Protein AF-A0A522CEP6-F1 (afdb_monomer_lite)

Sequence (458 aa):
MNAVNGQTPKPRRGLKRLTAIFFSAAMVIGMGGCNPFAEEQKTPAPVTVAQTMPAPPPQPVAQAKPPAPVCEADTFTAQHTTRELTAGEAAIVKDLFGGMLKTDCVRMNFFNNKKNGTANVAAGEKYQAEFYGKDGASADFSQEKDARKFGLFIRHMTYLWQNQTEGKLTFGEVNEMLYPLEPQYVFASYSRLQQAAIMEDYALRFLHHTRKSRWLVQVSGGDKSNTDPRLQALVEGTFASAKTLRAAFANIESRDLTTGEEALLRAIFGTALNTTGLKQSFHPESYKDIVGSASSGAAAEYWGPSQKSADFSKERDADRFGTFIHENLHVWQFQTRWRYSPRFEEDEIEDPKDPEKAYRYPLDAKFKFTDYGVEQQAAIIEDYARYYLHPGKTLWYLPKVYGWGAPLQARLPLLQKVVENQFPSAKAARESFERTGTLPKAKVAAAPKAAKSPVAPG

pLDDT: mean 80.43, std 22.51, range [22.25, 98.69]

Secondary structure (DSSP, 8-state):
--PPPP-PPPPPP-----PPPP-------------------PPPPP-----PPPPPPPPPP-PPPPPPP--------TTEEEEEPPHHHHHHHHHHHGGGS--TT-EEEEESS-BSBSEE--TT-SSEEEEEHHHH--S-GGG---HHHHHHHHHHHHHHHHHHHT-PPPTTS---------TT--GGGS-HHHHHHHHHHHHHHHTSTT---SSHHHHHSS--GGGHHHHHHHHHTT-HHHHHHHHHHS--EEEEPPHHHHHHHHHHHTTSS--TT-EEEEES---SS-SEEEEETTEEEEESGGG--S-GGG---HHHHHHHHHHHHHHHHHHTTTTTS----GGGS-BTTBTTGGG-----TT--GGGS-HHHHHHHHHHHHHHHTSTT---SSHHHHH-SSHHHHTTHHHHHHHHHHH-HHHHHHHHHHHHHSSPPPP-----PPPP-PPPPP-

Foldseek 3Di:
DDDDDDDDDDDDDDDDDDDDDDDDDDDDDDDDDDDDDDDDDDDDDDDDDDDDDDDDDDDDDDDDDPDDPDQDDDDDDDAWDKDAADPLRLVVLCLQQPPLAPRVLAMETEGQADDVDQKDDPWLRQHYIYGYHPSQDDPHLLPDQPLVNVLSSQLVSLNNSCSRHVNTDDPPPDPDLADDLDPVDALVNDDSSVNSLLRSLLCCLQRHLVNARDRPCVVVVFPAPVSNVSSCCRSCVNGVSSVVVSVVRQPKDKDQADLLRVLQCCLQAPVLQDSVQAMEIEGQAAGPLDQWADPALRYIYGHHPVLDDPHLSPDQPLVSVLRSQLRSVVSSCRVVVVPLADPPDPQCPQDVVCNCSLQADDQDPPDALSNHHSNVNSLLRSLLCSQQVHLNNDHDRLCVHQNDDDSSVVCVVSSCVRRCVNRVSNVVQSVVCVVPVHGDRPPPPPPPPPDPDPDDDD

Structure (mmCIF, N/CA/C/O backbone):
data_AF-A0A522CEP6-F1
#
_entry.id   AF-A0A522CEP6-F1
#
loop_
_atom_site.group_PDB
_atom_site.id
_atom_site.type_symbol
_atom_site.label_atom_id
_atom_site.label_alt_id
_atom_site.label_comp_id
_atom_site.label_asym_id
_atom_site.label_entity_id
_atom_site.label_seq_id
_atom_site.pdbx_PDB_ins_code
_atom_site.Cartn_x
_atom_site.Cartn_y
_atom_site.Cartn_z
_atom_site.occupancy
_atom_site.B_iso_or_equiv
_atom_site.auth_seq_id
_atom_site.auth_comp_id
_atom_site.auth_asym_id
_atom_site.auth_atom_id
_atom_site.pdbx_PDB_model_num
ATOM 1 N N . MET A 1 1 ? -64.435 8.281 -7.204 1.00 46.81 1 MET A N 1
ATOM 2 C CA . MET A 1 1 ? -63.972 7.755 -8.504 1.00 46.81 1 MET A CA 1
ATOM 3 C C . MET A 1 1 ? -62.639 8.407 -8.822 1.00 46.81 1 MET A C 1
ATOM 5 O O . MET A 1 1 ? -62.636 9.604 -9.048 1.00 46.81 1 MET A O 1
ATOM 9 N N . ASN A 1 2 ? -61.538 7.661 -8.716 1.00 34.50 2 ASN A N 1
ATOM 10 C CA . ASN A 1 2 ? -60.270 7.881 -9.425 1.00 34.50 2 ASN A CA 1
ATOM 11 C C . ASN A 1 2 ? -59.365 6.680 -9.120 1.00 34.50 2 ASN A C 1
ATOM 13 O O . ASN A 1 2 ? -59.019 6.430 -7.968 1.00 34.50 2 ASN A O 1
ATOM 17 N N . ALA A 1 3 ? -59.095 5.889 -10.157 1.00 34.78 3 ALA A N 1
ATOM 18 C CA . ALA A 1 3 ? -58.332 4.653 -10.102 1.00 34.78 3 ALA A CA 1
ATOM 19 C C . ALA A 1 3 ? -56.831 4.949 -10.231 1.00 34.78 3 ALA A C 1
ATOM 21 O O . ALA A 1 3 ? -56.418 5.689 -11.122 1.00 34.78 3 ALA A O 1
ATOM 22 N N . VAL A 1 4 ? -56.024 4.348 -9.355 1.00 44.34 4 VAL A N 1
ATOM 23 C CA . VAL A 1 4 ? -54.558 4.358 -9.427 1.00 44.34 4 VAL A CA 1
ATOM 24 C C . VAL A 1 4 ? -54.106 3.006 -9.978 1.00 44.34 4 VAL A C 1
ATOM 26 O O . VAL A 1 4 ? -54.420 1.958 -9.416 1.00 44.34 4 VAL A O 1
ATOM 29 N N . ASN A 1 5 ? -53.400 3.049 -11.108 1.00 39.50 5 ASN A N 1
ATOM 30 C CA . ASN A 1 5 ? -52.837 1.898 -11.809 1.00 39.50 5 ASN A CA 1
ATOM 31 C C . ASN A 1 5 ? -51.724 1.232 -10.988 1.00 39.50 5 ASN A C 1
ATOM 33 O O . ASN A 1 5 ? -50.697 1.848 -10.709 1.00 39.50 5 ASN A O 1
ATOM 37 N N . GLY A 1 6 ? -51.908 -0.051 -10.674 1.00 36.81 6 GLY A N 1
ATOM 38 C CA . GLY A 1 6 ? -50.857 -0.941 -10.195 1.00 36.81 6 GLY A CA 1
ATOM 39 C C . GLY A 1 6 ? -50.205 -1.689 -11.357 1.00 36.81 6 GLY A C 1
ATOM 40 O O . GLY A 1 6 ? -50.884 -2.379 -12.116 1.00 36.81 6 GLY A O 1
ATOM 41 N N . GLN A 1 7 ? -48.881 -1.596 -11.477 1.00 36.78 7 GLN A N 1
ATOM 42 C CA . GLN A 1 7 ? -48.081 -2.524 -12.274 1.00 36.78 7 GLN A CA 1
ATOM 43 C C . GLN A 1 7 ? -46.951 -3.093 -11.416 1.00 36.78 7 GLN A C 1
ATOM 45 O O . GLN A 1 7 ? -46.002 -2.408 -11.048 1.00 36.78 7 GLN A O 1
ATOM 50 N N . THR A 1 8 ? -47.069 -4.381 -11.110 1.00 36.84 8 THR A N 1
ATOM 51 C CA . THR A 1 8 ? -46.011 -5.238 -10.566 1.00 36.84 8 THR A CA 1
ATOM 52 C C . THR A 1 8 ? -45.066 -5.700 -11.683 1.00 36.84 8 THR A C 1
ATOM 54 O O . THR A 1 8 ? -45.559 -6.139 -12.729 1.00 36.84 8 THR A O 1
ATOM 57 N N . PRO A 1 9 ? -43.736 -5.712 -11.489 1.00 38.44 9 PRO A N 1
ATOM 58 C CA . PRO A 1 9 ? -42.822 -6.283 -12.470 1.00 38.44 9 PRO A CA 1
ATOM 59 C C . PRO A 1 9 ? -42.723 -7.816 -12.350 1.00 38.44 9 PRO A C 1
ATOM 61 O O . PRO A 1 9 ? -42.589 -8.378 -11.264 1.00 38.44 9 PRO A O 1
ATOM 64 N N . LYS A 1 10 ? -42.779 -8.491 -13.507 1.00 37.62 10 LYS A N 1
ATOM 65 C CA . LYS A 1 10 ? -42.560 -9.939 -13.689 1.00 37.62 10 LYS A CA 1
ATOM 66 C C . LYS A 1 10 ? -41.084 -10.328 -13.475 1.00 37.62 10 LYS A C 1
ATOM 68 O O . LYS A 1 10 ? -40.203 -9.562 -13.866 1.00 37.62 10 LYS A O 1
ATOM 73 N N . PRO A 1 11 ? -40.788 -11.553 -12.995 1.00 35.19 11 PRO A N 1
ATOM 74 C CA . PRO A 1 11 ? -39.422 -12.052 -12.878 1.00 35.19 11 PRO A CA 1
ATOM 75 C C . PRO A 1 11 ? -38.897 -12.557 -14.231 1.00 35.19 11 PRO A C 1
ATOM 77 O O . PRO A 1 11 ? -39.571 -13.318 -14.931 1.00 35.19 11 PRO A O 1
ATOM 80 N N . ARG A 1 12 ? -37.666 -12.178 -14.597 1.00 36.19 12 ARG A N 1
ATOM 81 C CA . ARG A 1 12 ? -36.943 -12.795 -15.720 1.00 36.19 12 ARG A CA 1
ATOM 82 C C . ARG A 1 12 ? -36.191 -14.034 -15.236 1.00 36.19 12 ARG A C 1
ATOM 84 O O . ARG A 1 12 ? -35.298 -13.951 -14.400 1.00 36.19 12 ARG A O 1
ATOM 91 N N . ARG A 1 13 ? -36.570 -15.184 -15.795 1.00 33.03 13 ARG A N 1
ATOM 92 C CA . ARG A 1 13 ? -35.857 -16.461 -15.696 1.00 33.03 13 ARG A CA 1
ATOM 93 C C . ARG A 1 13 ? -34.602 -16.443 -16.573 1.00 33.03 13 ARG A C 1
ATOM 95 O O . ARG A 1 13 ? -34.704 -16.174 -17.762 1.00 33.03 13 ARG A O 1
ATOM 102 N N . GLY A 1 14 ? -33.488 -16.860 -15.973 1.00 28.38 14 GLY A N 1
ATOM 103 C CA . GLY A 1 14 ? -32.645 -17.954 -16.461 1.00 28.38 14 GLY A CA 1
ATOM 104 C C . GLY A 1 14 ? -31.716 -17.686 -17.645 1.00 28.38 14 GLY A C 1
ATOM 105 O O . GLY A 1 14 ? -32.154 -17.672 -18.789 1.00 28.38 14 GLY A O 1
ATOM 106 N N . LEU A 1 15 ? -30.409 -17.717 -17.375 1.00 28.66 15 LEU A N 1
ATOM 107 C CA . LEU A 1 15 ? -29.456 -18.313 -18.305 1.00 28.66 15 LEU A CA 1
ATOM 108 C C . LEU A 1 15 ? -28.484 -19.225 -17.547 1.00 28.66 15 LEU A C 1
ATOM 110 O O . LEU A 1 15 ? -28.004 -18.901 -16.464 1.00 28.66 15 LEU A O 1
ATOM 114 N N . LYS A 1 16 ? -28.307 -20.422 -18.105 1.00 30.61 16 LYS A N 1
ATOM 115 C CA . LYS A 1 16 ? -27.591 -21.570 -17.552 1.00 30.61 16 LYS A CA 1
ATOM 116 C C . LYS A 1 16 ? -26.097 -21.510 -17.891 1.00 30.61 16 LYS A C 1
ATOM 118 O O . LYS A 1 16 ? -25.752 -21.183 -19.015 1.00 30.61 16 LYS A O 1
ATOM 123 N N . ARG A 1 17 ? -25.308 -22.020 -16.935 1.00 31.64 17 ARG A N 1
ATOM 124 C CA . ARG A 1 17 ? -24.067 -22.813 -17.058 1.00 31.64 17 ARG A CA 1
ATOM 125 C C . ARG A 1 17 ? -22.898 -22.216 -17.854 1.00 31.64 17 ARG A C 1
ATOM 127 O O . ARG A 1 17 ? -22.907 -22.207 -19.077 1.00 31.64 17 ARG A O 1
ATOM 134 N N . LEU A 1 18 ? -21.809 -21.963 -17.129 1.00 26.91 18 LEU A N 1
ATOM 135 C CA . LEU A 1 18 ? -20.457 -22.205 -17.622 1.00 26.91 18 LEU A CA 1
ATOM 136 C C . LEU A 1 18 ? -19.684 -23.052 -16.605 1.00 26.91 18 LEU A C 1
ATOM 138 O O . LEU A 1 18 ? -19.815 -22.899 -15.393 1.00 26.91 18 LEU A O 1
ATOM 142 N N . THR A 1 19 ? -18.979 -24.017 -17.171 1.00 28.06 19 THR A N 1
ATOM 143 C CA . THR A 1 19 ? -18.244 -25.131 -16.584 1.00 28.06 19 THR A CA 1
ATOM 144 C C . THR A 1 19 ? -17.060 -24.631 -15.755 1.00 28.06 19 THR A C 1
ATOM 146 O O . THR A 1 19 ? -16.219 -23.906 -16.276 1.00 28.06 19 THR A O 1
ATOM 149 N N . ALA A 1 20 ? -16.977 -25.026 -14.482 1.00 24.83 20 ALA A N 1
ATOM 150 C CA . ALA A 1 20 ? -15.795 -24.803 -13.654 1.00 24.83 20 ALA A CA 1
ATOM 151 C C . ALA A 1 20 ? -14.851 -26.006 -13.786 1.00 24.83 20 ALA A C 1
ATOM 153 O O . ALA A 1 20 ? -15.239 -27.141 -13.505 1.00 24.83 20 ALA A O 1
ATOM 154 N N . ILE A 1 21 ? -13.628 -25.740 -14.239 1.00 25.16 21 ILE A N 1
ATOM 155 C CA . ILE A 1 21 ? -12.501 -26.671 -14.207 1.00 25.16 21 ILE A CA 1
ATOM 156 C C . ILE A 1 21 ? -11.906 -26.607 -12.795 1.00 25.16 21 ILE A C 1
ATOM 158 O O . ILE A 1 21 ? -11.630 -25.526 -12.280 1.00 25.16 21 ILE A O 1
ATOM 162 N N . PHE A 1 22 ? -11.771 -27.770 -12.160 1.00 23.94 22 PHE A N 1
ATOM 163 C CA . PHE A 1 22 ? -11.172 -27.946 -10.840 1.00 23.94 22 PHE A CA 1
ATOM 164 C C . PHE A 1 22 ? -9.652 -27.750 -10.899 1.00 23.94 22 PHE A C 1
ATOM 166 O O . PHE A 1 22 ? -8.996 -28.352 -11.745 1.00 23.94 22 PHE A O 1
ATOM 173 N N . PHE A 1 23 ? -9.092 -27.012 -9.940 1.00 24.39 23 PHE A N 1
ATOM 174 C CA . PHE A 1 23 ? -7.705 -27.187 -9.509 1.00 24.39 23 PHE A CA 1
ATOM 175 C C . PHE A 1 23 ? -7.686 -27.408 -7.997 1.00 24.39 23 PHE A C 1
ATOM 177 O O . PHE A 1 23 ? -8.085 -26.547 -7.216 1.00 24.39 23 PHE A O 1
ATOM 184 N N . SER A 1 24 ? -7.259 -28.608 -7.611 1.00 22.25 24 SER A N 1
ATOM 185 C CA . SER A 1 24 ? -6.913 -28.987 -6.246 1.00 22.25 24 SER A CA 1
ATOM 186 C C . SER A 1 24 ? -5.467 -28.577 -5.982 1.00 22.25 24 SER A C 1
ATOM 188 O O . SER A 1 24 ? -4.570 -29.035 -6.685 1.00 22.25 24 SER A O 1
ATOM 190 N N . ALA A 1 25 ? -5.228 -27.762 -4.957 1.00 24.83 25 ALA A N 1
ATOM 191 C CA . ALA A 1 25 ? -3.906 -27.612 -4.361 1.00 24.83 25 ALA A CA 1
ATOM 192 C C . ALA A 1 25 ? -3.893 -28.408 -3.052 1.00 24.83 25 ALA A C 1
ATOM 194 O O . ALA A 1 25 ? -4.493 -28.012 -2.056 1.00 24.83 25 ALA A O 1
ATOM 195 N N . ALA A 1 26 ? -3.257 -29.577 -3.093 1.00 24.30 26 ALA A N 1
ATOM 196 C CA . ALA A 1 26 ? -2.913 -30.353 -1.915 1.00 24.30 26 ALA A CA 1
ATOM 197 C C . ALA A 1 26 ? -1.666 -29.726 -1.278 1.00 24.30 26 ALA A C 1
ATOM 199 O O . ALA A 1 26 ? -0.604 -29.699 -1.898 1.00 24.30 26 ALA A O 1
ATOM 200 N N . MET A 1 27 ? -1.789 -29.223 -0.051 1.00 25.03 27 MET A N 1
ATOM 201 C CA . MET A 1 27 ? -0.643 -28.803 0.749 1.00 25.03 27 MET A CA 1
ATOM 202 C C . MET A 1 27 ? -0.220 -29.982 1.628 1.00 25.03 27 MET A C 1
ATOM 204 O O . MET A 1 27 ? -0.911 -30.366 2.568 1.00 25.03 27 MET A O 1
ATOM 208 N N . VAL A 1 28 ? 0.908 -30.594 1.272 1.00 26.06 28 VAL A N 1
ATOM 209 C CA . VAL A 1 28 ? 1.596 -31.604 2.080 1.00 26.06 28 VAL A CA 1
ATOM 210 C C . VAL A 1 28 ? 2.358 -30.866 3.179 1.00 26.06 28 VAL A C 1
ATOM 212 O O . VAL A 1 28 ? 3.382 -30.242 2.910 1.00 26.06 28 VAL A O 1
ATOM 215 N N . ILE A 1 29 ? 1.866 -30.926 4.417 1.00 28.42 29 ILE A N 1
ATOM 216 C CA . ILE A 1 29 ? 2.640 -30.526 5.597 1.00 28.42 29 ILE A CA 1
ATOM 217 C C . ILE A 1 29 ? 3.345 -31.775 6.123 1.00 28.42 29 ILE A C 1
ATOM 219 O O . ILE A 1 29 ? 2.723 -32.683 6.673 1.00 28.42 29 ILE A O 1
ATOM 223 N N . GLY A 1 30 ? 4.663 -31.816 5.926 1.00 26.55 30 GLY A N 1
ATOM 224 C CA . GLY A 1 30 ? 5.540 -32.783 6.566 1.00 26.55 30 GLY A CA 1
ATOM 225 C C . GLY A 1 30 ? 5.562 -32.551 8.073 1.00 26.55 30 GLY A C 1
ATOM 226 O O . GLY A 1 30 ? 6.065 -31.537 8.552 1.00 26.55 30 GLY A O 1
ATOM 227 N N . MET A 1 31 ? 5.016 -33.510 8.816 1.00 29.83 31 MET A N 1
ATOM 228 C CA . MET A 1 31 ? 5.249 -33.648 10.246 1.00 29.83 31 MET A CA 1
ATOM 229 C C . MET A 1 31 ? 6.695 -34.092 10.483 1.00 29.83 31 MET A C 1
ATOM 231 O O . MET A 1 31 ? 7.122 -35.132 9.988 1.00 29.83 31 MET A O 1
ATOM 235 N N . GLY A 1 32 ? 7.426 -33.324 11.283 1.00 27.55 32 GLY A N 1
ATOM 236 C CA . GLY A 1 32 ? 8.721 -33.705 11.835 1.00 27.55 32 GLY A CA 1
ATOM 237 C C . GLY A 1 32 ? 8.850 -33.132 13.239 1.00 27.55 32 GLY A C 1
ATOM 238 O O . GLY A 1 32 ? 9.240 -31.982 13.409 1.00 27.55 32 GLY A O 1
ATOM 239 N N . GLY A 1 33 ? 8.456 -33.918 14.240 1.00 28.14 33 GLY A N 1
ATOM 240 C CA . GLY A 1 33 ? 8.705 -33.613 15.644 1.00 28.14 33 GLY A CA 1
ATOM 241 C C . GLY A 1 33 ? 10.106 -34.052 16.070 1.00 28.14 33 GLY A C 1
ATOM 242 O O . GLY A 1 33 ? 10.580 -35.092 15.628 1.00 28.14 33 GLY A O 1
ATOM 243 N N . CYS A 1 34 ? 10.748 -33.264 16.933 1.00 28.20 34 CYS A N 1
ATOM 244 C CA . CYS A 1 34 ? 11.295 -33.695 18.226 1.00 28.20 34 CYS A CA 1
ATOM 245 C C . CYS A 1 34 ? 11.994 -32.524 18.940 1.00 28.20 34 CYS A C 1
ATOM 247 O O . CYS A 1 34 ? 12.555 -31.623 18.328 1.00 28.20 34 CYS A O 1
ATOM 249 N N . ASN A 1 35 ? 11.866 -32.558 20.261 1.00 33.66 35 ASN A N 1
ATOM 250 C CA . ASN A 1 35 ? 12.186 -31.553 21.278 1.00 33.66 35 ASN A CA 1
ATOM 251 C C . ASN A 1 35 ? 13.656 -31.742 21.783 1.00 33.66 35 ASN A C 1
ATOM 253 O O . ASN A 1 35 ? 14.376 -32.558 21.213 1.00 33.66 35 ASN A O 1
ATOM 257 N N . PRO A 1 36 ? 14.078 -31.184 22.934 1.00 51.81 36 PRO A N 1
ATOM 258 C CA . PRO A 1 36 ? 14.674 -29.866 23.180 1.00 51.81 36 PRO A CA 1
ATOM 259 C C . PRO A 1 36 ? 16.175 -29.928 23.566 1.00 51.81 36 PRO A C 1
ATOM 261 O O . PRO A 1 36 ? 16.647 -30.936 24.079 1.00 51.81 36 PRO A O 1
ATOM 264 N N . PHE A 1 37 ? 16.903 -28.811 23.468 1.00 32.41 37 PHE A N 1
ATOM 265 C CA . PHE A 1 37 ? 18.083 -28.569 24.313 1.00 32.41 37 PHE A CA 1
ATOM 266 C C . PHE A 1 37 ? 18.077 -27.123 24.808 1.00 32.41 37 PHE A C 1
ATOM 268 O O . PHE A 1 37 ? 18.114 -26.173 24.029 1.00 32.41 37 PHE A O 1
ATOM 275 N N . ALA A 1 38 ? 17.975 -26.988 26.129 1.00 39.91 38 ALA A N 1
ATOM 276 C CA . ALA A 1 38 ? 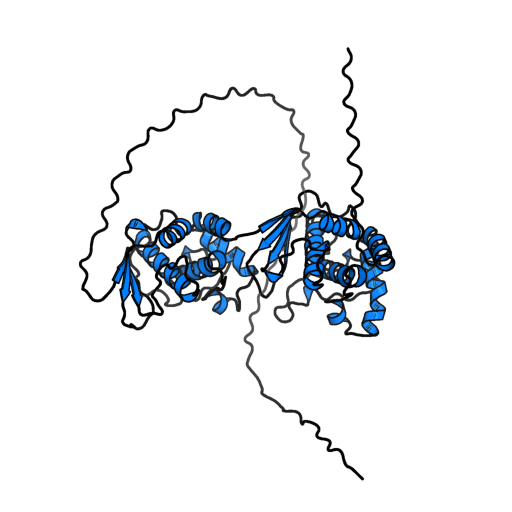18.303 -25.782 26.861 1.00 39.91 38 ALA A CA 1
ATOM 277 C C . ALA A 1 38 ? 19.822 -25.765 27.050 1.00 39.91 38 ALA A C 1
ATOM 279 O O . ALA A 1 38 ? 20.371 -26.710 27.615 1.00 39.91 38 ALA A O 1
ATOM 280 N N . GLU A 1 39 ? 20.485 -24.706 26.594 1.00 38.12 39 GLU A N 1
ATOM 281 C CA . GLU A 1 39 ? 21.873 -24.445 26.955 1.00 38.12 39 GLU A CA 1
ATOM 282 C C . GLU A 1 39 ? 22.017 -22.999 27.434 1.00 38.12 39 GLU A C 1
ATOM 284 O O . GLU A 1 39 ? 21.525 -22.037 26.841 1.00 38.12 39 GLU A O 1
ATOM 289 N N . GLU A 1 40 ? 22.624 -22.907 28.606 1.00 40.50 40 GLU A N 1
ATOM 290 C CA . GLU A 1 40 ? 22.772 -21.764 29.486 1.00 40.50 40 GLU A CA 1
ATOM 291 C C . GLU A 1 40 ? 23.876 -20.838 28.943 1.00 40.50 40 GLU A C 1
ATOM 293 O O . GLU A 1 40 ? 25.063 -21.157 29.006 1.00 40.50 40 GLU A O 1
ATOM 298 N N . GLN A 1 41 ? 23.512 -19.681 28.379 1.00 36.50 41 GLN A N 1
ATOM 299 C CA . GLN A 1 41 ? 24.501 -18.699 27.921 1.00 36.50 41 GLN A CA 1
ATOM 300 C C . GLN A 1 41 ? 25.035 -17.870 29.097 1.00 36.50 41 GLN A C 1
ATOM 302 O O . GLN A 1 41 ? 24.373 -16.963 29.601 1.00 36.50 41 GLN A O 1
ATOM 307 N N . LYS A 1 42 ? 26.279 -18.158 29.497 1.00 38.72 42 LYS A N 1
ATOM 308 C CA . LYS A 1 42 ? 27.107 -17.274 30.328 1.00 38.72 42 LYS A CA 1
ATOM 309 C C . LYS A 1 42 ? 27.520 -16.032 29.535 1.00 38.72 42 LYS A C 1
ATOM 311 O O . LYS A 1 42 ? 28.122 -16.135 28.469 1.00 38.72 42 LYS A O 1
ATOM 316 N N . THR A 1 43 ? 27.251 -14.859 30.094 1.00 38.62 43 THR A N 1
ATOM 317 C CA . THR A 1 43 ? 27.752 -13.561 29.628 1.00 38.62 43 THR A CA 1
ATOM 318 C C . THR A 1 43 ? 29.261 -13.426 29.881 1.00 38.62 43 THR A C 1
ATOM 320 O O . THR A 1 43 ? 29.699 -13.627 31.017 1.00 38.62 43 THR A O 1
ATOM 323 N N . PRO A 1 44 ? 30.080 -13.051 28.879 1.00 41.41 44 PRO A N 1
ATOM 324 C CA . PRO A 1 44 ? 31.469 -12.679 29.115 1.00 41.41 44 PRO A CA 1
ATOM 325 C C . PRO A 1 44 ? 31.597 -11.210 29.554 1.00 41.41 44 PRO A C 1
ATOM 327 O O . PRO A 1 44 ? 30.809 -10.345 29.170 1.00 41.41 44 PRO A O 1
ATOM 330 N N . ALA A 1 45 ? 32.611 -10.954 30.384 1.00 41.38 45 ALA A N 1
ATOM 331 C CA . ALA A 1 45 ? 32.975 -9.649 30.933 1.00 41.38 45 ALA A CA 1
ATOM 332 C C . ALA A 1 45 ? 33.476 -8.660 29.853 1.00 41.38 45 ALA A C 1
ATOM 334 O O . ALA A 1 45 ? 33.995 -9.092 28.820 1.00 41.38 45 ALA A O 1
ATOM 335 N N . PRO A 1 46 ? 33.364 -7.336 30.083 1.00 36.06 46 PRO A N 1
ATOM 336 C CA . PRO A 1 46 ? 33.753 -6.331 29.102 1.00 36.06 46 PRO A CA 1
ATOM 337 C C . PRO A 1 46 ? 35.278 -6.221 28.997 1.00 36.06 46 PRO A C 1
ATOM 339 O O . PRO A 1 46 ? 35.970 -5.980 29.985 1.00 36.06 46 PRO A O 1
ATOM 342 N N . VAL A 1 47 ? 35.795 -6.364 27.776 1.00 37.81 47 VAL A N 1
ATOM 343 C CA . VAL A 1 47 ? 37.191 -6.074 27.433 1.00 37.81 47 VAL A CA 1
ATOM 344 C C . VAL A 1 47 ? 37.262 -4.649 26.890 1.00 37.81 47 VAL A C 1
ATOM 346 O O . VAL A 1 47 ? 36.711 -4.348 25.832 1.00 37.81 47 VAL A O 1
ATOM 349 N N . THR A 1 48 ? 37.947 -3.766 27.611 1.00 37.69 48 THR A N 1
ATOM 350 C CA . THR A 1 48 ? 38.225 -2.394 27.173 1.00 37.69 48 THR A CA 1
ATOM 351 C C . THR A 1 48 ? 39.461 -2.401 26.272 1.00 37.69 48 THR A C 1
ATOM 353 O O . THR A 1 48 ? 40.585 -2.488 26.762 1.00 37.69 48 THR A O 1
ATOM 356 N N . VAL A 1 49 ? 39.270 -2.319 24.952 1.00 35.84 49 VAL A N 1
ATOM 357 C CA . VAL A 1 49 ? 40.362 -2.098 23.988 1.00 35.84 49 VAL A CA 1
ATOM 358 C C . VAL A 1 49 ? 40.336 -0.634 23.560 1.00 35.84 49 VAL A C 1
ATOM 360 O O . VAL A 1 49 ? 39.405 -0.193 22.889 1.00 35.84 49 VAL A O 1
ATOM 363 N N . ALA A 1 50 ? 41.360 0.126 23.946 1.00 35.50 50 ALA A N 1
ATOM 364 C CA . ALA A 1 50 ? 41.599 1.459 23.410 1.00 35.50 50 ALA A CA 1
ATOM 365 C C . ALA A 1 50 ? 42.054 1.334 21.945 1.00 35.50 50 ALA A C 1
ATOM 367 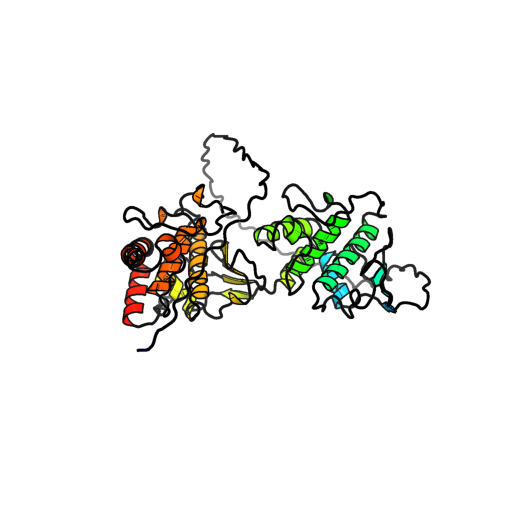O O . ALA A 1 50 ? 43.158 0.869 21.671 1.00 35.50 50 ALA A O 1
ATOM 368 N N . GLN A 1 51 ? 41.188 1.719 21.005 1.00 34.25 51 GLN A N 1
ATOM 369 C CA . GLN A 1 51 ? 41.523 1.830 19.585 1.00 34.25 51 GLN A CA 1
ATOM 370 C C . GLN A 1 51 ? 42.049 3.238 19.290 1.00 34.25 51 GLN A C 1
ATOM 372 O O . GLN A 1 51 ? 41.322 4.224 19.392 1.00 34.25 51 GLN A O 1
ATOM 377 N N . THR A 1 52 ? 43.316 3.335 18.898 1.00 37.62 52 THR A N 1
ATOM 378 C CA . THR A 1 52 ? 43.865 4.508 18.216 1.00 37.62 52 THR A CA 1
ATOM 379 C C . THR A 1 52 ? 43.419 4.485 16.754 1.00 37.62 52 THR A C 1
ATOM 381 O O . THR A 1 52 ? 43.674 3.527 16.027 1.00 37.62 52 THR A O 1
ATOM 384 N N . MET A 1 53 ? 42.720 5.536 16.320 1.00 32.56 53 MET A N 1
ATOM 385 C CA . MET A 1 53 ? 42.285 5.692 14.930 1.00 32.56 53 MET A CA 1
ATOM 386 C C . MET A 1 53 ? 43.489 6.021 14.029 1.00 32.56 53 MET A C 1
ATOM 388 O O . MET A 1 53 ? 44.225 6.962 14.340 1.00 32.56 53 MET A O 1
ATOM 392 N N . PRO A 1 54 ? 43.704 5.297 12.915 1.00 38.28 54 PRO A N 1
ATOM 393 C CA . PRO A 1 54 ? 44.694 5.681 11.918 1.00 38.28 54 PRO A CA 1
ATOM 394 C C . PRO A 1 54 ? 44.251 6.943 11.164 1.00 38.28 54 PRO A C 1
ATOM 396 O O . PRO A 1 54 ? 43.059 7.197 10.981 1.00 38.28 54 PRO A O 1
ATOM 399 N N . ALA A 1 55 ? 45.232 7.736 10.728 1.00 41.50 55 ALA A N 1
ATOM 400 C CA . ALA A 1 55 ? 45.008 8.944 9.943 1.00 41.50 55 ALA A CA 1
ATOM 401 C C . ALA A 1 55 ? 44.219 8.640 8.649 1.00 41.50 55 ALA A C 1
ATOM 403 O O . ALA A 1 55 ? 44.420 7.580 8.047 1.00 41.50 55 ALA A O 1
ATOM 404 N N . PRO A 1 56 ? 43.339 9.558 8.205 1.00 38.44 56 PRO A N 1
ATOM 405 C CA . PRO A 1 56 ? 42.556 9.362 6.996 1.00 38.44 56 PRO A CA 1
ATOM 406 C C . PRO A 1 56 ? 43.472 9.257 5.765 1.00 38.44 56 PRO A C 1
ATOM 408 O O . PRO A 1 56 ? 44.458 9.995 5.667 1.00 38.44 56 PRO A O 1
ATOM 411 N N . PRO A 1 57 ? 43.159 8.357 4.818 1.00 40.22 57 PRO A N 1
ATOM 412 C CA . PRO A 1 57 ? 43.939 8.207 3.600 1.00 40.22 57 PRO A CA 1
ATOM 413 C C . PRO A 1 57 ? 43.885 9.489 2.751 1.00 40.22 57 PRO A C 1
ATOM 415 O O . PRO A 1 57 ? 42.881 10.210 2.780 1.00 40.22 57 PRO A O 1
ATOM 418 N N . PRO A 1 58 ? 44.949 9.783 1.982 1.00 43.22 58 PRO A N 1
ATOM 419 C CA . PRO A 1 58 ? 44.985 10.941 1.099 1.00 43.22 58 PRO A CA 1
ATOM 420 C C . PRO A 1 58 ? 43.835 10.884 0.088 1.00 43.22 58 PRO A C 1
ATOM 422 O O . PRO A 1 58 ? 43.537 9.828 -0.475 1.00 43.22 58 PRO A O 1
ATOM 425 N N . GLN A 1 59 ? 43.186 12.030 -0.135 1.00 36.56 59 GLN A N 1
ATOM 426 C CA . GLN A 1 59 ? 42.102 12.129 -1.106 1.00 36.56 59 GLN A CA 1
ATOM 427 C C . GLN A 1 59 ? 42.613 11.809 -2.521 1.00 36.56 59 GLN A C 1
ATOM 429 O O . GLN A 1 59 ? 43.690 12.281 -2.901 1.00 36.56 59 GLN A O 1
ATOM 434 N N . PRO A 1 60 ? 41.861 11.023 -3.312 1.00 38.28 60 PRO A N 1
ATOM 435 C CA . PRO A 1 60 ? 42.270 10.664 -4.659 1.00 38.28 60 PRO A CA 1
ATOM 436 C C . PRO A 1 60 ? 42.297 11.906 -5.552 1.00 38.28 60 PRO A C 1
ATOM 438 O O . PRO A 1 60 ? 41.323 12.653 -5.652 1.00 38.28 60 PRO A O 1
ATOM 441 N N . VAL A 1 61 ? 43.432 12.105 -6.220 1.00 45.09 61 VAL A N 1
ATOM 442 C CA . VAL A 1 61 ? 43.607 13.115 -7.266 1.00 45.09 61 VAL A CA 1
ATOM 443 C C . VAL A 1 61 ? 42.598 12.823 -8.378 1.00 45.09 61 VAL A C 1
ATOM 445 O O . VAL A 1 61 ? 42.538 11.697 -8.872 1.00 45.09 61 VAL A O 1
ATOM 448 N N . ALA A 1 62 ? 41.795 13.822 -8.753 1.00 39.69 62 ALA A N 1
ATOM 449 C CA . ALA A 1 62 ? 40.782 13.701 -9.795 1.00 39.69 62 ALA A CA 1
ATOM 450 C C . ALA A 1 62 ? 41.424 13.252 -11.119 1.00 39.69 62 ALA A C 1
ATOM 452 O O . ALA A 1 62 ? 42.079 14.034 -11.807 1.00 39.69 62 ALA A O 1
ATOM 453 N N . GLN A 1 63 ? 41.253 11.975 -11.465 1.00 42.03 63 GLN A N 1
ATOM 454 C CA . GLN A 1 63 ? 41.637 11.456 -12.771 1.00 42.03 63 GLN A CA 1
ATOM 455 C C . GLN A 1 63 ? 40.676 12.014 -13.823 1.00 42.03 63 GLN A C 1
ATOM 457 O O . GLN A 1 63 ? 39.458 12.016 -13.633 1.00 42.03 63 GLN A O 1
ATOM 462 N N . ALA A 1 64 ? 41.231 12.506 -14.933 1.00 49.69 64 ALA A N 1
ATOM 463 C CA . ALA A 1 64 ? 40.442 12.970 -16.064 1.00 49.69 64 ALA A CA 1
ATOM 464 C C . ALA A 1 64 ? 39.534 11.833 -16.559 1.00 49.69 64 ALA A C 1
ATOM 466 O O . ALA A 1 64 ? 39.986 10.699 -16.733 1.00 49.69 64 ALA A O 1
ATOM 467 N N . LYS A 1 65 ? 38.247 12.139 -16.758 1.00 45.47 65 LYS A N 1
ATOM 468 C CA . LYS A 1 65 ? 37.248 11.178 -17.234 1.00 45.47 65 LYS A CA 1
ATOM 469 C C . LYS A 1 65 ? 37.740 10.579 -18.565 1.00 45.47 65 LYS A C 1
ATOM 471 O O . LYS A 1 65 ? 38.024 11.359 -19.476 1.00 45.47 65 LYS A O 1
ATOM 476 N N . PRO A 1 66 ? 37.8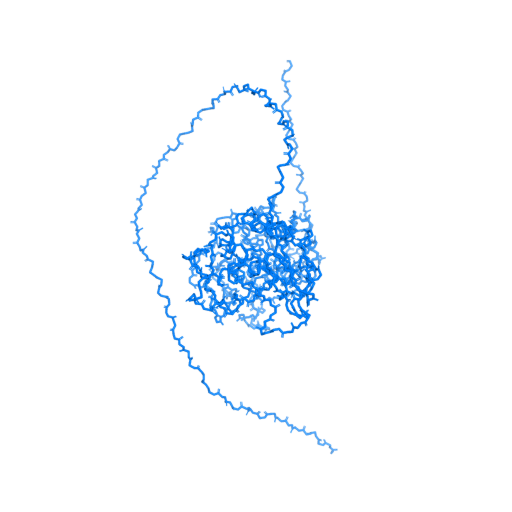68 9.246 -18.695 1.00 44.44 66 PRO A N 1
ATOM 477 C CA . PRO A 1 66 ? 38.281 8.631 -19.951 1.00 44.44 66 PRO A CA 1
ATOM 478 C C . PRO A 1 66 ? 37.328 9.036 -21.090 1.00 44.44 66 PRO A C 1
ATOM 480 O O . PRO A 1 66 ? 36.149 9.308 -20.825 1.00 44.44 66 PRO A O 1
ATOM 483 N N . PRO A 1 67 ? 37.822 9.107 -22.342 1.00 50.69 67 PRO A N 1
ATOM 484 C CA . PRO A 1 67 ? 36.996 9.455 -23.493 1.00 50.69 67 PRO A CA 1
ATOM 485 C C . PRO A 1 67 ? 35.800 8.505 -23.584 1.00 50.69 67 PRO A C 1
ATOM 487 O O . PRO A 1 67 ? 35.922 7.308 -23.315 1.00 50.69 67 PRO A O 1
ATOM 490 N N . ALA A 1 68 ? 34.635 9.062 -23.921 1.00 49.41 68 ALA A N 1
ATOM 491 C CA . ALA A 1 68 ? 33.414 8.283 -24.062 1.00 49.41 68 ALA A CA 1
ATOM 492 C C . ALA A 1 68 ? 33.629 7.153 -25.089 1.00 49.41 68 ALA A C 1
ATOM 494 O O . ALA A 1 68 ? 34.314 7.374 -26.094 1.00 49.41 68 ALA A O 1
ATOM 495 N N . PRO A 1 69 ? 33.084 5.947 -24.847 1.00 56.00 69 PRO A N 1
ATOM 496 C CA . PRO A 1 69 ? 33.149 4.866 -25.819 1.00 56.00 69 PRO A CA 1
ATOM 497 C C . PRO A 1 69 ? 32.570 5.342 -27.155 1.00 56.00 69 PRO A C 1
ATOM 499 O O . PRO A 1 69 ? 31.528 5.992 -27.197 1.00 56.00 69 PRO A O 1
ATOM 502 N N . VAL A 1 70 ? 33.268 5.037 -28.249 1.00 67.50 70 VAL A N 1
ATOM 503 C CA . VAL A 1 70 ? 32.827 5.403 -29.597 1.00 67.50 70 VAL A CA 1
ATOM 504 C C . VAL A 1 70 ? 31.582 4.578 -29.924 1.00 67.50 70 VAL A C 1
ATOM 506 O O . VAL A 1 70 ? 31.674 3.365 -30.098 1.00 67.50 70 VAL A O 1
ATOM 509 N N . CYS A 1 71 ? 30.413 5.218 -29.958 1.00 69.50 71 CYS A N 1
ATOM 510 C CA . CYS A 1 71 ? 29.193 4.598 -30.466 1.00 69.50 71 CYS A CA 1
ATOM 511 C C . CYS A 1 71 ? 29.298 4.556 -32.003 1.00 69.50 71 CYS A C 1
ATOM 513 O O . CYS A 1 71 ? 29.493 5.601 -32.627 1.00 69.50 71 CYS A O 1
ATOM 515 N N . GLU A 1 72 ? 29.220 3.372 -32.616 1.00 64.94 72 GLU A N 1
ATOM 516 C CA . GLU A 1 72 ? 29.218 3.243 -34.080 1.00 64.94 72 GLU A CA 1
ATOM 517 C C . GLU A 1 72 ? 27.994 3.972 -34.655 1.00 64.94 72 GLU A C 1
ATOM 519 O O . GLU A 1 72 ? 26.860 3.745 -34.231 1.00 64.94 72 GLU A O 1
ATOM 524 N N . ALA A 1 73 ? 28.235 4.914 -35.570 1.00 53.22 73 ALA A N 1
ATOM 525 C CA . ALA A 1 73 ? 27.186 5.709 -36.193 1.00 53.22 73 ALA A CA 1
ATOM 526 C C . ALA A 1 73 ? 26.678 5.003 -37.456 1.00 53.22 73 ALA A C 1
ATOM 528 O O . ALA A 1 73 ? 27.394 4.933 -38.454 1.00 53.22 73 ALA A O 1
ATOM 529 N N . ASP A 1 74 ? 25.436 4.525 -37.425 1.00 56.41 74 ASP A N 1
ATOM 530 C CA . ASP A 1 74 ? 24.741 4.058 -38.624 1.00 56.41 74 ASP A CA 1
ATOM 531 C C . ASP A 1 74 ? 24.239 5.241 -39.471 1.00 56.41 74 ASP A C 1
ATOM 533 O O . ASP A 1 74 ? 23.867 6.302 -38.963 1.00 56.41 74 ASP A O 1
ATOM 537 N N . THR A 1 75 ? 24.223 5.064 -40.793 1.00 48.31 75 THR A N 1
ATOM 538 C CA . THR A 1 75 ? 23.739 6.060 -41.763 1.00 48.31 75 THR A CA 1
ATOM 539 C C . THR A 1 75 ? 22.216 5.983 -41.931 1.00 48.31 75 THR A C 1
ATOM 541 O O . THR A 1 75 ? 21.705 4.937 -42.332 1.00 48.31 75 THR A O 1
ATOM 544 N N . PHE A 1 76 ? 21.487 7.086 -41.702 1.00 52.62 76 PHE A N 1
ATOM 545 C CA . PHE A 1 76 ? 20.011 7.124 -41.724 1.00 52.62 76 PHE A CA 1
ATOM 546 C C . PHE A 1 76 ? 19.394 7.943 -42.868 1.00 52.62 76 PHE A C 1
ATOM 548 O O . PHE A 1 76 ? 19.947 8.937 -43.333 1.00 52.62 76 PHE A O 1
ATOM 555 N N . THR A 1 77 ? 18.185 7.538 -43.279 1.00 53.97 77 THR A N 1
ATOM 556 C CA . THR A 1 77 ? 17.340 8.196 -44.295 1.00 53.97 77 THR A CA 1
ATOM 557 C C . THR A 1 77 ? 16.336 9.191 -43.684 1.00 53.97 77 THR A C 1
ATOM 559 O O . THR A 1 77 ? 15.784 8.923 -42.621 1.00 53.97 77 THR A O 1
ATOM 562 N N . ALA A 1 78 ? 15.994 10.264 -44.408 1.00 59.91 78 ALA A N 1
ATOM 563 C CA . ALA A 1 78 ? 15.225 11.449 -43.975 1.00 59.91 78 ALA A CA 1
ATOM 564 C C . ALA A 1 78 ? 13.740 11.275 -43.520 1.00 59.91 78 ALA A C 1
ATOM 566 O O . ALA A 1 78 ? 12.991 12.249 -43.525 1.00 59.91 78 ALA A O 1
ATOM 567 N N . GLN A 1 79 ? 13.265 10.077 -43.154 1.00 79.69 79 GLN A N 1
ATOM 568 C CA . GLN A 1 79 ? 11.831 9.802 -42.889 1.00 79.69 79 GLN A CA 1
ATOM 569 C C . GLN A 1 79 ? 11.418 9.715 -41.403 1.00 79.69 79 GLN A C 1
ATOM 571 O O . GLN A 1 79 ? 10.252 9.442 -41.110 1.00 79.69 79 GLN A O 1
ATOM 576 N N . HIS A 1 80 ? 12.335 9.934 -40.463 1.00 82.50 80 HIS A N 1
ATOM 577 C CA . HIS A 1 80 ? 12.073 9.869 -39.021 1.00 82.50 80 HIS A CA 1
ATOM 578 C C . HIS A 1 80 ? 12.826 10.970 -38.277 1.00 82.50 80 HIS A C 1
ATOM 580 O O . HIS A 1 80 ? 13.790 11.532 -38.798 1.00 82.50 80 HIS A O 1
ATOM 586 N N . THR A 1 81 ? 12.385 11.281 -37.059 1.00 88.69 81 THR A N 1
ATOM 587 C CA . THR A 1 81 ? 13.168 12.105 -36.135 1.00 88.69 81 THR A CA 1
ATOM 588 C C . THR A 1 81 ? 13.950 11.200 -35.196 1.00 88.69 81 THR A C 1
ATOM 590 O O . THR A 1 81 ? 13.392 10.285 -34.593 1.00 88.69 81 THR A O 1
ATOM 593 N N . THR A 1 82 ? 15.247 11.456 -35.071 1.00 93.00 82 THR A N 1
ATOM 594 C CA . THR A 1 82 ? 16.118 10.762 -34.122 1.00 93.00 82 THR A CA 1
ATOM 595 C C . THR A 1 82 ? 16.468 11.705 -32.989 1.00 93.00 82 THR A C 1
ATOM 597 O O . THR A 1 82 ? 16.789 12.872 -33.224 1.00 93.00 82 THR A O 1
ATOM 600 N N . ARG A 1 83 ? 16.438 11.204 -31.756 1.00 94.94 83 ARG A N 1
ATOM 601 C CA . ARG A 1 83 ? 17.000 11.912 -30.603 1.00 94.94 83 ARG A CA 1
ATOM 602 C C . ARG A 1 83 ? 17.676 10.960 -29.632 1.00 94.94 83 ARG A C 1
ATOM 604 O O . ARG A 1 83 ? 17.406 9.760 -29.619 1.00 94.94 83 ARG A O 1
ATOM 611 N N . GLU A 1 84 ? 18.546 11.524 -28.812 1.00 96.31 84 GLU A N 1
ATOM 612 C CA . GLU A 1 84 ? 19.049 10.863 -27.613 1.00 96.31 84 GLU A CA 1
ATOM 613 C C . GLU A 1 84 ? 17.937 10.762 -26.553 1.00 96.31 84 GLU A C 1
ATOM 615 O O . GLU A 1 84 ? 16.861 11.370 -26.678 1.00 96.31 84 GLU A O 1
ATOM 620 N N . LEU A 1 85 ? 18.204 9.987 -25.501 1.00 97.44 85 LEU A N 1
ATOM 621 C CA . LEU A 1 85 ? 17.383 10.014 -24.295 1.00 97.44 85 LEU A CA 1
ATOM 622 C C . LEU A 1 85 ? 17.388 11.431 -23.700 1.00 97.44 85 LEU A C 1
ATOM 624 O O . LEU A 1 85 ? 18.427 12.091 -23.660 1.00 97.44 85 LEU A O 1
ATOM 628 N N . THR A 1 86 ? 16.242 11.900 -23.208 1.00 97.62 86 THR A N 1
ATOM 629 C CA . THR A 1 86 ? 16.215 13.101 -22.366 1.00 97.62 86 THR A CA 1
ATOM 630 C C . THR A 1 86 ? 16.968 12.837 -21.060 1.00 97.62 86 THR A C 1
ATOM 632 O O . THR A 1 86 ? 17.228 11.691 -20.686 1.00 97.62 86 THR A O 1
ATOM 635 N N . ALA A 1 87 ? 17.293 13.896 -20.314 1.00 97.25 87 ALA A N 1
ATOM 636 C CA . ALA A 1 87 ? 17.940 13.747 -19.011 1.00 97.25 87 ALA A CA 1
ATOM 637 C C . ALA A 1 87 ? 17.112 12.881 -18.038 1.00 97.25 87 ALA A C 1
ATOM 639 O O . ALA A 1 87 ? 17.679 12.058 -17.322 1.00 97.25 87 ALA A O 1
ATOM 640 N N . GLY A 1 88 ? 15.782 13.034 -18.038 1.00 96.88 88 GLY A N 1
ATOM 641 C CA . GLY A 1 88 ? 14.884 12.244 -17.195 1.00 96.88 88 GLY A CA 1
ATOM 642 C C . GLY A 1 88 ? 14.783 10.781 -17.636 1.00 96.88 88 GLY A C 1
ATOM 643 O O . GLY A 1 88 ? 14.852 9.880 -16.800 1.00 96.88 88 GLY A O 1
ATOM 644 N N . GLU A 1 89 ? 14.695 10.524 -18.944 1.00 98.00 89 GLU A N 1
ATOM 645 C CA . GLU A 1 89 ? 14.712 9.165 -19.503 1.00 98.00 89 GLU A CA 1
ATOM 646 C C . GLU A 1 89 ? 16.024 8.444 -19.179 1.00 98.00 89 GLU A C 1
ATOM 648 O O . GLU A 1 89 ? 16.007 7.316 -18.688 1.00 98.00 89 GLU A O 1
ATOM 653 N N . ALA A 1 90 ? 17.161 9.109 -19.399 1.00 97.31 90 ALA A N 1
ATOM 654 C CA . ALA A 1 90 ? 18.477 8.561 -19.094 1.00 97.31 90 ALA A CA 1
ATOM 655 C C . ALA A 1 90 ? 18.634 8.255 -17.598 1.00 97.31 90 ALA A C 1
ATOM 657 O O . ALA A 1 90 ? 19.185 7.212 -17.256 1.00 97.31 90 ALA A O 1
ATOM 658 N N . ALA A 1 91 ? 18.128 9.123 -16.714 1.00 96.31 91 ALA A N 1
ATOM 659 C CA . ALA A 1 91 ? 18.157 8.902 -15.271 1.00 96.31 91 ALA A CA 1
ATOM 660 C C . ALA A 1 91 ? 17.354 7.657 -14.866 1.00 96.31 91 ALA A C 1
ATOM 662 O O . ALA A 1 91 ? 17.916 6.762 -14.242 1.00 96.31 91 ALA A O 1
ATOM 663 N N . ILE A 1 92 ? 16.087 7.542 -15.291 1.00 96.94 92 ILE A N 1
ATOM 664 C CA . ILE A 1 92 ? 15.252 6.370 -14.968 1.00 96.94 92 ILE A CA 1
ATOM 665 C C . ILE A 1 92 ? 15.893 5.084 -15.488 1.00 96.94 92 ILE A C 1
ATOM 667 O O . ILE A 1 92 ? 15.967 4.100 -14.759 1.00 96.94 92 ILE A O 1
ATOM 671 N N . VAL A 1 93 ? 16.377 5.073 -16.733 1.00 97.38 93 VAL A N 1
ATOM 672 C CA . VAL A 1 93 ? 16.986 3.874 -17.326 1.00 97.38 93 VAL A CA 1
ATOM 673 C C . VAL A 1 93 ? 18.278 3.501 -16.601 1.00 97.38 93 VAL A C 1
ATOM 675 O O . VAL A 1 93 ? 18.476 2.336 -16.262 1.00 97.38 93 VAL A O 1
ATOM 678 N N . LYS A 1 94 ? 19.138 4.476 -16.306 1.00 96.19 94 LYS A N 1
ATOM 679 C CA . LYS A 1 94 ? 20.376 4.242 -15.560 1.00 96.19 94 LYS A CA 1
ATOM 680 C C . LYS A 1 94 ? 20.103 3.732 -14.148 1.00 96.19 94 LYS A C 1
ATOM 682 O O . LYS A 1 94 ? 20.791 2.829 -13.691 1.00 96.19 94 LYS A O 1
ATOM 687 N N . ASP A 1 95 ? 19.106 4.269 -13.459 1.00 95.94 95 ASP A N 1
ATOM 688 C CA . ASP A 1 95 ? 18.791 3.841 -12.098 1.00 95.94 95 ASP A CA 1
ATOM 689 C C . ASP A 1 95 ? 18.051 2.495 -12.083 1.00 95.94 95 ASP A C 1
ATOM 691 O O . ASP A 1 95 ? 18.191 1.720 -11.137 1.00 95.94 95 ASP A O 1
ATOM 695 N N . LEU A 1 96 ? 17.320 2.152 -13.148 1.00 96.69 96 LEU A N 1
ATOM 696 C CA . LEU A 1 96 ? 16.626 0.871 -13.265 1.00 96.69 96 LEU A CA 1
ATOM 697 C C . LEU A 1 96 ? 17.581 -0.267 -13.646 1.00 96.69 96 LEU A C 1
ATOM 699 O O . LEU A 1 96 ? 17.551 -1.318 -13.016 1.00 96.69 96 LEU A O 1
ATOM 703 N N . PHE A 1 97 ? 18.445 -0.058 -14.642 1.00 96.56 97 PHE A N 1
ATOM 704 C CA . PHE A 1 97 ? 19.359 -1.083 -15.169 1.00 96.56 97 PHE A CA 1
ATOM 705 C C . PHE A 1 97 ? 20.788 -0.979 -14.606 1.00 96.56 97 PHE A C 1
ATOM 707 O O . PHE A 1 97 ? 21.643 -1.818 -14.899 1.00 96.56 97 PHE A O 1
ATOM 714 N N . GLY A 1 98 ? 21.083 0.045 -13.807 1.00 92.44 98 GLY A N 1
ATOM 715 C CA . GLY A 1 98 ? 22.425 0.320 -13.304 1.00 92.44 98 GLY A CA 1
ATOM 716 C C . GLY A 1 98 ? 23.418 0.570 -14.442 1.00 92.44 98 GLY A C 1
ATOM 717 O O . GLY A 1 98 ? 23.111 1.188 -15.458 1.00 92.44 98 GLY A O 1
ATOM 718 N N . GLY A 1 99 ? 24.635 0.045 -14.287 1.00 92.62 99 GLY A N 1
ATOM 719 C CA . GLY A 1 99 ? 25.659 0.070 -15.337 1.00 92.62 99 GLY A CA 1
ATOM 720 C C . GLY A 1 99 ? 25.485 -0.994 -16.429 1.00 92.62 99 GLY A C 1
ATOM 721 O O . GLY A 1 99 ? 26.362 -1.115 -17.279 1.00 92.62 99 GLY A O 1
ATOM 722 N N . MET A 1 100 ? 24.410 -1.794 -16.397 1.00 93.19 100 MET A N 1
ATOM 723 C CA . MET A 1 100 ? 24.233 -2.923 -17.323 1.00 93.19 100 MET A CA 1
ATOM 724 C C . MET A 1 100 ? 23.710 -2.502 -18.699 1.00 93.19 100 MET A C 1
ATOM 726 O O . MET A 1 100 ? 23.859 -3.254 -19.657 1.00 93.19 100 MET A O 1
ATOM 730 N N . LEU A 1 101 ? 23.112 -1.315 -18.809 1.00 94.75 101 LEU A N 1
ATOM 731 C CA . LEU A 1 101 ? 22.657 -0.735 -20.069 1.00 94.75 101 LEU A CA 1
ATOM 732 C C . LEU A 1 101 ? 23.458 0.539 -20.360 1.00 94.75 101 LEU A C 1
ATOM 734 O O . LEU A 1 101 ? 23.435 1.489 -19.580 1.00 94.75 101 LEU A O 1
ATOM 738 N N . LYS A 1 102 ? 24.160 0.574 -21.497 1.00 94.88 102 LYS A N 1
ATOM 739 C CA . LYS A 1 102 ? 24.897 1.759 -21.962 1.00 94.88 102 LYS A CA 1
ATOM 740 C C . LYS A 1 102 ? 23.928 2.775 -22.557 1.00 94.88 102 LYS A C 1
ATOM 742 O O . LYS A 1 102 ? 23.585 2.695 -23.736 1.00 94.88 102 LYS A O 1
ATOM 747 N N . THR A 1 103 ? 23.445 3.693 -21.725 1.00 94.38 103 THR A N 1
ATOM 748 C CA . THR A 1 103 ? 22.407 4.676 -22.082 1.00 94.38 103 THR A CA 1
ATOM 749 C C . THR A 1 103 ? 22.904 5.801 -22.987 1.00 94.38 103 THR A C 1
ATOM 751 O O . THR A 1 103 ? 22.125 6.375 -23.737 1.00 94.38 103 THR A O 1
ATOM 754 N N . ASP A 1 104 ? 24.192 6.122 -22.927 1.00 94.00 104 ASP A N 1
ATOM 755 C CA . ASP A 1 104 ? 24.865 7.169 -23.704 1.00 94.00 104 ASP A CA 1
ATOM 756 C C . ASP A 1 104 ? 24.857 6.901 -25.217 1.00 94.00 104 ASP A C 1
ATOM 758 O O . ASP A 1 104 ? 24.754 7.835 -26.017 1.00 94.00 104 ASP A O 1
ATOM 762 N N . CYS A 1 105 ? 24.860 5.630 -25.618 1.00 90.69 105 CYS A N 1
ATOM 763 C CA . CYS A 1 105 ? 24.717 5.252 -27.023 1.00 90.69 105 CYS A CA 1
ATOM 764 C C . CYS A 1 105 ? 23.259 5.105 -27.478 1.00 90.69 105 CYS A C 1
ATOM 766 O O . CYS A 1 105 ? 23.024 4.963 -28.675 1.00 90.69 105 CYS A O 1
ATOM 768 N N . VAL A 1 106 ? 22.269 5.146 -26.576 1.00 95.06 106 VAL A N 1
ATOM 769 C CA . VAL A 1 106 ? 20.873 4.897 -26.962 1.00 95.06 106 VAL A CA 1
ATOM 770 C C . VAL A 1 106 ? 20.338 6.028 -27.844 1.00 95.06 106 VAL A C 1
ATOM 772 O O . VAL A 1 106 ? 20.519 7.216 -27.557 1.00 95.06 106 VAL A O 1
ATOM 775 N N . ARG A 1 107 ? 19.667 5.656 -28.935 1.00 95.25 107 ARG A N 1
ATOM 776 C CA . ARG A 1 107 ? 18.984 6.546 -29.876 1.00 95.25 107 ARG A CA 1
ATOM 777 C C . ARG A 1 107 ? 17.539 6.103 -30.049 1.00 95.25 107 ARG A C 1
ATOM 779 O O . ARG A 1 107 ? 17.241 4.915 -30.157 1.00 95.25 107 ARG A O 1
ATOM 786 N N . MET A 1 108 ? 16.637 7.073 -30.083 1.00 95.69 108 MET A N 1
ATOM 787 C CA . MET A 1 108 ? 15.215 6.844 -30.304 1.00 95.69 108 MET A CA 1
ATOM 788 C C . MET A 1 108 ? 14.797 7.422 -31.645 1.00 95.69 108 MET A C 1
ATOM 790 O O . MET A 1 108 ? 14.951 8.621 -31.881 1.00 95.69 108 MET A O 1
ATOM 794 N N . ASN A 1 109 ? 14.257 6.557 -32.497 1.00 94.06 109 ASN A N 1
ATOM 795 C CA . ASN A 1 109 ? 13.814 6.871 -33.847 1.00 94.06 109 ASN A CA 1
ATOM 796 C C . ASN A 1 109 ? 12.286 6.922 -33.877 1.00 94.06 109 ASN A C 1
ATOM 798 O O . ASN A 1 109 ? 11.625 5.917 -33.627 1.00 94.06 109 ASN A O 1
ATOM 802 N N . PHE A 1 110 ? 11.710 8.076 -34.197 1.00 91.56 110 PHE A N 1
ATOM 803 C CA . PHE A 1 110 ? 10.265 8.283 -34.237 1.00 91.56 110 PHE A CA 1
ATOM 804 C C . PHE A 1 110 ? 9.779 8.406 -35.678 1.00 91.56 110 PHE A C 1
ATOM 806 O O . PHE A 1 110 ? 10.137 9.332 -36.408 1.00 91.56 110 PHE A O 1
ATOM 813 N N . PHE A 1 111 ? 8.922 7.475 -36.077 1.00 91.44 111 PHE A N 1
ATOM 814 C CA . PHE A 1 111 ? 8.351 7.401 -37.412 1.00 91.44 111 PHE A CA 1
ATOM 815 C C . PHE A 1 111 ? 6.901 7.885 -37.404 1.00 91.44 111 PHE A C 1
ATOM 817 O O . PHE A 1 111 ? 6.093 7.487 -36.563 1.00 91.44 111 PHE A O 1
ATOM 824 N N . ASN A 1 112 ? 6.538 8.704 -38.392 1.00 86.06 112 ASN A N 1
ATOM 825 C CA . ASN A 1 112 ? 5.172 9.222 -38.518 1.00 86.06 112 ASN A CA 1
ATOM 826 C C . ASN A 1 112 ? 4.171 8.166 -39.013 1.00 86.06 112 ASN A C 1
ATOM 828 O O . ASN A 1 112 ? 2.971 8.279 -38.752 1.00 86.06 112 ASN A O 1
ATOM 832 N N . ASN A 1 113 ? 4.639 7.141 -39.728 1.00 85.31 113 ASN A N 1
ATOM 833 C CA . ASN A 1 113 ? 3.777 6.080 -40.231 1.00 85.31 113 ASN A CA 1
ATOM 834 C C . ASN A 1 113 ? 3.415 5.081 -39.122 1.00 85.31 113 ASN A C 1
ATOM 836 O O . ASN A 1 113 ? 4.213 4.740 -38.251 1.00 85.31 113 ASN A O 1
ATOM 840 N N . LYS A 1 114 ? 2.181 4.575 -39.171 1.00 74.31 114 LYS A N 1
ATOM 841 C CA . LYS A 1 114 ? 1.808 3.400 -38.386 1.00 74.31 114 LYS A CA 1
ATOM 842 C C . LYS A 1 114 ? 2.319 2.164 -39.128 1.00 74.31 114 LYS A C 1
ATOM 844 O O . LYS A 1 114 ? 1.810 1.850 -40.200 1.00 74.31 114 LYS A O 1
ATOM 849 N N . LYS A 1 115 ? 3.318 1.474 -38.574 1.00 74.44 115 LYS A N 1
ATOM 850 C CA . LYS A 1 115 ? 3.562 0.054 -38.884 1.00 74.44 115 LYS A CA 1
ATOM 851 C C . LYS A 1 115 ? 2.614 -0.814 -38.037 1.00 74.44 115 LYS A C 1
ATOM 853 O O . LYS A 1 115 ? 1.874 -0.286 -37.208 1.00 74.44 115 LYS A O 1
ATOM 858 N N . ASN A 1 116 ? 2.631 -2.135 -38.225 1.00 71.19 116 ASN A N 1
ATOM 859 C CA . ASN A 1 116 ? 1.899 -3.104 -37.393 1.00 71.19 116 ASN A CA 1
ATOM 860 C C . ASN A 1 116 ? 2.479 -3.173 -35.957 1.00 71.19 116 ASN A C 1
ATOM 862 O O . ASN A 1 116 ? 3.001 -4.199 -35.539 1.00 71.19 116 ASN A O 1
ATOM 866 N N . GLY A 1 117 ? 2.450 -2.065 -35.214 1.00 78.12 117 GLY A N 1
ATOM 867 C CA . GLY A 1 117 ? 3.047 -1.923 -33.887 1.00 78.12 117 GLY A CA 1
ATOM 868 C C . GLY A 1 117 ? 3.230 -0.457 -33.487 1.00 78.12 117 GLY A C 1
ATOM 869 O O . GLY A 1 117 ? 3.180 0.438 -34.326 1.00 78.12 117 GLY A O 1
ATOM 870 N N . THR A 1 118 ? 3.420 -0.203 -32.189 1.00 81.19 118 THR A N 1
ATOM 871 C CA . THR A 1 118 ? 3.685 1.148 -31.653 1.00 81.19 118 THR A CA 1
ATOM 872 C C . THR A 1 118 ? 5.166 1.419 -31.407 1.00 81.19 118 THR A C 1
ATOM 874 O O . THR A 1 118 ? 5.546 2.578 -31.292 1.00 81.19 118 THR A O 1
ATOM 877 N N . ALA A 1 119 ? 5.993 0.378 -31.317 1.00 83.06 119 ALA A N 1
ATOM 878 C CA . ALA A 1 119 ? 7.445 0.474 -31.225 1.00 83.06 119 ALA A CA 1
ATOM 879 C C . ALA A 1 119 ? 8.093 -0.877 -31.583 1.00 83.06 119 ALA A C 1
ATOM 881 O O . ALA A 1 119 ? 7.393 -1.897 -31.609 1.00 83.06 119 ALA A O 1
ATOM 882 N N . ASN A 1 120 ? 9.388 -0.861 -31.896 1.00 86.00 120 ASN A N 1
ATOM 883 C CA . ASN A 1 120 ? 10.194 -2.026 -32.249 1.00 86.00 120 ASN A CA 1
ATOM 884 C C . ASN A 1 120 ? 11.662 -1.844 -31.809 1.00 86.00 120 ASN A C 1
ATOM 886 O O . ASN A 1 120 ? 12.192 -0.737 -31.847 1.00 86.00 120 ASN A O 1
ATOM 890 N N . VAL A 1 121 ? 12.331 -2.939 -31.445 1.00 79.44 121 VAL A N 1
ATOM 891 C CA . VAL A 1 121 ? 13.800 -3.041 -31.395 1.00 79.44 121 VAL A CA 1
ATOM 892 C C . VAL A 1 121 ? 14.168 -4.205 -32.303 1.00 79.44 121 VAL A C 1
ATOM 894 O O . VAL A 1 121 ? 13.705 -5.324 -32.078 1.00 79.44 121 VAL A O 1
ATOM 897 N N . ALA A 1 122 ? 14.959 -3.958 -33.348 1.00 81.25 122 ALA A N 1
ATOM 898 C CA . ALA A 1 122 ? 15.355 -5.027 -34.258 1.00 81.25 122 ALA A CA 1
ATOM 899 C C . ALA A 1 122 ? 16.189 -6.097 -33.526 1.00 81.25 122 ALA A C 1
ATOM 901 O O . ALA A 1 122 ? 16.886 -5.822 -32.547 1.00 81.25 122 ALA A O 1
ATOM 902 N N . ALA A 1 123 ? 16.121 -7.348 -33.982 1.00 77.56 123 ALA A N 1
ATOM 903 C CA . ALA A 1 123 ? 16.866 -8.426 -33.341 1.00 77.56 123 ALA A CA 1
ATOM 904 C C . ALA A 1 123 ? 18.379 -8.164 -33.412 1.00 77.56 123 ALA A C 1
ATOM 906 O O . ALA A 1 123 ? 18.953 -8.045 -34.494 1.00 77.56 123 ALA A O 1
ATOM 907 N N . GLY A 1 124 ? 19.025 -8.097 -32.246 1.00 80.81 124 GLY A N 1
ATOM 908 C CA . GLY A 1 124 ? 20.445 -7.773 -32.134 1.00 80.81 124 GLY A CA 1
ATOM 909 C C . GLY A 1 124 ? 20.779 -6.282 -32.187 1.00 80.81 124 GLY A C 1
ATOM 910 O O . GLY A 1 124 ? 21.958 -5.955 -32.074 1.00 80.81 124 GLY A O 1
ATOM 911 N N . GLU A 1 125 ? 19.787 -5.399 -32.315 1.00 89.38 125 GLU A N 1
ATOM 912 C CA . GLU A 1 125 ? 19.978 -3.952 -32.221 1.00 89.38 125 GLU A CA 1
ATOM 913 C C . GLU A 1 125 ? 20.307 -3.553 -30.781 1.00 89.38 125 GLU A C 1
ATOM 915 O O . GLU A 1 125 ? 19.534 -3.805 -29.856 1.00 89.38 125 GLU A O 1
ATOM 920 N N . LYS A 1 126 ? 21.475 -2.954 -30.570 1.00 92.12 126 LYS A N 1
ATOM 921 C CA . LYS A 1 126 ? 22.005 -2.701 -29.225 1.00 92.12 126 LYS A CA 1
ATOM 922 C C . LYS A 1 126 ? 21.687 -1.312 -28.707 1.00 92.12 126 LYS A C 1
ATOM 924 O O . LYS A 1 126 ? 21.702 -1.110 -27.495 1.00 92.12 126 LYS A O 1
ATOM 929 N N . TYR A 1 127 ? 21.424 -0.361 -29.591 1.00 94.75 127 TYR A N 1
ATOM 930 C CA . TYR A 1 127 ? 21.416 1.054 -29.248 1.00 94.75 127 TYR A CA 1
ATOM 931 C C . TYR A 1 127 ? 20.183 1.789 -29.756 1.00 94.75 127 TYR A C 1
ATOM 933 O O . TYR A 1 127 ? 19.936 2.906 -29.317 1.00 94.75 127 TYR A O 1
ATOM 941 N N . GLN A 1 128 ? 19.377 1.193 -30.629 1.00 93.12 128 GLN A N 1
ATOM 942 C CA . GLN A 1 128 ? 18.281 1.907 -31.276 1.00 93.12 128 GLN A CA 1
ATOM 943 C C . GLN A 1 128 ? 16.910 1.331 -30.934 1.00 93.12 128 GLN A C 1
ATOM 945 O O . GLN A 1 128 ? 16.644 0.140 -31.093 1.00 93.12 128 GLN A O 1
ATOM 950 N N . ALA A 1 129 ? 16.005 2.211 -30.517 1.00 94.25 129 ALA A N 1
ATOM 951 C CA . ALA A 1 129 ? 14.593 1.893 -30.353 1.00 94.25 129 ALA A CA 1
ATOM 952 C C . ALA A 1 129 ? 13.755 2.703 -31.346 1.00 94.25 129 ALA A C 1
ATOM 954 O O . ALA A 1 129 ? 13.896 3.921 -31.458 1.00 94.25 129 ALA A O 1
ATOM 955 N N . GLU A 1 130 ? 12.870 2.025 -32.066 1.00 94.38 130 GLU A N 1
ATOM 956 C CA . GLU A 1 130 ? 11.962 2.630 -33.034 1.00 94.38 130 GLU A CA 1
ATOM 957 C C . GLU A 1 130 ? 10.578 2.800 -32.413 1.00 94.38 130 GLU A C 1
ATOM 959 O O . GLU A 1 130 ? 10.043 1.866 -31.823 1.00 94.38 130 GLU A O 1
ATOM 964 N N . PHE A 1 131 ? 9.952 3.954 -32.602 1.00 93.06 131 PHE A N 1
ATOM 965 C CA . PHE A 1 131 ? 8.608 4.270 -32.127 1.00 93.06 131 PHE A CA 1
ATOM 966 C C . PHE A 1 131 ? 7.755 4.751 -33.299 1.00 93.06 131 PHE A C 1
ATOM 968 O O . PHE A 1 131 ? 8.201 5.546 -34.124 1.00 93.06 131 PHE A O 1
ATOM 975 N N . TYR A 1 132 ? 6.516 4.270 -33.381 1.00 92.25 132 TYR A N 1
ATOM 976 C CA . TYR A 1 132 ? 5.665 4.430 -34.559 1.00 92.25 132 TYR A CA 1
ATOM 977 C C . TYR A 1 132 ? 4.364 5.158 -34.236 1.00 92.25 132 TYR A C 1
ATOM 979 O O . TYR A 1 132 ? 3.588 4.759 -33.360 1.00 92.25 132 TYR A O 1
ATOM 987 N N . GLY A 1 133 ? 4.093 6.203 -35.015 1.00 89.38 133 GLY A N 1
ATOM 988 C CA . GLY A 1 133 ? 2.901 7.030 -34.921 1.00 89.38 133 GLY A CA 1
ATOM 989 C C . GLY A 1 133 ? 2.782 7.813 -33.609 1.00 89.38 133 GLY A C 1
ATOM 990 O O . GLY A 1 133 ? 3.570 7.687 -32.672 1.00 89.38 133 GLY A O 1
ATOM 991 N N . LYS A 1 134 ? 1.715 8.612 -33.516 1.00 87.75 134 LYS A N 1
ATOM 992 C CA . LYS A 1 134 ? 1.417 9.447 -32.336 1.00 87.75 134 LYS A CA 1
ATOM 993 C C . LYS A 1 134 ? 1.247 8.656 -31.029 1.00 87.75 134 LYS A C 1
ATOM 995 O O . LYS A 1 134 ? 1.425 9.202 -29.942 1.00 87.75 134 LYS A O 1
ATOM 1000 N N . ASP A 1 135 ? 0.874 7.382 -31.146 1.00 87.81 135 ASP A N 1
ATOM 1001 C CA . ASP A 1 135 ? 0.591 6.500 -30.014 1.00 87.81 135 ASP A CA 1
ATOM 1002 C C . ASP A 1 135 ? 1.884 5.882 -29.442 1.00 87.81 135 ASP A C 1
ATOM 1004 O O . ASP A 1 135 ? 1.885 5.441 -28.297 1.00 87.81 135 ASP A O 1
ATOM 1008 N N . GLY A 1 136 ? 2.977 5.861 -30.216 1.00 88.75 136 GLY A N 1
ATOM 1009 C CA . GLY A 1 136 ? 4.300 5.411 -29.777 1.00 88.75 136 GLY A CA 1
ATOM 1010 C C . GLY A 1 136 ? 5.244 6.545 -29.375 1.00 88.75 136 GLY A C 1
ATOM 1011 O O . GLY A 1 136 ? 6.204 6.296 -28.663 1.00 88.75 136 GLY A O 1
ATOM 1012 N N . ALA A 1 137 ? 4.985 7.782 -29.808 1.00 91.88 137 ALA A N 1
ATOM 1013 C CA . ALA A 1 137 ? 5.878 8.913 -29.562 1.00 91.88 137 ALA A CA 1
ATOM 1014 C C . ALA A 1 137 ? 5.603 9.631 -28.227 1.00 91.88 137 ALA A C 1
ATOM 1016 O O . ALA A 1 137 ? 4.444 9.881 -27.875 1.00 91.88 137 ALA A O 1
ATOM 1017 N N . SER A 1 138 ? 6.675 10.031 -27.539 1.00 95.50 138 SER A N 1
ATOM 1018 C CA . SER A 1 138 ? 6.652 10.958 -26.404 1.00 95.50 138 SER A CA 1
ATOM 1019 C C . SER A 1 138 ? 7.834 11.927 -26.485 1.00 95.50 138 SER A C 1
ATOM 1021 O O . SER A 1 138 ? 8.925 11.565 -26.939 1.00 95.50 138 SER A O 1
ATOM 1023 N N . ALA A 1 139 ? 7.607 13.174 -26.066 1.00 95.88 139 ALA A N 1
ATOM 1024 C CA . ALA A 1 139 ? 8.666 14.179 -25.981 1.00 95.88 139 ALA A CA 1
ATOM 1025 C C . ALA A 1 139 ? 9.659 13.848 -24.856 1.00 95.88 139 ALA A C 1
ATOM 1027 O O . ALA A 1 139 ? 10.855 14.063 -25.025 1.00 95.88 139 ALA A O 1
ATOM 1028 N N . ASP A 1 140 ? 9.152 13.289 -23.755 1.00 97.25 140 ASP A N 1
ATOM 1029 C CA . ASP A 1 140 ? 9.929 12.783 -22.629 1.00 97.25 140 ASP A CA 1
ATOM 1030 C C . ASP A 1 140 ? 9.127 11.672 -21.934 1.00 97.25 140 ASP A C 1
ATOM 1032 O O . ASP A 1 140 ? 8.140 11.942 -21.244 1.00 97.25 140 ASP A O 1
ATOM 1036 N N . PHE A 1 141 ? 9.543 10.418 -22.112 1.00 97.31 141 PHE A N 1
ATOM 1037 C CA . PHE A 1 141 ? 8.873 9.273 -21.505 1.00 97.31 141 PHE A CA 1
ATOM 1038 C C . PHE A 1 141 ? 8.939 9.295 -19.975 1.00 97.31 141 PHE A C 1
ATOM 1040 O O . PHE A 1 141 ? 8.025 8.779 -19.342 1.00 97.31 141 PHE A O 1
ATOM 1047 N N . SER A 1 142 ? 9.942 9.924 -19.354 1.00 96.31 142 SER A N 1
ATOM 1048 C CA . SER A 1 142 ? 10.021 10.029 -17.886 1.00 96.31 142 SER A CA 1
ATOM 1049 C C . SER A 1 142 ? 8.940 10.928 -17.278 1.00 96.31 142 SER A C 1
ATOM 1051 O O . SER A 1 142 ? 8.641 10.814 -16.093 1.00 96.31 142 SER A O 1
ATOM 1053 N N . GLN A 1 143 ? 8.349 11.809 -18.090 1.00 95.88 143 GLN A N 1
ATOM 1054 C CA . GLN A 1 143 ? 7.258 12.714 -17.713 1.00 95.88 143 GLN A CA 1
ATOM 1055 C C . GLN A 1 143 ? 5.919 12.299 -18.338 1.00 95.88 143 GLN A C 1
ATOM 1057 O O . GLN A 1 143 ? 4.942 13.054 -18.303 1.00 95.88 143 GLN A O 1
ATOM 1062 N N . GLU A 1 144 ? 5.871 11.119 -18.954 1.00 96.69 144 GLU A N 1
ATOM 1063 C CA . GLU A 1 144 ? 4.700 10.653 -19.674 1.00 96.69 144 GLU A CA 1
ATOM 1064 C C . GLU A 1 144 ? 3.544 10.375 -18.710 1.00 96.69 144 GLU A C 1
ATOM 1066 O O . GLU A 1 144 ? 3.719 9.782 -17.646 1.00 96.69 144 GLU A O 1
ATOM 1071 N N . LYS A 1 145 ? 2.344 10.823 -19.091 1.00 95.19 145 LYS A N 1
ATOM 1072 C CA . LYS A 1 145 ? 1.124 10.585 -18.314 1.00 95.19 145 LYS A CA 1
ATOM 1073 C C . LYS A 1 145 ? 0.400 9.322 -18.772 1.00 95.19 145 LYS A C 1
ATOM 1075 O O . LYS A 1 145 ? -0.342 8.710 -18.002 1.00 95.19 145 LYS A O 1
ATOM 1080 N N . ASP A 1 146 ? 0.575 8.947 -20.037 1.00 95.12 146 ASP A N 1
ATOM 1081 C CA . ASP A 1 146 ? 0.044 7.705 -20.579 1.00 95.12 146 ASP A CA 1
ATOM 1082 C C . ASP A 1 146 ? 0.918 6.516 -20.158 1.00 95.12 146 ASP A C 1
ATOM 1084 O O . ASP A 1 146 ? 1.980 6.247 -20.725 1.00 95.12 146 ASP A O 1
ATOM 1088 N N . ALA A 1 147 ? 0.403 5.744 -19.202 1.00 94.62 147 ALA A N 1
ATOM 1089 C CA . ALA A 1 147 ? 1.021 4.518 -18.714 1.00 94.62 147 ALA A CA 1
ATOM 1090 C C . ALA A 1 147 ? 1.440 3.577 -19.854 1.00 94.62 147 ALA A C 1
ATOM 1092 O O . ALA A 1 147 ? 2.513 2.985 -19.814 1.00 94.62 147 ALA A O 1
ATOM 1093 N N . ARG A 1 148 ? 0.648 3.468 -20.928 1.00 95.19 148 ARG A N 1
ATOM 1094 C CA . ARG A 1 148 ? 0.989 2.591 -22.053 1.00 95.19 148 ARG A CA 1
ATOM 1095 C C . ARG A 1 148 ? 2.276 3.035 -22.741 1.00 95.19 148 ARG A C 1
ATOM 1097 O O . ARG A 1 148 ? 3.044 2.176 -23.165 1.00 95.19 148 ARG A O 1
ATOM 1104 N N . LYS A 1 149 ? 2.496 4.341 -22.889 1.00 95.88 149 LYS A N 1
ATOM 1105 C CA . LYS A 1 149 ? 3.692 4.901 -23.530 1.00 95.88 149 LYS A CA 1
ATOM 1106 C C . LYS A 1 149 ? 4.917 4.769 -22.633 1.00 95.88 149 LYS A C 1
ATOM 1108 O O . LYS A 1 149 ? 5.954 4.322 -23.114 1.00 95.88 149 LYS A O 1
ATOM 1113 N N . PHE A 1 150 ? 4.780 5.069 -21.342 1.00 97.56 150 PHE A N 1
ATOM 1114 C CA . PHE A 1 150 ? 5.851 4.849 -20.366 1.00 97.56 150 PHE A CA 1
ATOM 1115 C C . PHE A 1 150 ? 6.266 3.372 -20.302 1.00 97.56 150 PHE A C 1
ATOM 1117 O O . PHE A 1 150 ? 7.441 3.044 -20.455 1.00 97.56 150 PHE A O 1
ATOM 1124 N N . GLY A 1 151 ? 5.295 2.465 -20.175 1.00 96.94 151 GLY A N 1
ATOM 1125 C CA . GLY A 1 151 ? 5.547 1.025 -20.171 1.00 96.94 151 GLY A CA 1
ATOM 1126 C C . GLY A 1 151 ? 6.184 0.529 -21.473 1.00 96.94 151 GLY A C 1
ATOM 1127 O O . GLY A 1 151 ? 7.133 -0.254 -21.446 1.00 96.94 151 GLY A O 1
ATOM 1128 N N . LEU A 1 152 ? 5.730 1.050 -22.621 1.00 95.94 152 LEU A N 1
ATOM 1129 C CA . LEU A 1 152 ? 6.327 0.762 -23.927 1.00 95.94 152 LEU A CA 1
ATOM 1130 C C . LEU A 1 152 ? 7.805 1.162 -23.980 1.00 95.94 152 LEU A C 1
ATOM 1132 O O . LEU A 1 152 ? 8.611 0.380 -24.482 1.00 95.94 152 LEU A O 1
ATOM 1136 N N . PHE A 1 153 ? 8.150 2.345 -23.469 1.00 97.62 153 PHE A N 1
ATOM 1137 C CA . PHE A 1 153 ? 9.529 2.819 -23.383 1.00 97.62 153 PHE A CA 1
ATOM 1138 C C . PHE A 1 153 ? 10.396 1.876 -22.544 1.00 97.62 153 PHE A C 1
ATOM 1140 O O . PHE A 1 153 ? 11.396 1.371 -23.053 1.00 97.62 153 PHE A O 1
ATOM 1147 N N . ILE A 1 154 ? 9.973 1.551 -21.317 1.00 98.12 154 ILE A N 1
ATOM 1148 C CA . ILE A 1 154 ? 10.718 0.643 -20.429 1.00 98.12 154 ILE A CA 1
ATOM 1149 C C . ILE A 1 154 ? 10.929 -0.721 -21.082 1.00 98.12 154 ILE A C 1
ATOM 1151 O O . ILE A 1 154 ? 12.053 -1.219 -21.100 1.00 98.12 154 ILE A O 1
ATOM 1155 N N . ARG A 1 155 ? 9.889 -1.280 -21.711 1.00 96.88 155 ARG A N 1
ATOM 1156 C CA . ARG A 1 155 ? 9.991 -2.553 -22.434 1.00 96.88 155 ARG A CA 1
ATOM 1157 C C . ARG A 1 155 ? 11.082 -2.531 -23.508 1.00 96.88 155 ARG A C 1
ATOM 1159 O O . ARG A 1 155 ? 11.829 -3.494 -23.650 1.00 96.88 155 ARG A O 1
ATOM 1166 N N . HIS A 1 156 ? 11.182 -1.443 -24.271 1.00 95.94 156 HIS A N 1
ATOM 1167 C CA . HIS A 1 156 ? 12.187 -1.328 -25.333 1.00 95.94 156 HIS A CA 1
ATOM 1168 C C . HIS A 1 156 ? 13.590 -1.138 -24.761 1.00 95.94 156 HIS A C 1
ATOM 1170 O O . HIS A 1 156 ? 14.541 -1.696 -25.302 1.00 95.94 156 HIS A O 1
ATOM 1176 N N . MET A 1 157 ? 13.726 -0.439 -23.632 1.00 97.81 157 MET A N 1
ATOM 1177 C CA . MET A 1 157 ? 15.001 -0.365 -22.916 1.00 97.81 157 MET A CA 1
ATOM 1178 C C . MET A 1 157 ? 15.438 -1.743 -22.405 1.00 97.81 157 MET A C 1
ATOM 1180 O O . MET A 1 157 ? 16.619 -2.069 -22.501 1.00 97.81 157 MET A O 1
ATOM 1184 N N . THR A 1 158 ? 14.505 -2.599 -21.972 1.00 96.94 158 THR A N 1
ATOM 1185 C CA . THR A 1 158 ? 14.816 -3.998 -21.636 1.00 96.94 158 THR A CA 1
ATOM 1186 C C . THR A 1 158 ? 15.327 -4.776 -22.848 1.00 96.94 158 THR A C 1
ATOM 1188 O O . THR A 1 158 ? 16.307 -5.503 -22.719 1.00 96.94 158 THR A O 1
ATOM 1191 N N . TYR A 1 159 ? 14.743 -4.597 -24.038 1.00 95.12 159 TYR A N 1
ATOM 1192 C CA . TYR A 1 159 ? 15.255 -5.248 -25.253 1.00 95.12 159 TYR A CA 1
ATOM 1193 C C . TYR A 1 159 ? 16.671 -4.795 -25.618 1.00 95.12 159 TYR A C 1
ATOM 1195 O O . TYR A 1 159 ? 17.499 -5.631 -25.984 1.00 95.12 159 TYR A O 1
ATOM 1203 N N . LEU A 1 160 ? 16.971 -3.498 -25.485 1.00 95.12 160 LEU A N 1
ATOM 1204 C CA . LEU A 1 160 ? 18.327 -2.981 -25.691 1.00 95.12 160 LEU A CA 1
ATOM 1205 C C . LEU A 1 160 ? 19.303 -3.554 -24.664 1.00 95.12 160 LEU A C 1
ATOM 1207 O O . LEU A 1 160 ? 20.383 -3.998 -25.048 1.00 95.12 160 LEU A O 1
ATOM 1211 N N . TRP A 1 161 ? 18.913 -3.608 -23.386 1.00 95.75 161 TRP A N 1
ATOM 1212 C CA . TRP A 1 161 ? 19.706 -4.246 -22.333 1.00 95.75 161 TRP A CA 1
ATOM 1213 C C . TRP A 1 161 ? 20.029 -5.696 -22.698 1.00 95.75 161 TRP A C 1
ATOM 1215 O O . TRP A 1 161 ? 21.204 -6.028 -22.816 1.00 95.75 161 TRP A O 1
ATOM 1225 N N . GLN A 1 162 ? 19.024 -6.514 -23.017 1.00 94.06 162 GLN A N 1
ATOM 1226 C CA . GLN A 1 162 ? 19.240 -7.908 -23.416 1.00 94.06 162 GLN A CA 1
ATOM 1227 C C . GLN A 1 162 ? 20.141 -8.028 -24.660 1.00 94.06 162 GLN A C 1
ATOM 1229 O O . GLN A 1 162 ? 21.023 -8.879 -24.710 1.00 94.06 162 GLN A O 1
ATOM 1234 N N . ASN A 1 163 ? 19.979 -7.170 -25.675 1.00 92.69 163 ASN A N 1
ATOM 1235 C CA . ASN A 1 163 ? 20.851 -7.194 -26.859 1.00 92.69 163 ASN A CA 1
ATOM 1236 C C . ASN A 1 163 ? 22.303 -6.783 -26.536 1.00 92.69 163 ASN A C 1
ATOM 1238 O O . ASN A 1 163 ? 23.233 -7.231 -27.216 1.00 92.69 163 ASN A O 1
ATOM 1242 N N . GLN A 1 164 ? 22.516 -5.951 -25.511 1.00 92.56 164 GLN A N 1
ATOM 1243 C CA . GLN A 1 164 ? 23.845 -5.559 -25.036 1.00 92.56 164 GLN A CA 1
ATOM 1244 C C . GLN A 1 164 ? 24.507 -6.619 -24.144 1.00 92.56 164 GLN A C 1
ATOM 1246 O O . GLN A 1 164 ? 25.729 -6.756 -24.214 1.00 92.56 164 GLN A O 1
ATOM 1251 N N . THR A 1 165 ? 23.741 -7.358 -23.335 1.00 90.69 165 THR A N 1
ATOM 1252 C CA . THR A 1 165 ? 24.272 -8.266 -22.299 1.00 90.69 165 THR A CA 1
ATOM 1253 C C . THR A 1 165 ? 24.137 -9.752 -22.631 1.00 90.69 165 THR A C 1
ATOM 1255 O O . THR A 1 165 ? 25.043 -10.521 -22.323 1.00 90.69 165 THR A O 1
ATOM 1258 N N . GLU A 1 166 ? 23.048 -10.164 -23.277 1.00 83.50 166 GLU A N 1
ATOM 1259 C CA . GLU A 1 166 ? 22.695 -11.573 -23.521 1.00 83.50 166 GLU A CA 1
ATOM 1260 C C . GLU A 1 166 ? 22.912 -12.000 -24.983 1.00 83.50 166 GLU A C 1
ATOM 1262 O O . GLU A 1 166 ? 22.897 -13.186 -25.306 1.00 83.50 166 GLU A O 1
ATOM 1267 N N . GLY A 1 167 ? 23.148 -11.044 -25.886 1.00 77.94 167 GLY A N 1
ATOM 1268 C CA . GLY A 1 167 ? 23.350 -11.299 -27.312 1.00 77.94 167 GLY A CA 1
ATOM 1269 C C . GLY A 1 167 ? 22.057 -11.261 -28.137 1.00 77.94 167 GLY A C 1
ATOM 1270 O O . GLY A 1 167 ? 21.032 -10.713 -27.725 1.00 77.94 167 GLY A O 1
ATOM 1271 N N . LYS A 1 168 ? 22.111 -11.774 -29.375 1.00 71.44 168 LYS A N 1
ATOM 1272 C CA . LYS A 1 168 ? 21.008 -11.635 -30.344 1.00 71.44 168 LYS A CA 1
ATOM 1273 C C . LYS A 1 168 ? 19.779 -12.446 -29.926 1.00 71.44 168 LYS A C 1
ATOM 1275 O O . LYS A 1 168 ? 19.899 -13.613 -29.571 1.00 71.44 168 LYS A O 1
ATOM 1280 N N . LEU A 1 169 ? 18.598 -11.840 -30.071 1.00 63.75 169 LEU A N 1
ATOM 1281 C CA . LEU A 1 169 ? 17.315 -12.548 -30.033 1.00 63.75 169 LEU A CA 1
ATOM 1282 C C . LEU A 1 169 ? 17.323 -13.647 -31.099 1.00 63.75 169 LEU A C 1
ATOM 1284 O O . LEU A 1 169 ? 17.490 -13.354 -32.286 1.00 63.75 169 LEU A O 1
ATOM 1288 N N . THR A 1 170 ? 17.132 -14.898 -30.685 1.00 59.78 170 THR A N 1
ATOM 1289 C CA . THR A 1 170 ? 16.840 -15.980 -31.625 1.00 59.78 170 THR A CA 1
ATOM 1290 C C . THR A 1 170 ? 15.323 -16.102 -31.737 1.00 59.78 170 THR A C 1
ATOM 1292 O O . THR A 1 170 ? 14.624 -16.325 -30.752 1.00 59.78 170 THR A O 1
ATOM 1295 N N . PHE A 1 171 ? 14.785 -15.866 -32.936 1.00 47.72 171 PHE A N 1
ATOM 1296 C CA . PHE A 1 171 ? 13.359 -16.049 -33.198 1.00 47.72 171 PHE A CA 1
ATOM 1297 C C . PHE A 1 171 ? 13.031 -17.545 -33.071 1.00 47.72 171 PHE A C 1
ATOM 1299 O O . PHE A 1 171 ? 13.468 -18.350 -33.889 1.00 47.72 171 PHE A O 1
ATOM 1306 N N . GLY A 1 172 ? 12.309 -17.905 -32.010 1.00 54.12 172 GLY A N 1
ATOM 1307 C CA . GLY A 1 172 ? 12.018 -19.285 -31.604 1.00 54.12 172 GLY A CA 1
ATOM 1308 C C . GLY A 1 172 ? 11.550 -19.391 -30.148 1.00 54.12 172 GLY A C 1
ATOM 1309 O O . GLY A 1 172 ? 10.912 -20.372 -29.776 1.00 54.12 172 GLY A O 1
ATOM 1310 N N . GLU A 1 173 ? 11.819 -18.364 -29.338 1.00 58.50 173 GLU A N 1
ATOM 1311 C CA . GLU A 1 173 ? 11.277 -18.233 -27.985 1.00 58.50 173 GLU A CA 1
ATOM 1312 C C . GLU A 1 173 ? 9.751 -18.046 -28.005 1.00 58.50 173 GLU A C 1
ATOM 1314 O O . GLU A 1 173 ? 9.181 -17.478 -28.940 1.00 58.50 173 GLU A O 1
ATOM 1319 N N . VAL A 1 174 ? 9.083 -18.558 -26.970 1.00 61.41 174 VAL A N 1
ATOM 1320 C CA . VAL A 1 174 ? 7.631 -18.460 -26.792 1.00 61.41 174 VAL A CA 1
ATOM 1321 C C . VAL A 1 174 ? 7.213 -16.990 -26.918 1.00 61.41 174 VAL A C 1
ATOM 1323 O O . VAL A 1 174 ? 7.656 -16.150 -26.140 1.00 61.41 174 VAL A O 1
ATOM 1326 N N . ASN A 1 175 ? 6.365 -16.674 -27.904 1.00 70.56 175 ASN A N 1
ATOM 1327 C CA . ASN A 1 175 ? 5.889 -15.314 -28.205 1.00 70.56 175 ASN A CA 1
ATOM 1328 C C . ASN A 1 175 ? 4.858 -14.793 -27.181 1.00 70.56 175 ASN A C 1
ATOM 1330 O O . ASN A 1 175 ? 3.883 -14.130 -27.538 1.00 70.56 175 ASN A O 1
ATOM 1334 N N . GLU A 1 176 ? 5.030 -15.125 -25.906 1.00 86.31 176 GLU A N 1
ATOM 1335 C CA . GLU A 1 176 ? 4.074 -14.818 -24.855 1.00 86.31 176 GLU A CA 1
ATOM 1336 C C . GLU A 1 176 ? 4.651 -13.772 -23.902 1.00 86.31 176 GLU A C 1
ATOM 1338 O O . GLU A 1 176 ? 5.712 -13.948 -23.319 1.00 86.31 176 GLU A O 1
ATOM 1343 N N . MET A 1 177 ? 3.939 -12.653 -23.758 1.00 91.38 177 MET A N 1
ATOM 1344 C CA . MET A 1 177 ? 4.251 -11.603 -22.777 1.00 91.38 177 MET A CA 1
ATOM 1345 C C . MET A 1 177 ? 3.647 -11.909 -21.401 1.00 91.38 177 MET A C 1
ATOM 1347 O O . MET A 1 177 ? 3.975 -11.245 -20.424 1.00 91.38 177 MET A O 1
ATOM 1351 N N . LEU A 1 178 ? 2.725 -12.872 -21.326 1.00 92.62 178 LEU A N 1
ATOM 1352 C CA . LEU A 1 178 ? 2.119 -13.302 -20.073 1.00 92.62 178 LEU A CA 1
ATOM 1353 C C . LEU A 1 178 ? 3.124 -14.144 -19.291 1.00 92.62 178 LEU A C 1
ATOM 1355 O O . LEU A 1 178 ? 3.799 -15.008 -19.851 1.00 92.62 178 LEU A O 1
ATOM 1359 N N . TYR A 1 179 ? 3.222 -13.886 -17.993 1.00 92.81 179 TYR A N 1
ATOM 1360 C CA . TYR A 1 179 ? 4.149 -14.581 -17.114 1.00 92.81 179 TYR A CA 1
ATOM 1361 C C . TYR A 1 179 ? 3.471 -14.912 -15.777 1.00 92.81 179 TYR A C 1
ATOM 1363 O O . TYR A 1 179 ? 2.792 -14.053 -15.205 1.00 92.81 179 TYR A O 1
ATOM 1371 N N . PRO A 1 180 ? 3.621 -16.145 -15.262 1.00 91.81 180 PRO A N 1
ATOM 1372 C CA . PRO A 1 180 ? 3.198 -16.469 -13.907 1.00 91.81 180 PRO A CA 1
ATOM 1373 C C . PRO A 1 180 ? 4.173 -15.838 -12.909 1.00 91.81 180 PRO A C 1
ATOM 1375 O O . PRO A 1 180 ? 5.367 -15.798 -13.166 1.00 91.81 180 PRO A O 1
ATOM 1378 N N . LEU A 1 181 ? 3.691 -15.347 -11.767 1.00 89.06 181 LEU A N 1
ATOM 1379 C CA . LEU A 1 181 ? 4.547 -14.772 -10.721 1.00 89.06 181 LEU A CA 1
ATOM 1380 C C . LEU A 1 181 ? 4.685 -15.757 -9.551 1.00 89.06 181 LEU A C 1
ATOM 1382 O O . LEU A 1 181 ? 4.100 -15.572 -8.475 1.00 89.06 181 LEU A O 1
ATOM 1386 N N . GLU A 1 182 ? 5.421 -16.844 -9.787 1.00 86.44 182 GLU A N 1
ATOM 1387 C CA . GLU A 1 182 ? 5.580 -17.940 -8.822 1.00 86.44 182 GLU A CA 1
ATOM 1388 C C . GLU A 1 182 ? 6.939 -17.899 -8.100 1.00 86.44 182 GLU A C 1
ATOM 1390 O O . GLU A 1 182 ? 7.939 -17.512 -8.709 1.00 86.44 182 GLU A O 1
ATOM 1395 N N . PRO A 1 183 ? 7.006 -18.286 -6.809 1.00 83.69 183 PRO A N 1
ATOM 1396 C CA . PRO A 1 183 ? 8.207 -18.099 -5.987 1.00 83.69 183 PRO A CA 1
ATOM 1397 C C . PRO A 1 183 ? 9.455 -18.849 -6.466 1.00 83.69 183 PRO A C 1
ATOM 1399 O O . PRO A 1 183 ? 10.564 -18.455 -6.120 1.00 83.69 183 PRO A O 1
ATOM 1402 N N . GLN A 1 184 ? 9.295 -19.939 -7.220 1.00 87.94 184 GLN A N 1
ATOM 1403 C CA . GLN A 1 184 ? 10.414 -20.743 -7.714 1.00 87.94 184 GLN A CA 1
ATOM 1404 C C . GLN A 1 184 ? 11.110 -20.146 -8.942 1.00 87.94 184 GLN A C 1
ATOM 1406 O O . GLN A 1 184 ? 12.197 -20.600 -9.297 1.00 87.94 184 GLN A O 1
ATOM 1411 N N . TYR A 1 185 ? 10.496 -19.170 -9.614 1.00 91.62 185 TYR A N 1
ATOM 1412 C CA . TYR A 1 185 ? 11.070 -18.557 -10.805 1.00 91.62 185 TYR A CA 1
ATOM 1413 C C . TYR A 1 185 ? 11.906 -17.332 -10.438 1.00 91.62 185 TYR A C 1
ATOM 1415 O O . TYR A 1 185 ? 11.456 -16.438 -9.722 1.00 91.62 185 TYR A O 1
ATOM 1423 N N . VAL A 1 186 ? 13.115 -17.264 -10.991 1.00 92.38 186 VAL A N 1
ATOM 1424 C CA . VAL A 1 186 ? 13.968 -16.067 -10.959 1.00 92.38 186 VAL A CA 1
ATOM 1425 C C . VAL A 1 186 ? 13.865 -15.330 -12.292 1.00 92.38 186 VAL A C 1
ATOM 1427 O O . VAL A 1 186 ? 13.334 -15.873 -13.255 1.00 92.38 186 VAL A O 1
ATOM 1430 N N . PHE A 1 187 ? 14.378 -14.101 -12.393 1.00 94.81 187 PHE A N 1
ATOM 1431 C CA . PHE A 1 187 ? 14.222 -13.279 -13.603 1.00 94.81 187 PHE A CA 1
ATOM 1432 C C . PHE A 1 187 ? 14.733 -13.987 -14.870 1.00 94.81 187 PHE A C 1
ATOM 1434 O O . PHE A 1 187 ? 14.057 -14.003 -15.895 1.00 94.81 187 PHE A O 1
ATOM 1441 N N . ALA A 1 188 ? 15.873 -14.675 -14.762 1.00 93.94 188 ALA A N 1
ATOM 1442 C CA . ALA A 1 188 ? 16.460 -15.463 -15.845 1.00 93.94 188 ALA A CA 1
ATOM 1443 C C . ALA A 1 188 ? 15.665 -16.736 -16.216 1.00 93.94 188 ALA A C 1
ATOM 1445 O O . ALA A 1 188 ? 15.951 -17.349 -17.239 1.00 93.94 188 ALA A O 1
ATOM 1446 N N . SER A 1 189 ? 14.680 -17.156 -15.411 1.00 93.62 189 SER A N 1
ATOM 1447 C CA . SER A 1 189 ? 13.792 -18.283 -15.740 1.00 93.62 189 SER A CA 1
ATOM 1448 C C . SER A 1 189 ? 12.754 -17.933 -16.810 1.00 93.62 189 SER A C 1
ATOM 1450 O O . SER A 1 189 ? 12.145 -18.836 -17.379 1.00 93.62 189 SER A O 1
ATOM 1452 N N . TYR A 1 190 ? 12.526 -16.643 -17.058 1.00 92.62 190 TYR A N 1
ATOM 1453 C CA . TYR A 1 190 ? 11.526 -16.153 -18.000 1.00 92.62 190 TYR A CA 1
ATOM 1454 C C . TYR A 1 190 ? 12.133 -15.927 -19.386 1.00 92.62 190 TYR A C 1
ATOM 1456 O O . TYR A 1 190 ? 13.300 -15.547 -19.506 1.00 92.62 190 TYR A O 1
ATOM 1464 N N . SER A 1 191 ? 11.322 -16.108 -20.433 1.00 92.06 191 SER A N 1
ATOM 1465 C CA . SER A 1 191 ? 11.713 -15.754 -21.806 1.00 92.06 191 SER A CA 1
ATOM 1466 C C . SER A 1 191 ? 12.020 -14.261 -21.930 1.00 92.06 191 SER A C 1
ATOM 1468 O O . SER A 1 191 ? 11.560 -13.451 -21.121 1.00 92.06 191 SER A O 1
ATOM 1470 N N . ARG A 1 192 ? 12.741 -13.852 -22.978 1.00 91.00 192 ARG A N 1
ATOM 1471 C CA . ARG A 1 192 ? 13.117 -12.442 -23.152 1.00 91.00 192 ARG A CA 1
ATOM 1472 C C . ARG A 1 192 ? 11.913 -11.504 -23.243 1.00 91.00 192 ARG A C 1
ATOM 1474 O O . ARG A 1 192 ? 11.968 -10.385 -22.732 1.00 91.00 192 ARG A O 1
ATOM 1481 N N . LEU A 1 193 ? 10.816 -11.962 -23.847 1.00 91.38 193 LEU A N 1
ATOM 1482 C CA . LEU A 1 193 ? 9.562 -11.208 -23.918 1.00 91.38 193 LEU A CA 1
ATOM 1483 C C . LEU A 1 193 ? 8.903 -11.073 -22.542 1.00 91.38 193 LEU A C 1
ATOM 1485 O O . LEU A 1 193 ? 8.507 -9.973 -22.160 1.00 91.38 193 LEU A O 1
ATOM 1489 N N . GLN A 1 194 ? 8.854 -12.156 -21.766 1.00 94.19 194 GLN A N 1
ATOM 1490 C CA . GLN A 1 194 ? 8.342 -12.129 -20.395 1.00 94.19 194 GLN A CA 1
ATOM 1491 C C . GLN A 1 194 ? 9.197 -11.246 -19.485 1.00 94.19 194 GLN A C 1
ATOM 1493 O O . GLN A 1 194 ? 8.647 -10.459 -18.730 1.00 94.19 194 GLN A O 1
ATOM 1498 N N . GLN A 1 195 ? 10.526 -11.295 -19.586 1.00 95.62 195 GLN A N 1
ATOM 1499 C CA . GLN A 1 195 ? 11.417 -10.389 -18.853 1.00 95.62 195 GLN A CA 1
ATOM 1500 C C . GLN A 1 195 ? 11.114 -8.917 -19.164 1.00 95.62 195 GLN A C 1
ATOM 1502 O O . GLN A 1 195 ? 11.039 -8.087 -18.259 1.00 95.62 195 GLN A O 1
ATOM 1507 N N . ALA A 1 196 ? 10.890 -8.584 -20.438 1.00 95.88 196 ALA A N 1
ATOM 1508 C CA . ALA A 1 196 ? 10.521 -7.231 -20.842 1.00 95.88 196 ALA A CA 1
ATOM 1509 C C . ALA A 1 196 ? 9.117 -6.837 -20.346 1.00 95.88 196 ALA A C 1
ATOM 1511 O O . ALA A 1 196 ? 8.910 -5.688 -19.956 1.00 95.88 196 ALA A O 1
ATOM 1512 N N . ALA A 1 197 ? 8.175 -7.785 -20.293 1.00 95.94 197 ALA A N 1
ATOM 1513 C CA . ALA A 1 197 ? 6.863 -7.607 -19.670 1.00 95.94 197 ALA A CA 1
ATOM 1514 C C . ALA A 1 197 ? 6.965 -7.366 -18.151 1.00 95.94 197 ALA A C 1
ATOM 1516 O O . ALA A 1 197 ? 6.325 -6.452 -17.637 1.00 95.94 197 ALA A O 1
ATOM 1517 N N . ILE A 1 198 ? 7.808 -8.136 -17.453 1.00 96.62 198 ILE A N 1
ATOM 1518 C CA . ILE A 1 198 ? 8.090 -8.013 -16.016 1.00 96.62 198 ILE A CA 1
ATOM 1519 C C . ILE A 1 198 ? 8.672 -6.632 -15.706 1.00 96.62 198 ILE A C 1
ATOM 1521 O O . ILE A 1 198 ? 8.227 -5.974 -14.768 1.00 96.62 198 ILE A O 1
ATOM 1525 N N . MET A 1 199 ? 9.640 -6.167 -16.502 1.00 98.06 199 MET A N 1
ATOM 1526 C CA . MET A 1 199 ? 10.239 -4.839 -16.331 1.00 98.06 199 MET A CA 1
ATOM 1527 C C . MET A 1 199 ? 9.250 -3.709 -16.645 1.00 98.06 199 MET A C 1
ATOM 1529 O O . MET A 1 199 ? 9.213 -2.724 -15.906 1.00 98.06 199 MET A O 1
ATOM 1533 N N . GLU A 1 200 ? 8.430 -3.853 -17.698 1.00 97.44 200 GLU A N 1
ATOM 1534 C CA . GLU A 1 200 ? 7.320 -2.932 -18.005 1.00 97.44 200 GLU A CA 1
ATOM 1535 C C . GLU A 1 200 ? 6.382 -2.818 -16.797 1.00 97.44 200 GLU A C 1
ATOM 1537 O O . GLU A 1 200 ? 6.119 -1.711 -16.329 1.00 97.44 200 GLU A O 1
ATOM 1542 N N . ASP A 1 201 ? 5.945 -3.943 -16.234 1.00 96.25 201 ASP A N 1
ATOM 1543 C CA . ASP A 1 201 ? 5.026 -3.955 -15.099 1.00 96.25 201 ASP A CA 1
ATOM 1544 C C . ASP A 1 201 ? 5.656 -3.454 -13.802 1.00 96.25 201 ASP A C 1
ATOM 1546 O O . ASP A 1 201 ? 4.993 -2.711 -13.084 1.00 96.25 201 ASP A O 1
ATOM 1550 N N . TYR A 1 202 ? 6.919 -3.776 -13.512 1.00 96.25 202 TYR A N 1
ATOM 1551 C CA . TYR A 1 202 ? 7.641 -3.230 -12.357 1.00 96.25 202 TYR A CA 1
ATOM 1552 C C . TYR A 1 202 ? 7.721 -1.705 -12.431 1.00 96.25 202 TYR A C 1
ATOM 1554 O O . TYR A 1 202 ? 7.359 -1.007 -11.481 1.00 96.25 202 TYR A O 1
ATOM 1562 N N . ALA A 1 203 ? 8.142 -1.162 -13.574 1.00 96.50 203 ALA A N 1
ATOM 1563 C CA . ALA A 1 203 ? 8.235 0.281 -13.737 1.00 96.50 203 ALA A CA 1
ATOM 1564 C C . ALA A 1 203 ? 6.853 0.940 -13.676 1.00 96.50 203 ALA A C 1
ATOM 1566 O O . ALA A 1 203 ? 6.685 1.960 -13.009 1.00 96.50 203 ALA A O 1
ATOM 1567 N N . LEU A 1 204 ? 5.839 0.350 -14.314 1.00 94.00 204 LEU A N 1
ATOM 1568 C CA . LEU A 1 204 ? 4.469 0.846 -14.224 1.00 94.00 204 LEU A CA 1
ATOM 1569 C C . LEU A 1 204 ? 3.951 0.852 -12.792 1.00 94.00 204 LEU A C 1
ATOM 1571 O O . LEU A 1 204 ? 3.282 1.807 -12.407 1.00 94.00 204 LEU A O 1
ATOM 1575 N N . ARG A 1 205 ? 4.264 -0.186 -12.015 1.00 89.88 205 ARG A N 1
ATOM 1576 C CA . ARG A 1 205 ? 3.799 -0.368 -10.640 1.00 89.88 205 ARG A CA 1
ATOM 1577 C C . ARG A 1 205 ? 4.431 0.618 -9.669 1.00 89.88 205 ARG A C 1
ATOM 1579 O O . ARG A 1 205 ? 3.740 1.167 -8.808 1.00 89.88 205 ARG A O 1
ATOM 1586 N N . PHE A 1 206 ? 5.730 0.852 -9.821 1.00 91.12 206 PHE A N 1
ATOM 1587 C CA . PHE A 1 206 ? 6.533 1.530 -8.807 1.00 91.12 206 PHE A CA 1
ATOM 1588 C C . PHE A 1 206 ? 7.038 2.912 -9.212 1.00 91.12 206 PHE A C 1
ATOM 1590 O O . PHE A 1 206 ? 7.366 3.703 -8.334 1.00 91.12 206 PHE A O 1
ATOM 1597 N N . LEU A 1 207 ? 7.102 3.216 -10.510 1.00 93.12 207 LEU A N 1
ATOM 1598 C CA . LEU A 1 207 ? 7.708 4.449 -11.027 1.00 93.12 207 LEU A CA 1
ATOM 1599 C C . LEU A 1 207 ? 6.701 5.349 -11.756 1.00 93.12 207 LEU A C 1
ATOM 1601 O O . LEU A 1 207 ? 6.929 6.550 -11.879 1.00 93.12 207 LEU A O 1
ATOM 1605 N N . HIS A 1 208 ? 5.574 4.801 -12.219 1.00 92.88 208 HIS A N 1
ATOM 1606 C CA . HIS A 1 208 ? 4.525 5.570 -12.886 1.00 92.88 208 HIS A CA 1
ATOM 1607 C C . HIS A 1 208 ? 3.375 5.909 -11.932 1.00 92.88 208 HIS A C 1
ATOM 1609 O O . HIS A 1 208 ? 2.902 5.062 -11.180 1.00 92.88 208 HIS A O 1
ATOM 1615 N N . HIS A 1 209 ? 2.840 7.130 -12.015 1.00 86.38 209 HIS A N 1
ATOM 1616 C CA . HIS A 1 209 ? 1.784 7.606 -11.111 1.00 86.38 209 HIS A CA 1
ATOM 1617 C C . HIS A 1 209 ? 0.469 6.803 -11.192 1.00 86.38 209 HIS A C 1
ATOM 1619 O O . HIS A 1 209 ? -0.307 6.812 -10.240 1.00 86.38 209 HIS A O 1
ATOM 1625 N N . THR A 1 210 ? 0.195 6.106 -12.305 1.00 87.19 210 THR A N 1
ATOM 1626 C CA . THR A 1 210 ? -1.004 5.252 -12.414 1.00 87.19 210 THR A CA 1
ATOM 1627 C C . THR A 1 210 ? -0.875 3.933 -11.667 1.00 87.19 210 THR A C 1
ATOM 1629 O O . THR A 1 210 ? -1.913 3.372 -11.328 1.00 87.19 210 THR A O 1
ATOM 1632 N N . ARG A 1 211 ? 0.350 3.426 -11.451 1.00 86.69 211 ARG A N 1
ATOM 1633 C CA . ARG A 1 211 ? 0.641 2.198 -10.688 1.00 86.69 211 ARG A CA 1
ATOM 1634 C C . ARG A 1 211 ? -0.097 0.941 -11.169 1.00 86.69 211 ARG A C 1
ATOM 1636 O O . ARG A 1 211 ? -0.389 0.044 -10.379 1.00 86.69 211 ARG A O 1
ATOM 1643 N N . LYS A 1 212 ? -0.411 0.896 -12.468 1.00 87.69 212 LYS A N 1
ATOM 1644 C CA . LYS A 1 212 ? -1.212 -0.159 -13.107 1.00 87.69 212 LYS A CA 1
ATOM 1645 C C . LYS A 1 212 ? -0.352 -1.033 -13.995 1.00 87.69 212 LYS A C 1
ATOM 1647 O O . LYS A 1 212 ? 0.129 -0.543 -15.020 1.00 87.69 212 LYS A O 1
ATOM 1652 N N . SER A 1 213 ? -0.209 -2.302 -13.635 1.00 91.56 213 SER A N 1
ATOM 1653 C CA . SER A 1 213 ? 0.458 -3.277 -14.487 1.00 91.56 213 SER A CA 1
ATOM 1654 C C . SER A 1 213 ? -0.396 -3.578 -15.717 1.00 91.56 213 SER A C 1
ATOM 1656 O O . SER A 1 213 ? -1.628 -3.498 -15.712 1.00 91.56 213 SER A O 1
ATOM 1658 N N . ARG A 1 214 ? 0.271 -3.917 -16.812 1.00 92.62 214 ARG A N 1
ATOM 1659 C CA . ARG A 1 214 ? -0.348 -4.250 -18.089 1.00 92.62 214 ARG A CA 1
ATOM 1660 C C . ARG A 1 214 ? -0.484 -5.751 -18.281 1.00 92.62 214 ARG A C 1
ATOM 1662 O O . ARG A 1 214 ? -1.497 -6.193 -18.829 1.00 92.62 214 ARG A O 1
ATOM 1669 N N . TRP A 1 215 ? 0.527 -6.520 -17.896 1.00 93.50 215 TRP A N 1
ATOM 1670 C CA . TRP A 1 215 ? 0.611 -7.948 -18.210 1.00 93.50 215 TRP A CA 1
ATOM 1671 C C . TRP A 1 215 ? 0.209 -8.804 -17.016 1.00 93.50 215 TRP A C 1
ATOM 1673 O O . TRP A 1 215 ? -0.622 -9.698 -17.154 1.00 93.50 215 TRP A O 1
ATOM 1683 N N . LEU A 1 216 ? 0.685 -8.450 -15.828 1.00 89.56 216 LEU A N 1
ATOM 1684 C CA . LEU A 1 216 ? 0.436 -9.133 -14.570 1.00 89.56 216 LEU A CA 1
ATOM 1685 C C . LEU A 1 216 ? -1.059 -9.239 -14.275 1.00 89.56 216 LEU A C 1
ATOM 1687 O O . LEU A 1 216 ? -1.537 -10.326 -13.970 1.00 89.56 216 LEU A O 1
ATOM 1691 N N . VAL A 1 217 ? -1.822 -8.159 -14.488 1.00 85.81 217 VAL A N 1
ATOM 1692 C CA . VAL A 1 217 ? -3.286 -8.132 -14.305 1.00 85.81 217 VAL A CA 1
ATOM 1693 C C . VAL A 1 217 ? -4.020 -9.213 -15.109 1.00 85.81 217 VAL A C 1
ATOM 1695 O O . VAL A 1 217 ? -5.067 -9.692 -14.672 1.00 85.81 217 VAL A O 1
ATOM 1698 N N . GLN A 1 218 ? -3.475 -9.624 -16.258 1.00 87.06 218 GLN A N 1
ATOM 1699 C CA . GLN A 1 218 ? -4.072 -10.651 -17.118 1.00 87.06 218 GLN A CA 1
ATOM 1700 C C . GLN A 1 218 ? -3.855 -12.066 -16.564 1.00 87.06 218 GLN A C 1
ATOM 1702 O O . GLN A 1 218 ? -4.623 -12.964 -16.894 1.00 87.06 218 GLN A O 1
ATOM 1707 N N . VAL A 1 219 ? -2.850 -12.255 -15.703 1.00 85.62 219 VAL A N 1
ATOM 1708 C CA . VAL A 1 219 ? -2.487 -13.551 -15.112 1.00 85.62 219 VAL A CA 1
ATOM 1709 C C . VAL A 1 219 ? -2.984 -13.669 -13.668 1.00 85.62 219 VAL A C 1
ATOM 1711 O O . VAL A 1 219 ? -3.542 -14.692 -13.284 1.00 85.62 219 VAL A O 1
ATOM 1714 N N . SER A 1 220 ? -2.838 -12.617 -12.860 1.00 79.50 220 SER A N 1
ATOM 1715 C CA . SER A 1 220 ? -3.202 -12.604 -11.434 1.00 79.50 220 SER A CA 1
ATOM 1716 C C . SER A 1 220 ? -4.653 -12.180 -11.160 1.00 79.50 220 SER A C 1
ATOM 1718 O O . SER A 1 220 ? -5.113 -12.244 -10.012 1.00 79.50 220 SER A O 1
ATOM 1720 N N . GLY A 1 221 ? -5.378 -11.724 -12.190 1.00 74.00 221 GLY A N 1
ATOM 1721 C CA . GLY A 1 221 ? -6.739 -11.193 -12.080 1.00 74.00 221 GLY A CA 1
ATOM 1722 C C . GLY A 1 221 ? -6.816 -9.803 -11.439 1.00 74.00 221 GLY A C 1
ATOM 1723 O O . GLY A 1 221 ? -7.884 -9.396 -10.981 1.00 74.00 221 GLY A O 1
ATOM 1724 N N . GLY A 1 222 ? -5.698 -9.079 -11.354 1.00 71.12 222 GLY A N 1
ATOM 1725 C CA . GLY A 1 222 ? -5.657 -7.780 -10.694 1.00 71.12 222 GLY A CA 1
ATOM 1726 C C . GLY A 1 222 ? -4.263 -7.327 -10.286 1.00 71.12 222 GLY A C 1
ATOM 1727 O O . GLY A 1 222 ? -3.376 -8.128 -10.005 1.00 71.12 222 GLY A O 1
ATOM 1728 N N . ASP A 1 223 ? -4.132 -6.015 -10.171 1.00 72.25 223 ASP A N 1
ATOM 1729 C CA . ASP A 1 223 ? -3.071 -5.320 -9.451 1.00 72.25 223 ASP A CA 1
ATOM 1730 C C . ASP A 1 223 ? -3.207 -5.561 -7.930 1.00 72.25 223 ASP A C 1
ATOM 1732 O O . ASP A 1 223 ? -3.679 -4.690 -7.197 1.00 72.25 223 ASP A O 1
ATOM 1736 N N . LYS A 1 224 ? -2.844 -6.757 -7.455 1.00 75.25 224 LYS A N 1
ATOM 1737 C CA . LYS A 1 224 ? -3.007 -7.179 -6.050 1.00 75.25 224 LYS A CA 1
ATOM 1738 C C . LYS A 1 224 ? -1.788 -6.828 -5.206 1.00 75.25 224 LYS A C 1
ATOM 1740 O O . LYS A 1 224 ? -0.659 -6.989 -5.675 1.00 75.25 224 LYS A O 1
ATOM 1745 N N . SER A 1 225 ? -1.993 -6.424 -3.957 1.00 71.69 225 SER A N 1
ATOM 1746 C CA . SER A 1 225 ? -0.893 -6.091 -3.033 1.00 71.69 225 SER A CA 1
ATOM 1747 C C . SER A 1 225 ? 0.066 -7.262 -2.792 1.00 71.69 225 SER A C 1
ATOM 1749 O O . SER A 1 225 ? 1.274 -7.071 -2.678 1.00 71.69 225 SER A O 1
ATOM 1751 N N . ASN A 1 226 ? -0.440 -8.497 -2.815 1.00 76.50 226 ASN A N 1
ATOM 1752 C CA . ASN A 1 226 ? 0.372 -9.703 -2.641 1.00 76.50 226 ASN A CA 1
ATOM 1753 C C . ASN A 1 226 ? 1.313 -10.015 -3.824 1.00 76.50 226 ASN A C 1
ATOM 1755 O O . ASN A 1 226 ? 2.202 -10.862 -3.694 1.00 76.50 226 ASN A O 1
ATOM 1759 N N . THR A 1 227 ? 1.150 -9.342 -4.969 1.00 86.00 227 THR A N 1
ATOM 1760 C CA . THR A 1 227 ? 2.051 -9.499 -6.120 1.00 86.00 227 THR A CA 1
ATOM 1761 C C . THR A 1 227 ? 3.266 -8.581 -6.045 1.00 86.00 227 THR A C 1
ATOM 1763 O O . THR A 1 227 ? 4.324 -8.933 -6.568 1.00 86.00 227 THR A O 1
ATOM 1766 N N . ASP A 1 228 ? 3.169 -7.461 -5.328 1.00 87.94 228 ASP A N 1
ATOM 1767 C CA . ASP A 1 228 ? 4.222 -6.451 -5.250 1.00 87.94 228 ASP A CA 1
ATOM 1768 C C . ASP A 1 228 ? 5.517 -6.980 -4.612 1.00 87.94 228 ASP A C 1
ATOM 1770 O O . ASP A 1 228 ? 6.560 -6.837 -5.252 1.00 87.94 228 ASP A O 1
ATOM 1774 N N . PRO A 1 229 ? 5.513 -7.662 -3.443 1.00 85.69 229 PRO A N 1
ATOM 1775 C CA . PRO A 1 229 ? 6.739 -8.224 -2.873 1.00 85.69 229 PRO A CA 1
ATOM 1776 C C . PRO A 1 229 ? 7.428 -9.225 -3.803 1.00 85.69 229 PRO A C 1
ATOM 1778 O O . PRO A 1 229 ? 8.655 -9.281 -3.858 1.00 85.69 229 PRO A O 1
ATOM 1781 N N . ARG A 1 230 ? 6.648 -10.002 -4.566 1.00 89.88 230 ARG A N 1
ATOM 1782 C CA . ARG A 1 230 ? 7.192 -10.972 -5.524 1.00 89.88 230 ARG A CA 1
ATOM 1783 C C . ARG A 1 230 ? 7.789 -10.280 -6.740 1.00 89.88 230 ARG A C 1
ATOM 1785 O O . ARG A 1 230 ? 8.887 -10.635 -7.148 1.00 89.88 230 ARG A O 1
ATOM 1792 N N . LEU A 1 231 ? 7.100 -9.282 -7.292 1.00 93.94 231 LEU A N 1
ATOM 1793 C CA . LEU A 1 231 ? 7.596 -8.498 -8.421 1.00 93.94 231 LEU A CA 1
ATOM 1794 C C . LEU A 1 231 ? 8.860 -7.715 -8.036 1.00 93.94 231 LEU A C 1
ATOM 1796 O O . LEU A 1 231 ? 9.818 -7.685 -8.806 1.00 93.94 231 LEU A O 1
ATOM 1800 N N . GLN A 1 232 ? 8.891 -7.152 -6.823 1.00 93.62 232 GLN A N 1
ATOM 1801 C CA . GLN A 1 232 ? 10.076 -6.524 -6.239 1.00 93.62 232 GLN A CA 1
ATOM 1802 C C . GLN A 1 232 ? 11.219 -7.524 -6.105 1.00 93.62 232 GLN A C 1
ATOM 1804 O O . GLN A 1 232 ? 12.280 -7.283 -6.661 1.00 93.62 232 GLN A O 1
ATOM 1809 N N . ALA A 1 233 ? 11.013 -8.664 -5.439 1.00 90.94 233 ALA A N 1
ATOM 1810 C CA . ALA A 1 233 ? 12.061 -9.672 -5.275 1.00 90.94 233 ALA A CA 1
ATOM 1811 C C . ALA A 1 233 ? 12.607 -10.170 -6.623 1.00 90.94 233 ALA A C 1
ATOM 1813 O O . ALA A 1 233 ? 13.818 -10.322 -6.784 1.00 90.94 233 ALA A O 1
ATOM 1814 N N . LEU A 1 234 ? 11.719 -10.373 -7.600 1.00 94.50 234 LEU A N 1
ATOM 1815 C CA . LEU A 1 234 ? 12.065 -10.844 -8.934 1.00 94.50 234 LEU A CA 1
ATOM 1816 C C . LEU A 1 234 ? 12.969 -9.855 -9.685 1.00 94.50 234 LEU A C 1
ATOM 1818 O O . LEU A 1 234 ? 14.004 -10.253 -10.222 1.00 94.50 234 LEU A O 1
ATOM 1822 N N . VAL A 1 235 ? 12.594 -8.573 -9.713 1.00 97.12 235 VAL A N 1
ATOM 1823 C CA . VAL A 1 235 ? 13.353 -7.529 -10.418 1.00 97.12 235 VAL A CA 1
ATOM 1824 C C . VAL A 1 235 ? 14.568 -7.088 -9.612 1.00 97.12 235 VAL A C 1
ATOM 1826 O O . VAL A 1 235 ? 15.679 -7.108 -10.129 1.00 97.12 235 VAL A O 1
ATOM 1829 N N . GLU A 1 236 ? 14.404 -6.739 -8.340 1.00 96.00 236 GLU A N 1
ATOM 1830 C CA . GLU A 1 236 ? 15.480 -6.207 -7.492 1.00 96.00 236 GLU A CA 1
ATOM 1831 C C . GLU A 1 236 ? 16.570 -7.242 -7.192 1.00 96.00 236 GLU A C 1
ATOM 1833 O O . GLU A 1 236 ? 17.715 -6.863 -6.949 1.00 96.00 236 GLU A O 1
ATOM 1838 N N . GLY A 1 237 ? 16.247 -8.540 -7.255 1.00 93.62 237 GLY A N 1
ATOM 1839 C CA . GLY A 1 237 ? 17.239 -9.613 -7.164 1.00 93.62 237 GLY A CA 1
ATOM 1840 C C . GLY A 1 237 ? 18.224 -9.633 -8.339 1.00 93.62 237 GLY A C 1
ATOM 1841 O O . GLY A 1 237 ? 19.354 -10.085 -8.178 1.00 93.62 237 GLY A O 1
ATOM 1842 N N . THR A 1 238 ? 17.820 -9.106 -9.499 1.00 95.44 238 THR A N 1
ATOM 1843 C CA . THR A 1 238 ? 18.660 -9.005 -10.709 1.00 95.44 238 THR A CA 1
ATOM 1844 C C . THR A 1 238 ? 19.206 -7.589 -10.898 1.00 95.44 238 THR A C 1
ATOM 1846 O O . THR A 1 238 ? 20.370 -7.392 -11.241 1.00 95.44 238 THR A O 1
ATOM 1849 N N . PHE A 1 239 ? 18.374 -6.587 -10.624 1.00 96.44 239 PHE A N 1
ATOM 1850 C CA . PHE A 1 239 ?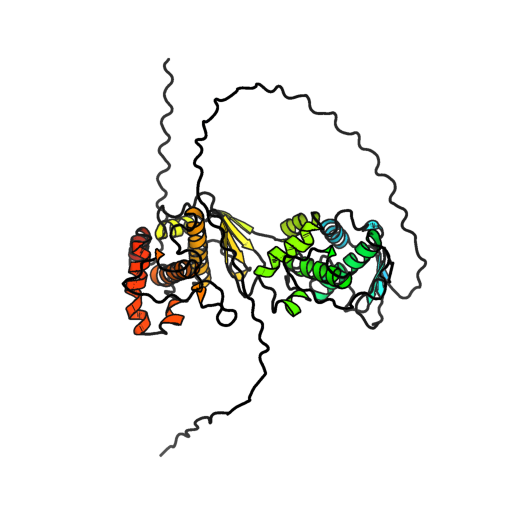 18.640 -5.169 -10.822 1.00 96.44 239 PHE A CA 1
ATOM 1851 C C . PHE A 1 239 ? 18.678 -4.462 -9.465 1.00 96.44 239 PHE A C 1
ATOM 1853 O O . PHE A 1 239 ? 17.722 -3.802 -9.063 1.00 96.44 239 PHE A O 1
ATOM 1860 N N . ALA A 1 240 ? 19.791 -4.580 -8.738 1.00 94.00 240 ALA A N 1
ATOM 1861 C CA . ALA A 1 240 ? 19.898 -4.034 -7.379 1.00 94.00 240 ALA A CA 1
ATOM 1862 C C . ALA A 1 240 ? 19.610 -2.517 -7.297 1.00 94.00 240 ALA A C 1
ATOM 1864 O O . ALA A 1 240 ? 19.091 -2.033 -6.291 1.00 94.00 240 ALA A O 1
ATOM 1865 N N . SER A 1 241 ? 19.907 -1.761 -8.360 1.00 94.81 241 SER A N 1
ATOM 1866 C CA . SER A 1 241 ? 19.635 -0.321 -8.439 1.00 94.81 241 SER A CA 1
ATOM 1867 C C . SER A 1 241 ? 18.136 0.001 -8.507 1.00 94.81 241 SER A C 1
ATOM 1869 O O . SER A 1 241 ? 17.709 1.032 -7.981 1.00 94.81 241 SER A O 1
ATOM 1871 N N . ALA A 1 242 ? 17.317 -0.915 -9.038 1.00 95.25 242 ALA A N 1
ATOM 1872 C CA . ALA A 1 242 ? 15.867 -0.767 -9.127 1.00 95.25 242 ALA A CA 1
ATOM 1873 C C . ALA A 1 242 ? 15.210 -0.601 -7.749 1.00 95.25 242 ALA A C 1
ATOM 1875 O O . ALA A 1 242 ? 14.221 0.125 -7.633 1.00 95.25 242 ALA A O 1
ATOM 1876 N N . LYS A 1 243 ? 15.777 -1.218 -6.703 1.00 92.12 243 LYS A N 1
ATOM 1877 C CA . LYS A 1 243 ? 15.333 -1.060 -5.310 1.00 92.12 243 LYS A CA 1
ATOM 1878 C C . LYS A 1 243 ? 15.497 0.375 -4.826 1.00 92.12 243 LYS A C 1
ATOM 1880 O O . LYS A 1 243 ? 14.573 0.948 -4.252 1.00 92.12 243 LYS A O 1
ATOM 1885 N N . THR A 1 244 ? 16.670 0.959 -5.069 1.00 90.00 244 THR A N 1
ATOM 1886 C CA . THR A 1 244 ? 16.972 2.350 -4.710 1.00 90.00 244 THR A CA 1
ATOM 1887 C C . THR A 1 244 ? 16.064 3.307 -5.471 1.00 90.00 244 THR A C 1
ATOM 1889 O O . THR A 1 244 ? 15.479 4.203 -4.865 1.00 90.00 244 THR A O 1
ATOM 1892 N N . LEU A 1 245 ? 15.883 3.075 -6.775 1.00 93.38 245 LEU A N 1
ATOM 1893 C CA . LEU A 1 245 ? 14.985 3.868 -7.610 1.00 93.38 245 LEU A CA 1
ATOM 1894 C C . LEU A 1 245 ? 13.539 3.801 -7.107 1.00 93.38 245 LEU A C 1
ATOM 1896 O O . LEU A 1 245 ? 12.914 4.838 -6.899 1.00 93.38 245 LEU A O 1
ATOM 1900 N N . ARG A 1 246 ? 13.016 2.596 -6.842 1.00 91.69 246 ARG A N 1
ATOM 1901 C CA . ARG A 1 246 ? 11.674 2.428 -6.273 1.00 91.69 246 ARG A CA 1
ATOM 1902 C C . ARG A 1 246 ? 11.547 3.151 -4.943 1.00 91.69 246 ARG A C 1
ATOM 1904 O O . ARG A 1 246 ? 10.560 3.844 -4.750 1.00 91.69 246 ARG A O 1
ATOM 1911 N N . ALA A 1 247 ? 12.512 3.012 -4.036 1.00 85.06 247 ALA A N 1
ATOM 1912 C CA . ALA A 1 247 ? 12.466 3.695 -2.745 1.00 85.06 247 ALA A CA 1
ATOM 1913 C C . ALA A 1 247 ? 12.403 5.226 -2.904 1.00 85.06 247 ALA A C 1
ATOM 1915 O O . ALA A 1 247 ? 11.658 5.880 -2.179 1.00 85.06 247 ALA A O 1
ATOM 1916 N N . ALA A 1 248 ? 13.119 5.784 -3.886 1.00 86.44 248 ALA A N 1
ATOM 1917 C CA . ALA A 1 248 ? 13.066 7.209 -4.211 1.00 86.44 248 ALA A CA 1
ATOM 1918 C C . ALA A 1 248 ? 11.719 7.637 -4.826 1.00 86.44 248 ALA A C 1
ATOM 1920 O O . ALA A 1 248 ? 11.227 8.721 -4.525 1.00 86.44 248 ALA A O 1
ATOM 1921 N N . PHE A 1 249 ? 11.101 6.787 -5.652 1.00 84.94 249 PHE A N 1
ATOM 1922 C CA . PHE A 1 249 ? 9.808 7.055 -6.300 1.00 84.94 249 PHE A CA 1
ATOM 1923 C C . PHE A 1 249 ? 8.592 6.746 -5.432 1.00 84.94 249 PHE A C 1
ATOM 1925 O O . PHE A 1 249 ? 7.498 7.245 -5.708 1.00 84.94 249 PHE A O 1
ATOM 1932 N N . ALA A 1 250 ? 8.765 5.938 -4.385 1.00 74.00 250 ALA A N 1
ATOM 1933 C CA . ALA A 1 250 ? 7.663 5.483 -3.558 1.00 74.00 250 ALA A CA 1
ATOM 1934 C C . ALA A 1 250 ? 6.910 6.663 -2.926 1.00 74.00 250 ALA A C 1
ATOM 1936 O O . ALA A 1 250 ? 5.729 6.513 -2.628 1.00 74.00 250 ALA A O 1
ATOM 1937 N N . ASN A 1 251 ? 7.551 7.841 -2.788 1.00 74.50 251 ASN A N 1
ATOM 1938 C CA . ASN A 1 251 ? 6.955 9.058 -2.223 1.00 74.50 251 ASN A CA 1
ATOM 1939 C C . ASN A 1 251 ? 6.176 8.745 -0.936 1.00 74.50 251 ASN A C 1
ATOM 1941 O O . ASN A 1 251 ? 5.106 9.303 -0.692 1.00 74.50 251 ASN A O 1
ATOM 1945 N N . ILE A 1 252 ? 6.701 7.799 -0.149 1.00 83.50 252 ILE A N 1
ATOM 1946 C CA . ILE A 1 252 ? 6.066 7.343 1.077 1.00 83.50 252 ILE A CA 1
ATOM 1947 C C . ILE A 1 252 ? 6.260 8.459 2.083 1.00 83.50 252 ILE A C 1
ATOM 1949 O O . ILE A 1 252 ? 7.3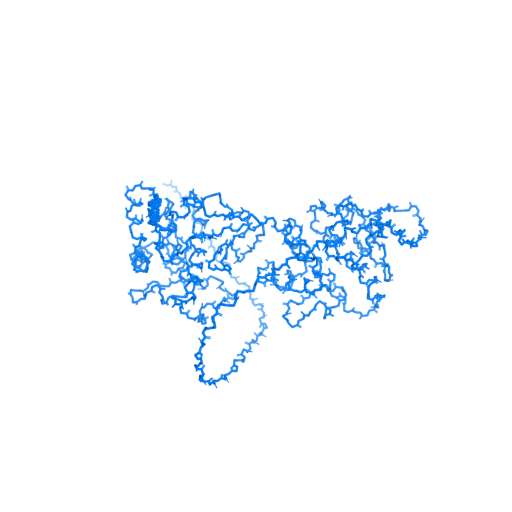69 8.709 2.561 1.00 83.50 252 ILE A O 1
ATOM 1953 N N . GLU A 1 253 ? 5.172 9.149 2.391 1.00 89.56 253 GLU A N 1
ATOM 1954 C CA . GLU A 1 253 ? 5.176 10.074 3.507 1.00 89.56 253 GLU A CA 1
ATOM 1955 C C . GLU A 1 253 ? 5.136 9.249 4.785 1.00 89.56 253 GLU A C 1
ATOM 1957 O O . GLU A 1 253 ? 4.199 8.487 4.998 1.00 89.56 253 GLU A O 1
ATOM 1962 N N . SER A 1 254 ? 6.143 9.398 5.637 1.00 92.38 254 SER A N 1
ATOM 1963 C CA . SER A 1 254 ? 6.153 8.771 6.952 1.00 92.38 254 SER A CA 1
ATOM 1964 C C . SER A 1 254 ? 6.249 9.840 8.026 1.00 92.38 254 SER A C 1
ATOM 1966 O O . SER A 1 254 ? 7.052 10.771 7.923 1.00 92.38 254 SER A O 1
ATOM 1968 N N . ARG A 1 255 ? 5.427 9.714 9.065 1.00 96.62 255 ARG A N 1
ATOM 1969 C CA . ARG A 1 255 ? 5.423 10.629 10.211 1.00 96.62 255 ARG A CA 1
ATOM 1970 C C . ARG A 1 255 ? 5.199 9.889 11.519 1.00 96.62 255 ARG A C 1
ATOM 1972 O O . ARG A 1 255 ? 4.671 8.781 11.541 1.00 96.62 255 ARG A O 1
ATOM 1979 N N . ASP A 1 256 ? 5.596 10.525 12.614 1.00 97.88 256 ASP A N 1
ATOM 1980 C CA . ASP A 1 256 ? 5.169 10.108 13.947 1.00 97.88 256 ASP A CA 1
ATOM 1981 C C . ASP A 1 256 ? 3.655 10.292 14.123 1.00 97.88 256 ASP A C 1
ATOM 1983 O O . ASP A 1 256 ? 2.991 11.013 13.362 1.00 97.88 256 ASP A O 1
ATOM 1987 N N . LEU A 1 257 ? 3.115 9.645 15.155 1.00 98.00 257 LEU A N 1
ATOM 1988 C CA . LEU A 1 257 ? 1.767 9.928 15.633 1.00 98.00 257 LEU A CA 1
ATOM 1989 C C . LEU A 1 257 ? 1.628 11.411 15.992 1.00 98.00 257 LEU A C 1
ATOM 1991 O O . LEU A 1 257 ? 2.510 12.007 16.618 1.00 98.00 257 LEU A O 1
ATOM 1995 N N . THR A 1 258 ? 0.489 12.006 15.651 1.00 97.50 258 THR A N 1
ATOM 1996 C CA . THR A 1 258 ? 0.123 13.305 16.222 1.00 97.50 258 THR A CA 1
ATOM 1997 C C . THR A 1 258 ? -0.158 13.153 17.721 1.00 97.50 258 THR A C 1
ATOM 1999 O O . THR A 1 258 ? -0.471 12.069 18.217 1.00 97.50 258 THR A O 1
ATOM 2002 N N . THR A 1 259 ? -0.150 14.261 18.468 1.00 96.62 259 THR A N 1
ATOM 2003 C CA . THR A 1 259 ? -0.593 14.246 19.875 1.00 96.62 259 THR A CA 1
ATOM 2004 C C . THR A 1 259 ? -2.030 13.731 20.027 1.00 96.62 259 THR A C 1
ATOM 2006 O O . THR A 1 259 ? -2.356 13.110 21.038 1.00 96.62 259 THR A O 1
ATOM 2009 N N . GLY A 1 260 ? -2.898 13.994 19.045 1.00 96.81 260 GLY A N 1
ATOM 2010 C CA . GLY A 1 260 ? -4.282 13.527 19.054 1.00 96.81 260 GLY A CA 1
ATOM 2011 C C . GLY A 1 260 ? -4.395 12.025 18.793 1.00 96.81 260 GLY A C 1
ATOM 2012 O O . GLY A 1 260 ? -5.134 11.333 19.489 1.00 96.81 260 GLY A O 1
ATOM 2013 N N . GLU A 1 261 ? -3.620 11.503 17.846 1.00 98.06 261 GLU A N 1
ATOM 2014 C CA . GLU A 1 261 ? -3.538 10.071 17.545 1.00 98.06 261 GLU A CA 1
ATOM 2015 C C . GLU A 1 261 ? -2.958 9.279 18.715 1.00 98.06 261 GLU A C 1
ATOM 2017 O O . GLU A 1 261 ? -3.543 8.279 19.124 1.00 98.06 261 GLU A O 1
ATOM 2022 N N . GLU A 1 262 ? -1.867 9.753 19.325 1.00 97.56 262 GLU A N 1
ATOM 2023 C CA . GLU A 1 262 ? -1.316 9.122 20.526 1.00 97.56 262 GLU A CA 1
ATOM 2024 C C . GLU A 1 262 ? -2.340 9.124 21.673 1.00 97.56 262 GLU A C 1
ATOM 2026 O O . GLU A 1 262 ? -2.509 8.110 22.354 1.00 97.56 262 GLU A O 1
ATOM 2031 N N . ALA A 1 263 ? -3.057 10.237 21.876 1.00 96.50 263 ALA A N 1
ATOM 2032 C CA . ALA A 1 263 ? -4.121 10.324 22.875 1.00 96.50 263 ALA A CA 1
ATOM 2033 C C . ALA A 1 263 ? -5.220 9.285 22.635 1.00 96.50 263 ALA A C 1
ATOM 2035 O O . ALA A 1 263 ? -5.627 8.601 23.573 1.00 96.50 263 ALA A O 1
ATOM 2036 N N . LEU A 1 264 ? -5.682 9.169 21.389 1.00 97.56 264 LEU A N 1
ATOM 2037 C CA . LEU A 1 264 ? -6.718 8.231 20.974 1.00 97.56 264 LEU A CA 1
ATOM 2038 C C . LEU A 1 264 ? -6.276 6.780 21.195 1.00 97.56 264 LEU A C 1
ATOM 2040 O O . LEU A 1 264 ? -6.992 6.014 21.841 1.00 97.56 264 LEU A O 1
ATOM 2044 N N . LEU A 1 265 ? -5.075 6.419 20.740 1.00 97.94 265 LEU A N 1
ATOM 2045 C CA . LEU A 1 265 ? -4.532 5.074 20.928 1.00 97.94 265 LEU A CA 1
ATOM 2046 C C . LEU A 1 265 ? -4.362 4.738 22.412 1.00 97.94 265 LEU A C 1
ATOM 2048 O O . LEU A 1 265 ? -4.779 3.669 22.848 1.00 97.94 265 LEU A O 1
ATOM 2052 N N . ARG A 1 266 ? -3.840 5.659 23.232 1.00 96.75 266 ARG A N 1
ATOM 2053 C CA . ARG A 1 266 ? -3.744 5.455 24.690 1.00 96.75 266 ARG A CA 1
ATOM 2054 C C . ARG A 1 266 ? -5.110 5.390 25.369 1.00 96.75 266 ARG A C 1
ATOM 2056 O O . ARG A 1 266 ? -5.258 4.676 26.358 1.00 96.75 266 ARG A O 1
ATOM 2063 N N . ALA A 1 267 ? -6.102 6.123 24.873 1.00 96.75 267 ALA A N 1
ATOM 2064 C CA . ALA A 1 267 ? -7.457 6.076 25.405 1.00 96.75 267 ALA A CA 1
ATOM 2065 C C . ALA A 1 267 ? -8.098 4.699 25.181 1.00 96.75 267 ALA A C 1
ATOM 2067 O O . ALA A 1 267 ? -8.789 4.209 26.067 1.00 96.75 267 ALA A O 1
ATOM 2068 N N . ILE A 1 268 ? -7.831 4.056 24.043 1.00 97.69 268 ILE A N 1
ATOM 2069 C CA . ILE A 1 268 ? -8.343 2.717 23.733 1.00 97.69 268 ILE A CA 1
ATOM 2070 C C . ILE A 1 268 ? -7.470 1.648 24.396 1.00 97.69 268 ILE A C 1
ATOM 2072 O O . ILE A 1 268 ? -7.929 0.939 25.286 1.00 97.69 268 ILE A O 1
ATOM 2076 N N . PHE A 1 269 ? -6.195 1.572 24.017 1.00 97.81 269 PHE A N 1
ATOM 2077 C CA . PHE A 1 269 ? -5.285 0.477 24.362 1.00 97.81 269 PHE A CA 1
ATOM 2078 C C . PHE A 1 269 ? -4.569 0.658 25.710 1.00 97.81 269 PHE A C 1
ATOM 2080 O O . PHE A 1 269 ? -3.919 -0.265 26.204 1.00 97.81 269 PHE A O 1
ATOM 2087 N N . GLY A 1 270 ? -4.657 1.832 26.341 1.00 95.81 270 GLY A N 1
ATOM 2088 C CA . GLY A 1 270 ? -3.962 2.111 27.598 1.00 95.81 270 GLY A CA 1
ATOM 2089 C C . GLY A 1 270 ? -2.444 2.013 27.455 1.00 95.81 270 GLY A C 1
ATOM 2090 O O . GLY A 1 270 ? -1.842 2.661 26.603 1.00 95.81 270 GLY A O 1
ATOM 2091 N N . THR A 1 271 ? -1.823 1.208 28.318 1.00 96.00 271 THR A N 1
ATOM 2092 C CA . THR A 1 271 ? -0.389 0.880 28.256 1.00 96.00 271 THR A CA 1
ATOM 2093 C C . THR A 1 271 ? -0.108 -0.412 27.489 1.00 96.00 271 THR A C 1
ATOM 2095 O O . THR A 1 271 ? 1.042 -0.837 27.447 1.00 96.00 271 THR A O 1
ATOM 2098 N N . ALA A 1 272 ? -1.133 -1.072 26.934 1.00 96.94 272 ALA A N 1
ATOM 2099 C CA . ALA A 1 272 ? -0.959 -2.332 26.215 1.00 96.94 272 ALA A CA 1
ATOM 2100 C C . ALA A 1 272 ? -0.259 -2.125 24.865 1.00 96.94 272 ALA A C 1
ATOM 2102 O O . ALA A 1 272 ? 0.540 -2.969 24.472 1.00 96.94 272 ALA A O 1
ATOM 2103 N N . LEU A 1 273 ? -0.529 -1.001 24.191 1.00 97.25 273 LEU A N 1
ATOM 2104 C CA . LEU A 1 273 ? 0.154 -0.567 22.972 1.00 97.25 273 LEU A CA 1
ATOM 2105 C C . LEU A 1 273 ? 1.229 0.469 23.324 1.00 97.25 273 LEU A C 1
ATOM 2107 O O . LEU A 1 273 ? 0.932 1.534 23.872 1.00 97.25 273 LEU A O 1
ATOM 2111 N N . ASN A 1 274 ? 2.483 0.175 22.989 1.00 97.88 274 ASN A N 1
ATOM 2112 C CA . ASN A 1 274 ? 3.569 1.141 23.060 1.00 97.88 274 ASN A CA 1
ATOM 2113 C C . ASN A 1 274 ? 3.527 2.058 21.829 1.00 97.88 274 ASN A C 1
ATOM 2115 O O . ASN A 1 274 ? 3.787 1.620 20.712 1.00 97.88 274 ASN A O 1
ATOM 2119 N N . THR A 1 275 ? 3.225 3.336 22.034 1.00 97.25 275 THR A N 1
ATOM 2120 C CA . THR A 1 275 ? 3.168 4.348 20.967 1.00 97.25 275 THR A CA 1
ATOM 2121 C C . THR A 1 275 ? 4.517 5.021 20.695 1.00 97.25 275 THR A C 1
ATOM 2123 O O . THR A 1 275 ? 4.635 5.803 19.754 1.00 97.25 275 THR A O 1
ATOM 2126 N N . THR A 1 276 ? 5.549 4.760 21.505 1.00 96.06 276 THR A N 1
ATOM 2127 C CA . THR A 1 276 ? 6.861 5.401 21.350 1.00 96.06 276 THR A CA 1
ATOM 2128 C C . THR A 1 276 ? 7.544 4.946 20.063 1.00 96.06 276 THR A C 1
ATOM 2130 O O . THR A 1 276 ? 7.836 3.766 19.893 1.00 96.06 276 THR A O 1
ATOM 2133 N N . GLY A 1 277 ? 7.839 5.905 19.180 1.00 94.38 277 GLY A N 1
ATOM 2134 C CA . GLY A 1 277 ? 8.495 5.653 17.894 1.00 94.38 277 GLY A CA 1
ATOM 2135 C C . GLY A 1 277 ? 7.590 5.016 16.837 1.00 94.38 277 GLY A C 1
ATOM 2136 O O . GLY A 1 277 ? 8.092 4.618 15.790 1.00 94.38 277 GLY A O 1
ATOM 2137 N N . LEU A 1 278 ? 6.283 4.918 17.102 1.00 97.25 278 LEU A N 1
ATOM 2138 C CA . LEU A 1 278 ? 5.309 4.360 16.172 1.00 97.25 278 LEU A CA 1
ATOM 2139 C C . LEU A 1 278 ? 5.111 5.319 14.985 1.00 97.25 278 LEU A C 1
ATOM 2141 O O . LEU A 1 278 ? 4.799 6.499 15.171 1.00 97.25 278 LEU A O 1
ATOM 2145 N N . LYS A 1 279 ? 5.293 4.808 13.764 1.00 97.06 279 LYS A N 1
ATOM 2146 C CA . LYS A 1 279 ? 5.195 5.572 12.511 1.00 97.06 279 LYS A CA 1
ATOM 2147 C C . LYS A 1 279 ? 3.910 5.278 11.741 1.00 97.06 279 LYS A C 1
ATOM 2149 O O . LYS A 1 279 ? 3.429 4.148 11.731 1.00 97.06 279 LYS A O 1
ATOM 2154 N N . GLN A 1 280 ? 3.381 6.306 11.083 1.00 97.19 280 GLN A N 1
ATOM 2155 C CA . GLN A 1 280 ? 2.308 6.216 10.093 1.00 97.19 280 GLN A CA 1
ATOM 2156 C C . GLN A 1 280 ? 2.915 6.470 8.713 1.00 97.19 280 GLN A C 1
ATOM 2158 O O . GLN A 1 280 ? 3.450 7.558 8.480 1.00 97.19 280 GLN A O 1
ATOM 2163 N N . SER A 1 281 ? 2.854 5.477 7.830 1.00 94.44 281 SER A N 1
ATOM 2164 C CA . SER A 1 281 ? 3.404 5.541 6.473 1.00 94.44 281 SER A CA 1
ATOM 2165 C C . SER A 1 281 ? 2.278 5.554 5.444 1.00 94.44 281 SER A C 1
ATOM 2167 O O . SER A 1 281 ? 1.403 4.696 5.463 1.00 94.44 281 SER A O 1
ATOM 2169 N N . PHE A 1 282 ? 2.293 6.527 4.539 1.00 93.38 282 PHE A N 1
ATOM 2170 C CA . PHE A 1 282 ? 1.257 6.742 3.536 1.00 93.38 282 PHE A CA 1
ATOM 2171 C C . PHE A 1 282 ? 1.821 6.480 2.152 1.00 93.38 282 PHE A C 1
ATOM 2173 O O . PHE A 1 282 ? 2.614 7.257 1.615 1.00 93.38 282 PHE A O 1
ATOM 2180 N N . HIS A 1 283 ? 1.376 5.376 1.585 1.00 88.50 283 HIS A N 1
ATOM 2181 C CA . HIS A 1 283 ? 1.740 4.913 0.267 1.00 88.50 283 HIS A CA 1
ATOM 2182 C C . HIS A 1 283 ? 0.770 5.515 -0.754 1.00 88.50 283 HIS A C 1
ATOM 2184 O O . HIS A 1 283 ? -0.447 5.411 -0.586 1.00 88.50 283 HIS A O 1
ATOM 2190 N N . PRO A 1 284 ? 1.247 6.176 -1.819 1.00 83.62 284 PRO A N 1
ATOM 2191 C CA . PRO A 1 284 ? 0.361 6.679 -2.869 1.00 83.62 284 PRO A CA 1
ATOM 2192 C C . PRO A 1 284 ? -0.257 5.552 -3.726 1.00 83.62 284 PRO A C 1
ATOM 2194 O O . PRO A 1 284 ? -1.218 5.798 -4.457 1.00 83.62 284 PRO A O 1
ATOM 2197 N N . GLU A 1 285 ? 0.271 4.327 -3.656 1.00 80.81 285 GLU A N 1
ATOM 2198 C CA . GLU A 1 285 ? -0.295 3.103 -4.232 1.00 80.81 285 GLU A CA 1
ATOM 2199 C C . GLU A 1 285 ? -1.708 2.849 -3.695 1.00 80.81 285 GLU A C 1
ATOM 2201 O O . GLU A 1 285 ? -1.900 2.747 -2.493 1.00 80.81 285 GLU A O 1
ATOM 2206 N N . SER A 1 286 ? -2.697 2.685 -4.577 1.00 81.31 286 SER A N 1
ATOM 2207 C CA . SER A 1 286 ? -4.035 2.217 -4.190 1.00 81.31 286 SER A CA 1
ATOM 2208 C C . SER A 1 286 ? -4.238 0.792 -4.678 1.00 81.31 286 SER A C 1
ATOM 2210 O O . SER A 1 286 ? -4.120 0.530 -5.878 1.00 81.31 286 SER A O 1
ATOM 2212 N N . TYR A 1 287 ? -4.594 -0.103 -3.769 1.00 79.25 287 TYR A N 1
ATOM 2213 C CA . TYR A 1 287 ? -4.967 -1.473 -4.094 1.00 79.25 287 TYR A CA 1
ATOM 2214 C C . TYR A 1 287 ? -6.470 -1.666 -3.894 1.00 79.25 287 TYR A C 1
ATOM 2216 O O . TYR A 1 287 ? -7.134 -0.872 -3.230 1.00 79.25 287 TYR A O 1
ATOM 2224 N N . LYS A 1 288 ? -7.038 -2.690 -4.535 1.00 75.69 288 LYS A N 1
ATOM 2225 C CA . LYS A 1 288 ? -8.479 -2.977 -4.413 1.00 75.69 288 LYS A CA 1
ATOM 2226 C C . LYS A 1 288 ? -8.817 -3.756 -3.146 1.00 75.69 288 LYS A C 1
ATOM 2228 O O . LYS A 1 288 ? -9.957 -3.720 -2.704 1.00 75.69 288 LYS A O 1
ATOM 2233 N N . ASP A 1 289 ? -7.843 -4.500 -2.652 1.00 76.75 289 ASP A N 1
ATOM 2234 C CA . ASP A 1 289 ? -7.951 -5.545 -1.643 1.00 76.75 289 ASP A CA 1
ATOM 2235 C C . ASP A 1 289 ? -7.315 -5.154 -0.306 1.00 76.75 289 ASP A C 1
ATOM 2237 O O . ASP A 1 289 ? -7.535 -5.839 0.682 1.00 76.75 289 ASP A O 1
ATOM 2241 N N . ILE A 1 290 ? -6.576 -4.043 -0.246 1.00 81.69 290 ILE A N 1
ATOM 2242 C CA . ILE A 1 290 ? -5.947 -3.574 0.987 1.00 81.69 290 ILE A CA 1
ATOM 2243 C C . ILE A 1 290 ? -5.955 -2.046 1.055 1.00 81.69 290 ILE A C 1
ATOM 2245 O O . ILE A 1 290 ? -5.666 -1.356 0.073 1.00 81.69 290 ILE A O 1
ATOM 2249 N N . VAL A 1 291 ? -6.300 -1.525 2.229 1.00 90.56 291 VAL A N 1
ATOM 2250 C CA . VAL A 1 291 ? -6.319 -0.084 2.531 1.00 90.56 291 VAL A CA 1
ATOM 2251 C C . VAL A 1 291 ? -5.319 0.287 3.625 1.00 90.56 291 VAL A C 1
ATOM 2253 O O . VAL A 1 291 ? -4.851 1.425 3.658 1.00 90.56 291 VAL A O 1
ATOM 2256 N N . GLY A 1 292 ? -4.926 -0.677 4.458 1.00 92.44 292 GLY A N 1
ATOM 2257 C CA . GLY A 1 292 ? -3.888 -0.542 5.465 1.00 92.44 292 GLY A CA 1
ATOM 2258 C C . GLY A 1 292 ? -3.235 -1.885 5.791 1.00 92.44 292 GLY A C 1
ATOM 2259 O O . GLY A 1 292 ? -3.723 -2.938 5.386 1.00 92.44 292 GLY A O 1
ATOM 2260 N N . SER A 1 293 ? -2.081 -1.825 6.443 1.00 92.50 293 SER A N 1
ATOM 2261 C CA . SER A 1 293 ? -1.391 -2.975 7.030 1.00 92.50 293 SER A CA 1
ATOM 2262 C C . SER A 1 293 ? -0.491 -2.526 8.174 1.00 92.50 293 SER A C 1
ATOM 2264 O O . SER A 1 293 ? 0.073 -1.435 8.126 1.00 92.50 293 SER A O 1
ATOM 2266 N N . ALA A 1 294 ? -0.209 -3.399 9.138 1.00 91.12 294 ALA A N 1
ATOM 2267 C CA . ALA A 1 294 ? 0.974 -3.259 9.985 1.00 91.12 294 ALA A CA 1
ATOM 2268 C C . ALA A 1 294 ? 2.081 -4.203 9.498 1.00 91.12 294 ALA A C 1
ATOM 2270 O O . ALA A 1 294 ? 1.857 -5.396 9.309 1.00 91.12 294 ALA A O 1
ATOM 2271 N N . SER A 1 295 ? 3.294 -3.686 9.316 1.00 80.69 295 SER A N 1
ATOM 2272 C CA . SER A 1 295 ? 4.467 -4.494 8.939 1.00 80.69 295 SER A CA 1
ATOM 2273 C C . SER A 1 295 ? 5.355 -4.845 10.134 1.00 80.69 295 SER A C 1
ATOM 2275 O O . SER A 1 295 ? 6.260 -5.676 10.034 1.00 80.69 295 SER A O 1
ATOM 2277 N N . SER A 1 296 ? 5.125 -4.203 11.283 1.00 90.50 296 SER A N 1
ATOM 2278 C CA . SER A 1 296 ? 5.899 -4.412 12.502 1.00 90.50 296 SER A CA 1
ATOM 2279 C C . SER A 1 296 ? 5.172 -3.888 13.742 1.00 90.50 296 SER A C 1
ATOM 2281 O O . SER A 1 296 ? 4.165 -3.190 13.661 1.00 90.50 296 SER A O 1
ATOM 2283 N N . GLY A 1 297 ? 5.765 -4.125 14.915 1.00 92.38 297 GLY A N 1
ATOM 2284 C CA . GLY A 1 297 ? 5.330 -3.514 16.173 1.00 92.38 297 GLY A CA 1
ATOM 2285 C C . GLY A 1 297 ? 5.639 -2.015 16.295 1.00 92.38 297 GLY A C 1
ATOM 2286 O O . GLY A 1 297 ? 5.507 -1.474 17.389 1.00 92.38 297 GLY A O 1
ATOM 2287 N N . ALA A 1 298 ? 6.083 -1.349 15.224 1.00 94.88 298 ALA A N 1
ATOM 2288 C CA . ALA A 1 298 ? 6.457 0.066 15.225 1.00 94.88 298 ALA A CA 1
ATOM 2289 C C . ALA A 1 298 ? 5.912 0.858 14.022 1.00 94.88 298 ALA A C 1
ATOM 2291 O O . ALA A 1 298 ? 6.195 2.051 13.913 1.00 94.88 298 ALA A O 1
ATOM 2292 N N . ALA A 1 299 ? 5.148 0.241 13.116 1.00 94.19 299 ALA A N 1
ATOM 2293 C CA . ALA A 1 299 ? 4.673 0.920 11.915 1.00 94.19 299 ALA A CA 1
ATOM 2294 C C . ALA A 1 299 ? 3.305 0.410 11.458 1.00 94.19 299 ALA A C 1
ATOM 2296 O O . ALA A 1 299 ? 3.089 -0.800 11.379 1.00 94.19 299 ALA A O 1
ATOM 2297 N N . ALA A 1 300 ? 2.437 1.360 11.110 1.00 96.12 300 ALA A N 1
ATOM 2298 C CA . ALA A 1 300 ? 1.237 1.141 10.315 1.00 96.12 300 ALA A CA 1
ATOM 2299 C C . ALA A 1 300 ? 1.413 1.820 8.948 1.00 96.12 300 ALA A C 1
ATOM 2301 O O . ALA A 1 300 ? 1.960 2.923 8.845 1.00 96.12 300 ALA A O 1
ATOM 2302 N N . GLU A 1 301 ? 0.955 1.146 7.908 1.00 94.44 301 GLU A N 1
ATOM 2303 C CA . GLU A 1 301 ? 1.067 1.514 6.503 1.00 94.44 301 GLU A CA 1
ATOM 2304 C C . GLU A 1 301 ? -0.340 1.672 5.933 1.00 94.44 301 GLU A C 1
ATOM 2306 O O . GLU A 1 301 ? -1.219 0.865 6.217 1.00 94.44 301 GLU A O 1
ATOM 2311 N N . TYR A 1 302 ? -0.558 2.709 5.131 1.00 94.88 302 TYR A N 1
ATOM 2312 C CA . TYR A 1 302 ? -1.848 3.019 4.521 1.00 94.88 302 TYR A CA 1
ATOM 2313 C C . TYR A 1 302 ? -1.684 3.172 3.023 1.00 94.88 302 TYR A C 1
ATOM 2315 O O . TYR A 1 302 ? -0.775 3.867 2.565 1.00 94.88 302 TYR A O 1
ATOM 2323 N N . TRP A 1 303 ? -2.592 2.564 2.272 1.00 90.94 303 TRP A N 1
ATOM 2324 C CA . TRP A 1 303 ? -2.489 2.424 0.829 1.00 90.94 303 TRP A CA 1
ATOM 2325 C C . TRP A 1 303 ? -3.529 3.295 0.128 1.00 90.94 303 TRP A C 1
ATOM 2327 O O . TRP A 1 303 ? -4.736 3.052 0.167 1.00 90.94 303 TRP A O 1
ATOM 2337 N N . GLY A 1 304 ? -3.034 4.331 -0.536 1.00 88.44 304 GLY A N 1
ATOM 2338 C CA . GLY A 1 304 ? -3.773 5.185 -1.443 1.00 88.44 304 GLY A CA 1
ATOM 2339 C C . GLY A 1 304 ? -3.943 6.597 -0.892 1.00 88.44 304 GLY A C 1
ATOM 2340 O O . GLY A 1 304 ? -4.020 6.811 0.320 1.00 88.44 304 GLY A O 1
ATOM 2341 N N . PRO A 1 305 ? -4.064 7.604 -1.775 1.00 87.81 305 PRO A N 1
ATOM 2342 C CA . PRO A 1 305 ? -4.188 8.995 -1.355 1.00 87.81 305 PRO A CA 1
ATOM 2343 C C . PRO A 1 305 ? -5.460 9.243 -0.536 1.00 87.81 305 PRO A C 1
ATOM 2345 O O . PRO A 1 305 ? -5.479 10.148 0.294 1.00 87.81 305 PRO A O 1
ATOM 2348 N N . SER A 1 306 ? -6.503 8.429 -0.728 1.00 91.62 306 SER A N 1
ATOM 2349 C CA . SER A 1 306 ? -7.738 8.503 0.053 1.00 91.62 306 SER A CA 1
ATOM 2350 C C . SER A 1 306 ? -7.579 8.040 1.497 1.00 91.62 306 SER A C 1
ATOM 2352 O O . SER A 1 306 ? -8.448 8.369 2.290 1.00 91.62 306 SER A O 1
ATOM 2354 N N . GLN A 1 307 ? -6.517 7.301 1.843 1.00 94.44 307 GLN A N 1
ATOM 2355 C CA . GLN A 1 307 ? -6.255 6.830 3.211 1.00 94.44 307 GLN A CA 1
ATOM 2356 C C . GLN A 1 307 ? -5.376 7.790 4.014 1.00 94.44 307 GLN A C 1
ATOM 2358 O O . GLN A 1 307 ? -5.216 7.648 5.225 1.00 94.44 307 GLN A O 1
ATOM 2363 N N . LYS A 1 308 ? -4.825 8.817 3.362 1.00 94.75 308 LYS A N 1
ATOM 2364 C CA . LYS A 1 308 ? -4.014 9.822 4.035 1.00 94.75 308 LYS A CA 1
ATOM 2365 C C . LYS A 1 308 ? -4.869 10.671 4.977 1.00 94.75 308 LYS A C 1
ATOM 2367 O O . LYS A 1 308 ? -5.910 11.212 4.593 1.00 94.75 308 LYS A O 1
ATOM 2372 N N . SER A 1 309 ? -4.384 10.851 6.203 1.00 96.81 309 SER A N 1
ATOM 2373 C CA . SER A 1 309 ? -4.936 11.808 7.160 1.00 96.81 309 SER A CA 1
ATOM 2374 C C . SER A 1 309 ? -3.814 12.591 7.834 1.00 96.81 309 SER A C 1
ATOM 2376 O O . SER A 1 309 ? -2.767 12.043 8.188 1.00 96.81 309 SER A O 1
ATOM 2378 N N . ALA A 1 310 ? -4.027 13.896 8.010 1.00 97.19 310 ALA A N 1
ATOM 2379 C CA . ALA A 1 310 ? -3.103 14.744 8.758 1.00 97.19 310 ALA A CA 1
ATOM 2380 C C . ALA A 1 310 ? -3.151 14.445 10.266 1.00 97.19 310 ALA A C 1
ATOM 2382 O O . ALA A 1 310 ? -2.170 14.681 10.965 1.00 97.19 310 ALA A O 1
ATOM 2383 N N . ASP A 1 311 ? -4.296 13.959 10.756 1.00 97.88 311 ASP A N 1
ATOM 2384 C CA . ASP A 1 311 ? -4.529 13.596 12.152 1.00 97.88 311 ASP A CA 1
ATOM 2385 C C . ASP A 1 311 ? -5.781 12.706 12.238 1.00 97.88 311 ASP A C 1
ATOM 2387 O O . ASP A 1 311 ? -6.907 13.215 12.247 1.00 97.88 311 ASP A O 1
ATOM 2391 N N . PHE A 1 312 ? -5.603 11.385 12.317 1.00 97.94 312 PHE A N 1
ATOM 2392 C CA . PHE A 1 312 ? -6.716 10.428 12.348 1.00 97.94 312 PHE A CA 1
ATOM 2393 C C . PHE A 1 312 ? -7.656 10.641 13.541 1.00 97.94 312 PHE A C 1
ATOM 2395 O O . PHE A 1 312 ? -8.845 10.345 13.451 1.00 97.94 312 PHE A O 1
ATOM 2402 N N . SER A 1 313 ? -7.181 11.241 14.639 1.00 97.06 313 SER A N 1
ATOM 2403 C CA . SER A 1 313 ? -8.035 11.570 15.791 1.00 97.06 313 SER A CA 1
ATOM 2404 C C . SER A 1 313 ? -9.066 12.671 15.515 1.00 97.06 313 SER A C 1
ATOM 2406 O O . SER A 1 313 ? -9.997 12.868 16.298 1.00 97.06 313 SER A O 1
ATOM 2408 N N . LYS A 1 314 ? -8.905 13.406 14.410 1.00 96.75 314 LYS A N 1
ATOM 2409 C CA . LYS A 1 314 ? -9.810 14.472 13.957 1.00 96.75 314 LYS A CA 1
ATOM 2410 C C . LYS A 1 314 ? -10.601 14.078 12.715 1.00 96.75 314 LYS A C 1
ATOM 2412 O O . LYS A 1 314 ? -11.336 14.913 12.181 1.00 96.75 314 LYS A O 1
ATOM 2417 N N . GLU A 1 315 ? -10.433 12.847 12.246 1.00 97.06 315 GLU A N 1
ATOM 2418 C CA . GLU A 1 315 ? -11.062 12.379 11.025 1.00 97.06 315 GLU A CA 1
ATOM 2419 C C . GLU A 1 315 ? -12.590 12.371 11.172 1.00 97.06 315 GLU A C 1
ATOM 2421 O O . GLU A 1 315 ? -13.135 12.054 12.231 1.00 97.06 315 GLU A O 1
ATOM 2426 N N . ARG A 1 316 ? -13.284 12.807 10.116 1.00 95.75 316 ARG A N 1
ATOM 2427 C CA . ARG A 1 316 ? -14.760 12.796 10.048 1.00 95.75 316 ARG A CA 1
ATOM 2428 C C . ARG A 1 316 ? -15.285 11.626 9.232 1.00 95.75 316 ARG A C 1
ATOM 2430 O O . ARG A 1 316 ? -16.454 11.264 9.348 1.00 95.75 316 ARG A O 1
ATOM 2437 N N . ASP A 1 317 ? -14.421 11.088 8.387 1.00 96.94 317 ASP A N 1
ATOM 2438 C CA . ASP A 1 317 ? -14.627 9.859 7.655 1.00 96.94 317 ASP A CA 1
ATOM 2439 C C . ASP A 1 317 ? -14.463 8.664 8.607 1.00 96.94 317 ASP A C 1
ATOM 2441 O O . ASP A 1 317 ? -13.384 8.416 9.150 1.00 96.94 317 ASP A O 1
ATOM 2445 N N . ALA A 1 318 ? -15.556 7.937 8.831 1.00 96.56 318 ALA A N 1
ATOM 2446 C CA . ALA A 1 318 ? -15.557 6.815 9.758 1.00 96.56 318 ALA A CA 1
ATOM 2447 C C . ALA A 1 318 ? -14.714 5.629 9.264 1.00 96.56 318 ALA A C 1
ATOM 2449 O O . ALA A 1 318 ? -14.238 4.866 10.102 1.00 96.56 318 ALA A O 1
ATOM 2450 N N . ASP A 1 319 ? -14.521 5.477 7.950 1.00 95.12 319 ASP A N 1
ATOM 2451 C CA . ASP A 1 319 ? -13.736 4.380 7.382 1.00 95.12 319 ASP A CA 1
ATOM 2452 C C . ASP A 1 319 ? -12.247 4.635 7.610 1.00 95.12 319 ASP A C 1
ATOM 2454 O O . ASP A 1 319 ? -11.545 3.758 8.107 1.00 95.12 319 ASP A O 1
ATOM 2458 N N . ARG A 1 320 ? -11.765 5.861 7.369 1.00 96.88 320 ARG A N 1
ATOM 2459 C CA . ARG A 1 320 ? -10.375 6.231 7.698 1.00 96.88 320 ARG A CA 1
ATOM 2460 C C . ARG A 1 320 ? -10.096 6.192 9.199 1.00 96.88 320 ARG A C 1
ATOM 2462 O O . ARG A 1 320 ? -9.043 5.711 9.611 1.00 96.88 320 ARG A O 1
ATOM 2469 N N . PHE A 1 321 ? -11.029 6.681 10.020 1.00 98.12 321 PHE A N 1
ATOM 2470 C CA . PHE A 1 321 ? -10.920 6.581 11.478 1.00 98.12 321 PHE A CA 1
ATOM 2471 C C . PHE A 1 321 ? -10.861 5.118 11.936 1.00 98.12 321 PHE A C 1
ATOM 2473 O O . PHE A 1 321 ? -10.023 4.764 12.763 1.00 98.12 321 PHE A O 1
ATOM 2480 N N . GLY A 1 322 ? -11.737 4.273 11.387 1.00 97.88 322 GLY A N 1
ATOM 2481 C CA . GLY A 1 322 ? -11.786 2.843 11.671 1.00 97.88 322 GLY A CA 1
ATOM 2482 C C . GLY A 1 322 ? -10.503 2.123 11.268 1.00 97.88 322 GLY A C 1
ATOM 2483 O O . GLY A 1 322 ? -9.887 1.482 12.115 1.00 97.88 322 GLY A O 1
ATOM 2484 N N . THR A 1 323 ? -10.051 2.336 10.029 1.00 97.31 323 THR A N 1
ATOM 2485 C CA . THR A 1 323 ? -8.809 1.772 9.473 1.00 97.31 323 THR A CA 1
ATOM 2486 C C . THR A 1 323 ? -7.610 2.108 10.359 1.00 97.31 323 THR A C 1
ATOM 2488 O O . THR A 1 323 ? -6.834 1.229 10.708 1.00 97.31 323 THR A O 1
ATOM 2491 N N . PHE A 1 324 ? -7.481 3.356 10.826 1.00 98.38 324 PHE A N 1
ATOM 2492 C CA . PHE A 1 324 ? -6.409 3.730 11.757 1.00 98.38 324 PHE A CA 1
ATOM 2493 C C . PHE A 1 324 ? -6.409 2.884 13.040 1.00 98.38 324 PHE A C 1
ATOM 2495 O O . PHE A 1 324 ? -5.350 2.465 13.511 1.00 98.38 324 PHE A O 1
ATOM 2502 N N . ILE A 1 325 ? -7.580 2.613 13.620 1.00 98.56 325 ILE A N 1
ATOM 2503 C CA . ILE A 1 325 ? -7.690 1.782 14.826 1.00 98.56 325 ILE A CA 1
ATOM 2504 C C . ILE A 1 325 ? -7.427 0.304 14.518 1.00 98.56 325 ILE A C 1
ATOM 2506 O O . ILE A 1 325 ? -6.736 -0.347 15.304 1.00 98.56 325 ILE A O 1
ATOM 2510 N N . HIS A 1 326 ? -7.933 -0.194 13.386 1.00 98.31 326 HIS A N 1
ATOM 2511 C CA . HIS A 1 326 ? -7.705 -1.552 12.879 1.00 98.31 326 HIS A CA 1
ATOM 2512 C C . HIS A 1 326 ? -6.206 -1.840 12.759 1.00 98.31 326 HIS A C 1
ATOM 2514 O O . HIS A 1 326 ? -5.684 -2.724 13.440 1.00 98.31 326 HIS A O 1
ATOM 2520 N N . GLU A 1 327 ? -5.476 -1.007 12.013 1.00 97.94 327 GLU A N 1
ATOM 2521 C CA . GLU A 1 327 ? -4.043 -1.218 11.787 1.00 97.94 327 GLU A CA 1
ATOM 2522 C C . GLU A 1 327 ? -3.214 -1.104 13.069 1.00 97.94 327 GLU A C 1
ATOM 2524 O O . GLU A 1 327 ? -2.264 -1.859 13.287 1.00 97.94 327 GLU A O 1
ATOM 2529 N N . ASN A 1 328 ? -3.577 -0.197 13.979 1.00 98.44 328 ASN A N 1
ATOM 2530 C CA . ASN A 1 328 ? -2.864 -0.077 15.251 1.00 98.44 328 ASN A CA 1
ATOM 2531 C C . ASN A 1 328 ? -3.163 -1.231 16.223 1.00 98.44 328 ASN A C 1
ATOM 2533 O O . ASN A 1 328 ? -2.348 -1.485 17.118 1.00 98.44 328 ASN A O 1
ATOM 2537 N N . LEU A 1 329 ? -4.255 -1.985 16.039 1.00 98.31 329 LEU A N 1
ATOM 2538 C CA . LEU A 1 329 ? -4.395 -3.271 16.718 1.00 98.31 329 LEU A CA 1
ATOM 2539 C C . LEU A 1 329 ? -3.375 -4.278 16.191 1.00 98.31 329 LEU A C 1
ATOM 2541 O O . LEU A 1 329 ? -2.753 -4.967 16.999 1.00 98.31 329 LEU A O 1
ATOM 2545 N N . HIS A 1 330 ? -3.147 -4.341 14.880 1.00 97.06 330 HIS A N 1
ATOM 2546 C CA . HIS A 1 330 ? -2.106 -5.212 14.340 1.00 97.06 330 HIS A CA 1
ATOM 2547 C C . HIS A 1 330 ? -0.724 -4.833 14.880 1.00 97.06 330 HIS A C 1
ATOM 2549 O O . HIS A 1 330 ? 0.034 -5.713 15.288 1.00 97.06 330 HIS A O 1
ATOM 2555 N N . VAL A 1 331 ? -0.416 -3.538 15.033 1.00 97.12 331 VAL A N 1
ATOM 2556 C CA . VAL A 1 331 ? 0.809 -3.095 15.729 1.00 97.12 331 VAL A CA 1
ATOM 2557 C C . VAL A 1 331 ? 0.879 -3.661 17.158 1.00 97.12 331 VAL A C 1
ATOM 2559 O O . VAL A 1 331 ? 1.922 -4.183 17.562 1.00 97.12 331 VAL A O 1
ATOM 2562 N N . TRP A 1 332 ? -0.216 -3.622 17.925 1.00 97.88 332 TRP A N 1
ATOM 2563 C CA . TRP A 1 332 ? -0.286 -4.240 19.258 1.00 97.88 332 TRP A CA 1
ATOM 2564 C C . TRP A 1 332 ? -0.081 -5.765 19.213 1.00 97.88 332 TRP A C 1
ATOM 2566 O O . TRP A 1 332 ? 0.653 -6.326 20.037 1.00 97.88 332 TRP A O 1
ATOM 2576 N N . GLN A 1 333 ? -0.670 -6.452 18.235 1.00 95.25 333 GLN A N 1
ATOM 2577 C CA . GLN A 1 333 ? -0.475 -7.889 18.037 1.00 95.25 333 GLN A CA 1
ATOM 2578 C C . GLN A 1 333 ? 1.000 -8.207 17.729 1.00 95.25 333 GLN A C 1
ATOM 2580 O O . GLN A 1 333 ? 1.576 -9.092 18.366 1.00 95.25 333 GLN A O 1
ATOM 2585 N N . PHE A 1 334 ? 1.675 -7.422 16.880 1.00 93.69 334 PHE A N 1
ATOM 2586 C CA . PHE A 1 334 ? 3.122 -7.541 16.661 1.00 93.69 334 PHE A CA 1
ATOM 2587 C C . PHE A 1 334 ? 3.929 -7.319 17.946 1.00 93.69 334 PHE A C 1
ATOM 2589 O O . PHE A 1 334 ? 4.813 -8.119 18.264 1.00 93.69 334 PHE A O 1
ATOM 2596 N N . GLN A 1 335 ? 3.631 -6.264 18.713 1.00 96.06 335 GLN A N 1
ATOM 2597 C CA . GLN A 1 335 ? 4.328 -5.962 19.973 1.00 96.06 335 GLN A CA 1
ATOM 2598 C C . GLN A 1 335 ? 4.182 -7.083 21.009 1.00 96.06 335 GLN A C 1
ATOM 2600 O O . GLN A 1 335 ? 5.090 -7.324 21.806 1.00 96.06 335 GLN A O 1
ATOM 2605 N N . THR A 1 336 ? 3.064 -7.806 20.973 1.00 94.94 336 THR A N 1
ATOM 2606 C CA . THR A 1 336 ? 2.787 -8.946 21.856 1.00 94.94 336 THR A CA 1
ATOM 2607 C C . THR A 1 336 ? 3.182 -10.294 21.251 1.00 94.94 336 THR A C 1
ATOM 2609 O O . THR A 1 336 ? 2.911 -11.334 21.857 1.00 94.94 336 THR A O 1
ATOM 2612 N N . ARG A 1 337 ? 3.856 -10.297 20.090 1.00 89.88 337 ARG A N 1
ATOM 2613 C CA . ARG A 1 337 ? 4.245 -11.500 19.334 1.00 89.88 337 ARG A CA 1
ATOM 2614 C C . ARG A 1 337 ? 3.064 -12.445 19.098 1.00 89.88 337 ARG A C 1
ATOM 2616 O O . ARG A 1 337 ? 3.212 -13.657 19.242 1.00 89.88 337 ARG A O 1
ATOM 2623 N N . TRP A 1 338 ? 1.896 -11.880 18.794 1.00 87.56 338 TRP A N 1
ATOM 2624 C CA . TRP A 1 338 ? 0.659 -12.610 18.496 1.00 87.56 338 TRP A CA 1
ATOM 2625 C C . TRP A 1 338 ? 0.146 -13.484 19.648 1.00 87.56 338 TRP A C 1
ATOM 2627 O O . TRP A 1 338 ? -0.703 -14.343 19.445 1.00 87.56 338 TRP A O 1
ATOM 2637 N N . ARG A 1 339 ? 0.625 -13.273 20.885 1.00 85.94 339 ARG A N 1
ATOM 2638 C CA . ARG A 1 339 ? 0.277 -14.107 22.052 1.00 85.94 339 ARG A CA 1
ATOM 2639 C C . ARG A 1 339 ? -1.229 -14.174 22.337 1.00 85.94 339 ARG A C 1
ATOM 2641 O O . ARG A 1 339 ? -1.684 -15.116 22.980 1.00 85.94 339 ARG A O 1
ATOM 2648 N N . TYR A 1 340 ? -1.968 -13.153 21.922 1.00 83.44 340 TYR A N 1
ATOM 2649 C CA . TYR A 1 340 ? -3.395 -12.991 22.192 1.00 83.44 340 TYR A CA 1
ATOM 2650 C C . TYR A 1 340 ? -4.281 -13.319 20.990 1.00 83.44 340 TYR A C 1
ATOM 2652 O O . TYR A 1 340 ? -5.490 -13.119 21.066 1.00 83.44 340 TYR A O 1
ATOM 2660 N N . SER A 1 341 ? -3.695 -13.814 19.904 1.00 82.06 341 SER A N 1
ATOM 2661 C CA . SER A 1 341 ? -4.419 -14.245 18.718 1.00 82.06 341 SER A CA 1
ATOM 2662 C C . SER A 1 341 ? -4.321 -15.769 18.632 1.00 82.06 341 SER A C 1
ATOM 2664 O O . SER A 1 341 ? -3.209 -16.300 18.734 1.00 82.06 341 SER A O 1
ATOM 2666 N N . PRO A 1 342 ? -5.448 -16.495 18.507 1.00 77.75 342 PRO A N 1
ATOM 2667 C CA . PRO A 1 342 ? -5.391 -17.913 18.197 1.00 77.75 342 PRO A CA 1
ATOM 2668 C C . PRO A 1 342 ? -4.567 -18.054 16.914 1.00 77.75 342 PRO A C 1
ATOM 2670 O O . PRO A 1 342 ? -4.673 -17.237 16.002 1.00 77.75 342 PRO A O 1
ATOM 2673 N N . ARG A 1 343 ? -3.627 -19.003 16.910 1.00 60.34 343 ARG A N 1
ATOM 2674 C CA . ARG A 1 343 ? -2.692 -19.214 15.794 1.00 60.34 343 ARG A CA 1
ATOM 2675 C C . ARG A 1 343 ? -3.503 -19.325 14.509 1.00 60.34 343 ARG A C 1
ATOM 2677 O O . ARG A 1 343 ? -4.304 -20.238 14.509 1.00 60.34 343 ARG A O 1
ATOM 2684 N N . PHE A 1 344 ? -3.250 -18.489 13.491 1.00 58.66 344 PHE A N 1
ATOM 2685 C CA . PHE A 1 344 ? -3.788 -18.552 12.116 1.00 58.66 344 PHE A CA 1
ATOM 2686 C C . PHE A 1 344 ? -4.522 -19.875 11.811 1.00 58.66 344 PHE A C 1
ATOM 2688 O O . PHE A 1 344 ? -3.927 -20.804 11.256 1.00 58.66 344 PHE A O 1
ATOM 2695 N N . GLU A 1 345 ? -5.767 -20.014 12.274 1.00 53.28 345 GLU A N 1
ATOM 2696 C CA . GLU A 1 345 ? -6.556 -21.223 12.036 1.00 53.28 345 GLU A CA 1
ATOM 2697 C C . GLU A 1 345 ? -7.183 -21.102 10.641 1.00 53.28 345 GLU A C 1
ATOM 2699 O O . GLU A 1 345 ? -7.193 -20.029 10.037 1.00 53.28 345 GLU A O 1
ATOM 2704 N N . GLU A 1 346 ? -7.699 -22.204 10.101 1.00 53.38 346 GLU A N 1
ATOM 2705 C CA . GLU A 1 346 ? -8.233 -22.303 8.730 1.00 53.38 346 GLU A CA 1
ATOM 2706 C C . GLU A 1 346 ? -9.302 -21.241 8.382 1.00 53.38 346 GLU A C 1
ATOM 2708 O O . GLU A 1 346 ? -9.555 -20.974 7.206 1.00 53.38 346 GLU A O 1
ATOM 2713 N N . ASP A 1 347 ? -9.906 -20.598 9.385 1.00 52.31 347 ASP A N 1
ATOM 2714 C CA . ASP A 1 347 ? -10.880 -19.518 9.221 1.00 52.31 347 ASP A CA 1
ATOM 2715 C C . ASP A 1 347 ? -10.282 -18.147 8.858 1.00 52.31 347 ASP A C 1
ATOM 2717 O O . ASP A 1 347 ? -11.029 -17.272 8.416 1.00 52.31 347 ASP A O 1
ATOM 2721 N N . GLU A 1 348 ? -8.961 -17.973 8.958 1.00 56.06 348 GLU A N 1
ATOM 2722 C CA . GLU A 1 348 ? -8.233 -16.794 8.456 1.00 56.06 348 GLU A CA 1
ATOM 2723 C C . GLU A 1 348 ? -7.757 -16.948 7.007 1.00 56.06 348 GLU A C 1
ATOM 2725 O O . GLU A 1 348 ? -7.220 -16.006 6.424 1.00 56.06 348 GLU A O 1
ATOM 2730 N N . ILE A 1 349 ? -7.954 -18.120 6.392 1.00 60.03 349 ILE A N 1
ATOM 2731 C CA . ILE A 1 349 ? -7.657 -18.294 4.972 1.00 60.03 349 ILE A CA 1
ATOM 2732 C C . ILE A 1 349 ? -8.683 -17.475 4.192 1.00 60.03 349 ILE A C 1
ATOM 2734 O O . ILE A 1 349 ? -9.875 -17.798 4.199 1.00 60.03 349 ILE A O 1
ATOM 2738 N N . GLU A 1 350 ? -8.211 -16.428 3.511 1.00 61.88 350 GLU A N 1
ATOM 2739 C CA . GLU A 1 350 ? -8.995 -15.697 2.520 1.00 61.88 350 GLU A CA 1
ATOM 2740 C C . GLU A 1 350 ? -9.681 -16.703 1.591 1.00 61.88 350 GLU A C 1
ATOM 2742 O O . GLU A 1 350 ? -9.024 -17.400 0.814 1.00 61.88 350 GLU A O 1
ATOM 2747 N N . ASP A 1 351 ? -11.011 -16.796 1.671 1.00 68.75 351 ASP A N 1
ATOM 2748 C CA . ASP A 1 351 ? -11.775 -17.500 0.653 1.00 68.75 351 ASP A CA 1
ATOM 2749 C C . ASP A 1 351 ? -11.811 -16.573 -0.566 1.00 68.75 351 ASP A C 1
ATOM 2751 O O . ASP A 1 351 ? -12.410 -15.497 -0.486 1.00 68.75 351 ASP A O 1
ATOM 2755 N N . PRO A 1 352 ? -11.235 -16.950 -1.722 1.00 68.44 352 PRO A N 1
ATOM 2756 C CA . PRO A 1 352 ? -11.299 -16.114 -2.918 1.00 68.44 352 PRO A CA 1
ATOM 2757 C C . PRO A 1 352 ? -12.739 -15.805 -3.356 1.00 68.44 352 PRO A C 1
ATOM 2759 O O . PRO A 1 352 ? -12.964 -14.883 -4.141 1.00 68.44 352 PRO A O 1
ATOM 2762 N N . LYS A 1 353 ? -13.717 -16.594 -2.889 1.00 76.75 353 LYS A N 1
ATOM 2763 C CA . LYS A 1 353 ? -15.150 -16.389 -3.126 1.00 76.75 353 LYS A CA 1
ATOM 2764 C C . LYS A 1 353 ? -15.803 -15.464 -2.099 1.00 76.75 353 LYS A C 1
ATOM 2766 O O . LYS A 1 353 ? -16.878 -14.944 -2.386 1.00 76.75 353 LYS A O 1
ATOM 2771 N N . ASP A 1 354 ? -15.185 -15.270 -0.938 1.00 78.50 354 ASP A N 1
ATOM 2772 C CA . ASP A 1 354 ? -15.677 -14.422 0.147 1.00 78.50 354 ASP A CA 1
ATOM 2773 C C . ASP A 1 354 ? -14.499 -13.776 0.904 1.00 78.50 354 ASP A C 1
ATOM 2775 O O . ASP A 1 354 ? -14.176 -14.186 2.022 1.00 78.50 354 ASP A O 1
ATOM 2779 N N . PRO A 1 355 ? -13.845 -12.756 0.313 1.00 74.19 355 PRO A N 1
ATOM 2780 C CA . PRO A 1 355 ? -12.673 -12.107 0.912 1.00 74.19 355 PRO A CA 1
ATOM 2781 C C . PRO A 1 355 ? -12.988 -11.433 2.255 1.00 74.19 355 PRO A C 1
ATOM 2783 O O . PRO A 1 355 ? -12.098 -11.160 3.048 1.00 74.19 355 PRO A O 1
ATOM 2786 N N . GLU A 1 356 ? -14.267 -11.191 2.553 1.00 84.00 356 GLU A N 1
ATOM 2787 C CA . GLU A 1 356 ? -14.690 -10.622 3.830 1.00 84.00 356 GLU A CA 1
ATOM 2788 C C . GLU A 1 356 ? -14.810 -11.660 4.954 1.00 84.00 356 GLU A C 1
ATOM 2790 O O . GLU A 1 356 ? -15.044 -11.274 6.101 1.00 84.00 356 GLU A O 1
ATOM 2795 N N . LYS A 1 357 ? -14.692 -12.964 4.658 1.00 85.75 357 LYS A N 1
ATOM 2796 C CA . LYS A 1 357 ? -14.869 -14.039 5.648 1.00 85.75 357 LYS A CA 1
ATOM 2797 C C . LYS A 1 357 ? -13.953 -13.839 6.860 1.00 85.75 357 LYS A C 1
ATOM 2799 O O . LYS A 1 357 ? -14.432 -13.960 7.985 1.00 85.75 357 LYS A O 1
ATOM 2804 N N . ALA A 1 358 ? -12.699 -13.446 6.628 1.00 86.38 358 ALA A N 1
ATOM 2805 C CA . ALA A 1 358 ? -11.703 -13.197 7.673 1.00 86.38 358 ALA A CA 1
ATOM 2806 C C . ALA A 1 358 ? -12.107 -12.076 8.653 1.00 86.38 358 ALA A C 1
ATOM 2808 O O . ALA A 1 358 ? -11.665 -12.066 9.797 1.00 86.38 358 ALA A O 1
ATOM 2809 N N . TYR A 1 359 ? -12.998 -11.168 8.244 1.00 89.94 359 TYR A N 1
ATOM 2810 C CA . TYR A 1 359 ? -13.435 -10.026 9.051 1.00 89.94 359 TYR A CA 1
ATOM 2811 C C . TYR A 1 359 ? -14.806 -10.220 9.703 1.00 89.94 359 TYR A C 1
ATOM 2813 O O . TYR A 1 359 ? -15.228 -9.406 10.523 1.00 89.94 359 TYR A O 1
ATOM 2821 N N . ARG A 1 360 ? -15.561 -11.261 9.336 1.00 91.38 360 ARG A N 1
ATOM 2822 C CA . ARG A 1 360 ? -16.885 -11.514 9.922 1.00 91.38 360 ARG A CA 1
ATOM 2823 C C . ARG A 1 360 ? -16.728 -12.255 11.245 1.00 91.38 360 ARG A C 1
ATOM 2825 O O . ARG A 1 360 ? -16.203 -13.362 11.273 1.00 91.38 360 ARG A O 1
ATOM 2832 N N . TYR A 1 361 ? -17.245 -11.674 12.328 1.00 93.62 361 TYR A N 1
ATOM 2833 C CA . TYR A 1 361 ? -17.163 -12.244 13.675 1.00 93.62 361 TYR A CA 1
ATOM 2834 C C . TYR A 1 361 ? -18.545 -12.327 14.351 1.00 93.62 361 TYR A C 1
ATOM 2836 O O . TYR A 1 361 ? -19.202 -11.310 14.593 1.00 93.62 361 TYR A O 1
ATOM 2844 N N . PRO A 1 362 ? -19.035 -13.529 14.693 1.00 94.06 362 PRO A N 1
ATOM 2845 C CA . PRO A 1 362 ? -20.220 -13.657 15.526 1.00 94.06 362 PRO A CA 1
ATOM 2846 C C . PRO A 1 362 ? -19.873 -13.389 16.997 1.00 94.06 362 PRO A C 1
ATOM 2848 O O . PRO A 1 362 ? -19.082 -14.100 17.604 1.00 94.06 362 PRO A O 1
ATOM 2851 N N . LEU A 1 363 ? -20.525 -12.398 17.602 1.00 95.62 363 LEU A N 1
ATOM 2852 C CA . LEU A 1 363 ? -20.462 -12.131 19.036 1.00 95.62 363 LEU A CA 1
ATOM 2853 C C . LEU A 1 363 ? -21.286 -13.145 19.844 1.00 95.62 363 LEU A C 1
ATOM 2855 O O . LEU A 1 363 ? -22.524 -13.175 19.782 1.00 95.62 363 LEU A O 1
ATOM 2859 N N . ASP A 1 364 ? -20.590 -13.906 20.684 1.00 94.19 364 ASP A N 1
ATOM 2860 C CA . ASP A 1 364 ? -21.157 -14.815 21.683 1.00 94.19 364 ASP A CA 1
ATOM 2861 C C . ASP A 1 364 ? -20.680 -14.409 23.088 1.00 94.19 364 ASP A C 1
ATOM 2863 O O . ASP A 1 364 ? -19.532 -14.017 23.285 1.00 94.19 364 ASP A O 1
ATOM 2867 N N . ALA A 1 365 ? -21.563 -14.505 24.084 1.00 94.81 365 ALA A N 1
ATOM 2868 C CA . ALA A 1 365 ? -21.254 -14.160 25.471 1.00 94.81 365 ALA A CA 1
ATOM 2869 C C . ALA A 1 365 ? -20.177 -15.060 26.103 1.00 94.81 365 ALA A C 1
ATOM 2871 O O . ALA A 1 365 ? -19.604 -14.676 27.127 1.00 94.81 365 ALA A O 1
ATOM 2872 N N . LYS A 1 366 ? -19.923 -16.241 25.523 1.00 96.12 366 LYS A N 1
ATOM 2873 C CA . LYS A 1 366 ? -18.869 -17.169 25.957 1.00 96.12 366 LYS A CA 1
ATOM 2874 C C . LYS A 1 366 ? -17.479 -16.813 25.422 1.00 96.12 366 LYS A C 1
ATOM 2876 O O . LYS A 1 366 ? -16.499 -17.255 26.011 1.00 96.12 366 LYS A O 1
ATOM 2881 N N . PHE A 1 367 ? -17.401 -16.041 24.336 1.00 95.38 367 PHE A N 1
ATOM 2882 C CA . PHE A 1 367 ? -16.141 -15.708 23.682 1.00 95.38 367 PHE A CA 1
ATOM 2883 C C . PHE A 1 367 ? -15.510 -14.452 24.280 1.00 95.38 367 PHE A C 1
ATOM 2885 O O . PHE A 1 367 ? -16.169 -13.442 24.544 1.00 95.38 367 PHE A O 1
ATOM 2892 N N . LYS A 1 368 ? -14.203 -14.526 24.487 1.00 96.56 368 LYS A N 1
ATOM 2893 C CA . LYS A 1 368 ? -13.315 -13.421 24.836 1.00 96.56 368 LYS A CA 1
ATOM 2894 C C . LYS A 1 368 ? -12.730 -12.827 23.564 1.00 96.56 368 LYS A C 1
ATOM 2896 O O . LYS A 1 368 ? -12.745 -13.454 22.514 1.00 96.56 368 LYS A O 1
ATOM 2901 N N . PHE A 1 369 ? -12.144 -11.638 23.675 1.00 96.69 369 PHE A N 1
ATOM 2902 C CA . PHE A 1 369 ? -11.434 -11.006 22.560 1.00 96.69 369 PHE A CA 1
ATOM 2903 C C . PHE A 1 369 ? -10.365 -11.930 21.947 1.00 96.69 369 PHE A C 1
ATOM 2905 O O . PHE A 1 369 ? -10.250 -12.028 20.734 1.00 96.69 369 PHE A O 1
ATOM 2912 N N . THR A 1 370 ? -9.647 -12.674 22.790 1.00 95.12 370 THR A N 1
ATOM 2913 C CA . THR A 1 370 ? -8.583 -13.604 22.387 1.00 95.12 370 THR A CA 1
ATOM 2914 C C . THR A 1 370 ? -9.073 -14.908 21.760 1.00 95.12 370 THR A C 1
ATOM 2916 O O . THR A 1 370 ? -8.245 -15.736 21.401 1.00 95.12 370 THR A O 1
ATOM 2919 N N . ASP A 1 371 ? -10.388 -15.124 21.680 1.00 93.62 371 ASP A N 1
ATOM 2920 C CA . ASP A 1 371 ? -10.969 -16.313 21.045 1.00 93.62 371 ASP A CA 1
ATOM 2921 C C . ASP A 1 371 ? -11.283 -16.065 19.555 1.00 93.62 371 ASP A C 1
ATOM 2923 O O . ASP A 1 371 ? -11.654 -16.993 18.844 1.00 93.62 371 ASP A O 1
ATOM 2927 N N . TYR A 1 372 ? -11.145 -14.821 19.084 1.00 92.94 372 TYR A N 1
ATOM 2928 C CA . TYR A 1 372 ? -11.344 -14.425 17.686 1.00 92.94 372 TYR A CA 1
ATOM 2929 C C . TYR A 1 372 ? -10.015 -14.397 16.928 1.00 92.94 372 TYR A C 1
ATOM 2931 O O . TYR A 1 372 ? -8.982 -14.092 17.531 1.00 92.94 372 TYR A O 1
ATOM 2939 N N . GLY A 1 373 ? -10.052 -14.651 15.616 1.00 91.56 373 GLY A N 1
ATOM 2940 C CA . GLY A 1 373 ? -8.884 -14.567 14.730 1.00 91.56 373 GLY A CA 1
ATOM 2941 C C . GLY A 1 373 ? -8.278 -13.161 14.644 1.00 91.56 373 GLY A C 1
ATOM 2942 O O . GLY A 1 373 ? -8.900 -12.176 15.038 1.00 91.56 373 GLY A O 1
ATOM 2943 N N . VAL A 1 374 ? -7.061 -13.054 14.120 1.00 91.69 374 VAL A N 1
ATOM 2944 C CA . VAL A 1 374 ? -6.259 -11.830 13.974 1.00 91.69 374 VAL A CA 1
ATOM 2945 C C . VAL A 1 374 ? -7.057 -10.685 13.346 1.00 91.69 374 VAL A C 1
ATOM 2947 O O . VAL A 1 374 ? -7.168 -9.620 13.957 1.00 91.69 374 VAL A O 1
ATOM 2950 N N . GLU A 1 375 ? -7.649 -10.918 12.173 1.00 92.25 375 GLU A N 1
ATOM 2951 C CA . GLU A 1 375 ? -8.444 -9.915 11.450 1.00 92.25 375 GLU A CA 1
ATOM 2952 C C . GLU A 1 375 ? -9.796 -9.654 12.118 1.00 92.25 375 GLU A C 1
ATOM 2954 O O . GLU A 1 375 ? -10.268 -8.520 12.167 1.00 92.25 375 GLU A O 1
ATOM 2959 N N . GLN A 1 376 ? -10.407 -10.676 12.722 1.00 95.00 376 GLN A N 1
ATOM 2960 C CA . GLN A 1 376 ? -11.648 -10.512 13.480 1.00 95.00 376 GLN A CA 1
ATOM 2961 C C . GLN A 1 376 ? -11.444 -9.627 14.712 1.00 95.00 376 GLN A C 1
ATOM 2963 O O . GLN A 1 376 ? -12.293 -8.795 15.018 1.00 95.00 376 GLN A O 1
ATOM 2968 N N . GLN A 1 377 ? -10.324 -9.773 15.422 1.00 96.94 377 GLN A N 1
ATOM 2969 C CA . GLN A 1 377 ? -9.967 -8.909 16.547 1.00 96.94 377 GLN A CA 1
ATOM 2970 C C . GLN A 1 377 ? -9.856 -7.444 16.106 1.00 96.94 377 GLN A C 1
ATOM 2972 O O . GLN A 1 377 ? -10.368 -6.555 16.794 1.00 96.94 377 GLN A O 1
ATOM 2977 N N . ALA A 1 378 ? -9.225 -7.201 14.955 1.00 96.94 378 ALA A N 1
ATOM 2978 C CA . ALA A 1 378 ? -9.060 -5.872 14.368 1.00 96.94 378 ALA A CA 1
ATOM 2979 C C . ALA A 1 378 ? -10.407 -5.280 13.923 1.00 96.94 378 ALA A C 1
ATOM 2981 O O . ALA A 1 378 ? -10.762 -4.165 14.313 1.00 96.94 378 ALA A O 1
ATOM 2982 N N . ALA A 1 379 ? -11.248 -6.098 13.294 1.00 97.31 379 ALA A N 1
ATOM 2983 C CA . ALA A 1 379 ? -12.614 -5.743 12.933 1.00 97.31 379 ALA A CA 1
ATOM 2984 C C . ALA A 1 379 ? -13.495 -5.420 14.164 1.00 97.31 379 ALA A C 1
ATOM 2986 O O . ALA A 1 379 ? -14.263 -4.456 14.149 1.00 97.31 379 ALA A O 1
ATOM 2987 N N . ILE A 1 380 ? -13.357 -6.177 15.263 1.00 98.31 380 ILE A N 1
ATOM 2988 C CA . ILE A 1 380 ? -14.067 -5.944 16.535 1.00 98.31 380 ILE A CA 1
ATOM 2989 C C . ILE A 1 380 ? -13.712 -4.576 17.122 1.00 98.31 380 ILE A C 1
ATOM 2991 O O . ILE A 1 380 ? -14.606 -3.830 17.537 1.00 98.31 380 ILE A O 1
ATOM 2995 N N . ILE A 1 381 ? -12.419 -4.244 17.202 1.00 98.50 381 ILE A N 1
ATOM 2996 C CA . ILE A 1 381 ? -11.993 -2.965 17.784 1.00 98.50 381 ILE A CA 1
ATOM 2997 C C . ILE A 1 381 ? -12.328 -1.787 16.862 1.00 98.50 381 ILE A C 1
ATOM 2999 O O . ILE A 1 381 ? -12.685 -0.718 17.365 1.00 98.50 381 ILE A O 1
ATOM 3003 N N . GLU A 1 382 ? -12.295 -1.989 15.541 1.00 98.31 382 GLU A N 1
ATOM 3004 C CA . GLU A 1 382 ? -12.746 -1.009 14.553 1.00 98.31 382 GLU A CA 1
ATOM 3005 C C . GLU A 1 382 ? -14.224 -0.661 14.772 1.00 98.31 382 GLU A C 1
ATOM 3007 O O . GLU A 1 382 ? -14.553 0.506 15.004 1.00 98.31 382 GLU A O 1
ATOM 3012 N N . ASP A 1 383 ? -15.118 -1.652 14.757 1.00 98.44 383 ASP A N 1
ATOM 3013 C CA . ASP A 1 383 ? -16.557 -1.429 14.947 1.00 98.44 383 ASP A CA 1
ATOM 3014 C C . ASP A 1 383 ? -16.847 -0.778 16.307 1.00 98.44 383 ASP A C 1
ATOM 3016 O O . ASP A 1 383 ? -17.678 0.131 16.400 1.00 98.44 383 ASP A O 1
ATOM 3020 N N . TYR A 1 384 ? -16.136 -1.178 17.370 1.00 98.69 384 TYR A N 1
ATOM 3021 C CA . TYR A 1 384 ? -16.247 -0.520 18.673 1.00 98.69 384 TYR A CA 1
ATOM 3022 C C . TYR A 1 384 ? -15.879 0.963 18.588 1.00 98.69 384 TYR A C 1
ATOM 3024 O O . TYR A 1 384 ? -16.647 1.817 19.038 1.00 98.69 384 TYR A O 1
ATOM 3032 N N . ALA A 1 385 ? -14.728 1.295 18.000 1.00 98.25 385 ALA A N 1
ATOM 3033 C CA . ALA A 1 385 ? -14.265 2.673 17.913 1.00 98.25 385 ALA A CA 1
ATOM 3034 C C . ALA A 1 385 ? -15.190 3.522 17.025 1.00 98.25 385 ALA A C 1
ATOM 3036 O O . ALA A 1 385 ? -15.577 4.627 17.414 1.00 98.25 385 ALA A O 1
ATOM 3037 N N . ARG A 1 386 ? -15.622 2.997 15.875 1.00 98.19 386 ARG A N 1
ATOM 3038 C CA . ARG A 1 386 ? -16.552 3.676 14.957 1.00 98.19 386 ARG A CA 1
ATOM 3039 C C . ARG A 1 386 ? -17.915 3.940 15.585 1.00 98.19 386 ARG A C 1
ATOM 3041 O O . ARG A 1 386 ? -18.519 4.980 15.311 1.00 98.19 386 ARG A O 1
ATOM 3048 N N . TYR A 1 387 ? -18.404 3.030 16.422 1.00 98.00 387 TYR A N 1
ATOM 3049 C CA . TYR A 1 387 ? -19.721 3.172 17.030 1.00 98.00 387 TYR A CA 1
ATOM 3050 C C . TYR A 1 387 ? -19.701 4.033 18.298 1.00 98.00 387 TYR A C 1
ATOM 3052 O O . TYR A 1 387 ? -20.595 4.858 18.499 1.00 98.00 387 TYR A O 1
ATOM 3060 N N . TYR A 1 388 ? -18.683 3.873 19.147 1.00 97.88 388 TYR A N 1
ATOM 3061 C CA . TYR A 1 388 ? -18.645 4.493 20.475 1.00 97.88 388 TYR A CA 1
ATOM 3062 C C . TYR A 1 388 ? -17.761 5.734 20.582 1.00 97.88 388 TYR A C 1
ATOM 3064 O O . TYR A 1 388 ? -17.987 6.543 21.480 1.00 97.88 388 TYR A O 1
ATOM 3072 N N . LEU A 1 389 ? -16.773 5.900 19.701 1.00 97.50 389 LEU A N 1
ATOM 3073 C CA . LEU A 1 389 ? -15.754 6.954 19.803 1.00 97.50 389 LEU A CA 1
ATOM 3074 C C . LEU A 1 389 ? -15.726 7.900 18.596 1.00 97.50 389 LEU A C 1
ATOM 3076 O O . LEU A 1 389 ? -15.063 8.935 18.649 1.00 97.50 389 LEU A O 1
ATOM 3080 N N . HIS A 1 390 ? -16.462 7.589 17.528 1.00 97.25 390 HIS A N 1
ATOM 3081 C CA . HIS A 1 390 ? -16.592 8.456 16.363 1.00 97.25 390 HIS A CA 1
ATOM 3082 C C . HIS A 1 390 ? -17.957 9.179 16.352 1.00 97.25 390 HIS A C 1
ATOM 3084 O O . HIS A 1 390 ? -18.991 8.547 16.588 1.00 97.25 390 HIS A O 1
ATOM 3090 N N . PRO A 1 391 ? -18.023 10.486 16.016 1.00 94.62 391 PRO A N 1
ATOM 3091 C CA . PRO A 1 391 ? -19.279 11.247 16.000 1.00 94.62 391 PRO A CA 1
ATOM 3092 C C . PRO A 1 391 ? -20.363 10.674 15.077 1.00 94.62 391 PRO A C 1
ATOM 3094 O O . PRO A 1 391 ? -21.548 10.842 15.345 1.00 94.62 391 PRO A O 1
ATOM 3097 N N . GLY A 1 392 ? -19.958 9.999 13.998 1.00 95.50 392 GLY A N 1
ATOM 3098 C CA . GLY A 1 392 ? -20.873 9.386 13.032 1.00 95.50 392 GLY A CA 1
ATOM 3099 C C . GLY A 1 392 ? -21.550 8.094 13.504 1.00 95.50 392 GLY A C 1
ATOM 3100 O O . GLY A 1 392 ? -22.503 7.676 12.858 1.00 95.50 392 GLY A O 1
ATOM 3101 N N . LYS A 1 393 ? -21.074 7.466 14.593 1.00 95.12 393 LYS A N 1
ATOM 3102 C CA . LYS A 1 393 ? -21.625 6.228 15.184 1.00 95.12 393 LYS A CA 1
ATOM 3103 C C . LYS A 1 393 ? -22.010 5.158 14.154 1.00 95.12 393 LYS A C 1
ATOM 3105 O O . LYS A 1 393 ? -23.167 4.747 14.062 1.00 95.12 393 LYS A O 1
ATOM 3110 N N . THR A 1 394 ? -21.036 4.723 13.359 1.00 96.19 394 THR A N 1
ATOM 3111 C CA . THR A 1 394 ? -21.253 3.721 12.299 1.00 96.19 394 THR A CA 1
ATOM 3112 C C . THR A 1 394 ? -20.707 2.355 12.700 1.00 96.19 394 THR A C 1
ATOM 3114 O O . THR A 1 394 ? -19.937 2.250 13.650 1.00 96.19 394 THR A O 1
ATOM 3117 N N . LEU A 1 395 ? -21.116 1.320 11.970 1.00 95.88 395 LEU A N 1
ATOM 3118 C CA . LEU A 1 395 ? -20.586 -0.040 12.052 1.00 95.88 395 LEU A CA 1
ATOM 3119 C C . LEU A 1 395 ? -20.361 -0.543 10.634 1.00 95.88 395 LEU A C 1
ATOM 3121 O O . LEU A 1 395 ? -21.127 -0.187 9.733 1.00 95.88 395 LEU A O 1
ATOM 3125 N N . TRP A 1 396 ? -19.358 -1.387 10.456 1.00 93.75 396 TRP A N 1
ATOM 3126 C CA . TRP A 1 396 ? -18.986 -1.920 9.156 1.00 93.75 396 TRP A CA 1
ATOM 3127 C C . TRP A 1 396 ? -19.124 -3.433 9.089 1.00 93.75 396 TRP A C 1
ATOM 3129 O O . TRP A 1 396 ? -19.772 -3.938 8.170 1.00 93.75 396 TRP A O 1
ATOM 3139 N N . TYR A 1 397 ? -18.593 -4.163 10.068 1.00 92.38 397 TYR A N 1
ATOM 3140 C CA . TYR A 1 397 ? -18.528 -5.623 9.993 1.00 92.38 397 TYR A CA 1
ATOM 3141 C C . TYR A 1 397 ? -19.732 -6.305 10.644 1.00 92.38 397 TYR A C 1
ATOM 3143 O O . TYR A 1 397 ? -20.329 -7.205 10.048 1.00 92.38 397 TYR A O 1
ATOM 3151 N N . LEU A 1 398 ? -20.174 -5.854 11.819 1.00 92.12 398 LEU A N 1
ATOM 3152 C CA . LEU A 1 398 ? -21.318 -6.449 12.519 1.00 92.12 398 LEU A CA 1
ATOM 3153 C C . LEU A 1 398 ? -22.627 -6.470 11.712 1.00 92.12 398 LEU A C 1
ATOM 3155 O O . LEU A 1 398 ? -23.314 -7.498 11.750 1.00 92.12 398 LEU A O 1
ATOM 3159 N N . PRO A 1 399 ? -23.002 -5.416 10.956 1.00 94.12 399 PRO A N 1
ATOM 3160 C CA . PRO A 1 399 ? -24.192 -5.459 10.110 1.00 94.12 399 PRO A CA 1
ATOM 3161 C C . PRO A 1 399 ? -24.128 -6.544 9.028 1.00 94.12 399 PRO A C 1
ATOM 3163 O O . PRO A 1 399 ? -25.173 -7.028 8.599 1.00 94.12 399 PRO A O 1
ATOM 3166 N N . LYS A 1 400 ? -22.929 -6.972 8.608 1.00 92.31 400 LYS A N 1
ATOM 3167 C CA . LYS A 1 400 ? -22.747 -8.063 7.634 1.00 92.31 400 LYS A CA 1
ATOM 3168 C C . LYS A 1 400 ? -23.023 -9.441 8.245 1.00 92.31 400 LYS A C 1
ATOM 3170 O O . LYS A 1 400 ? -23.344 -10.372 7.516 1.00 92.31 400 LYS A O 1
ATOM 3175 N N . VAL A 1 401 ? -22.935 -9.566 9.572 1.00 92.06 401 VAL A N 1
ATOM 3176 C CA . VAL A 1 401 ? -23.210 -10.810 10.313 1.00 92.06 401 VAL A CA 1
ATOM 3177 C C . VAL A 1 401 ? -24.667 -10.880 10.773 1.00 92.06 401 VAL A C 1
ATOM 3179 O O . VAL A 1 401 ? -25.311 -11.918 10.645 1.00 92.06 401 VAL A O 1
ATOM 3182 N N . TYR A 1 402 ? -25.203 -9.779 11.307 1.00 93.12 402 TYR A N 1
ATOM 3183 C CA . TYR A 1 402 ? -26.520 -9.761 11.960 1.00 93.12 402 TYR A CA 1
ATOM 3184 C C . TYR A 1 402 ? -27.618 -9.050 11.163 1.00 93.12 402 TYR A C 1
ATOM 3186 O O . TYR A 1 402 ? -28.776 -9.051 11.589 1.00 93.12 402 TYR A O 1
ATOM 3194 N N . GLY A 1 403 ? -27.281 -8.432 10.030 1.00 93.75 403 GLY A N 1
ATOM 3195 C CA . GLY A 1 403 ? -28.155 -7.467 9.371 1.00 93.75 403 GLY A CA 1
ATOM 3196 C C . GLY A 1 403 ? -28.318 -6.184 10.194 1.00 93.75 403 GLY A C 1
ATOM 3197 O O . GLY A 1 403 ? -27.697 -5.996 11.239 1.00 93.75 403 GLY A O 1
ATOM 3198 N N . TRP A 1 404 ? -29.180 -5.284 9.726 1.00 93.75 404 TRP A N 1
ATOM 3199 C CA . TRP A 1 404 ? -29.537 -4.063 10.454 1.00 93.75 404 TRP A CA 1
ATOM 3200 C C . TRP A 1 404 ? -30.753 -4.278 11.370 1.00 93.75 404 TRP A C 1
ATOM 3202 O O . TRP A 1 404 ? -31.573 -5.168 11.150 1.00 93.75 404 TRP A O 1
ATOM 3212 N N . GLY A 1 405 ? -30.908 -3.416 12.380 1.00 93.00 405 GLY A N 1
ATOM 3213 C CA . GLY A 1 405 ? -32.092 -3.377 13.247 1.00 93.00 405 GLY A CA 1
ATOM 3214 C C . GLY A 1 405 ? -31.927 -4.128 14.570 1.00 93.00 405 GLY A C 1
ATOM 3215 O O . GLY A 1 405 ? -30.848 -4.140 15.163 1.00 93.00 405 GLY A O 1
ATOM 3216 N N . ALA A 1 406 ? -33.020 -4.719 15.064 1.00 91.88 406 ALA A N 1
ATOM 3217 C CA . ALA A 1 406 ? -33.079 -5.316 16.402 1.00 91.88 406 ALA A CA 1
ATOM 3218 C C . ALA A 1 406 ? -32.023 -6.414 16.668 1.00 91.88 406 ALA A C 1
ATOM 3220 O O . ALA A 1 406 ? -31.433 -6.387 17.751 1.00 91.88 406 ALA A O 1
ATOM 3221 N N . PRO A 1 407 ? -31.713 -7.331 15.723 1.00 93.56 407 PRO A N 1
ATOM 3222 C CA . PRO A 1 407 ? -30.685 -8.349 15.948 1.00 93.56 407 PRO A CA 1
ATOM 3223 C C . PRO A 1 407 ? -29.302 -7.756 16.232 1.00 93.56 407 PRO A C 1
ATOM 3225 O O . PRO A 1 407 ? -28.622 -8.209 17.148 1.00 93.56 407 PRO A O 1
ATOM 3228 N N . LEU A 1 408 ? -28.913 -6.713 15.494 1.00 94.62 408 LEU A N 1
ATOM 3229 C CA . LEU A 1 408 ? -27.653 -5.998 15.693 1.00 94.62 408 LEU A CA 1
ATOM 3230 C C . LEU A 1 408 ? -27.631 -5.242 17.024 1.00 94.62 408 LEU A C 1
ATOM 3232 O O . LEU A 1 408 ? -26.667 -5.346 17.780 1.00 94.62 408 LEU A O 1
ATOM 3236 N N . GLN A 1 409 ? -28.708 -4.517 17.338 1.00 95.00 409 GLN A N 1
ATOM 3237 C CA . GLN A 1 409 ? -28.816 -3.743 18.581 1.00 95.00 409 GLN A CA 1
ATOM 3238 C C . GLN A 1 409 ? -28.659 -4.630 19.824 1.00 95.00 409 GLN A C 1
ATOM 3240 O O . GLN A 1 409 ? -27.979 -4.247 20.774 1.00 95.00 409 GLN A O 1
ATOM 3245 N N . ALA A 1 410 ? -29.189 -5.856 19.788 1.00 96.12 410 ALA A N 1
ATOM 3246 C CA . ALA A 1 410 ? -29.028 -6.831 20.866 1.00 96.12 410 ALA A CA 1
ATOM 3247 C C . ALA A 1 410 ? -27.569 -7.293 21.086 1.00 96.12 410 ALA A C 1
ATOM 3249 O O . ALA A 1 410 ? -27.256 -7.842 22.142 1.00 96.12 410 ALA A O 1
ATOM 3250 N N . ARG A 1 411 ? -26.666 -7.083 20.117 1.00 97.19 411 ARG A N 1
ATOM 3251 C CA . ARG A 1 411 ? -25.248 -7.489 20.188 1.00 97.19 411 ARG A CA 1
ATOM 3252 C C . ARG A 1 411 ? -24.311 -6.375 20.638 1.00 97.19 411 ARG A C 1
ATOM 3254 O O . ARG A 1 411 ? -23.207 -6.670 21.086 1.00 97.19 411 ARG A O 1
ATOM 3261 N N . LEU A 1 412 ? -24.741 -5.117 20.598 1.00 97.44 412 LEU A N 1
ATOM 3262 C CA . LEU A 1 412 ? -23.912 -3.975 20.996 1.00 97.44 412 LEU A CA 1
ATOM 3263 C C . LEU A 1 412 ? -23.377 -4.038 22.439 1.00 97.44 412 LEU A C 1
ATOM 3265 O O . LEU A 1 412 ? -22.208 -3.692 22.628 1.00 97.44 412 LEU A O 1
ATOM 3269 N N . PRO A 1 413 ? -24.134 -4.527 23.445 1.00 98.00 413 PRO A N 1
ATOM 3270 C CA . PRO A 1 413 ? -23.582 -4.721 24.786 1.00 98.00 413 PRO A CA 1
ATOM 3271 C C . PRO A 1 413 ? -22.478 -5.786 24.833 1.00 98.00 413 PRO A C 1
ATOM 3273 O O . PRO A 1 413 ? -21.549 -5.684 25.632 1.00 98.00 413 PRO A O 1
ATOM 3276 N N . LEU A 1 414 ? -22.551 -6.808 23.969 1.00 98.00 414 LEU A N 1
ATOM 3277 C CA . LEU A 1 414 ? -21.494 -7.816 23.858 1.00 98.00 414 LEU A CA 1
ATOM 3278 C C . LEU A 1 414 ? -20.241 -7.224 23.212 1.00 98.00 414 LEU A C 1
ATOM 3280 O O . LEU A 1 414 ? -19.152 -7.489 23.708 1.00 98.00 414 LEU A O 1
ATOM 3284 N N . LEU A 1 415 ? -20.387 -6.381 22.182 1.00 98.44 415 LEU A N 1
ATOM 3285 C CA . LEU A 1 415 ? -19.263 -5.661 21.572 1.00 98.44 415 LEU A CA 1
ATOM 3286 C C . LEU A 1 415 ? -18.512 -4.827 22.618 1.00 98.44 415 LEU A C 1
ATOM 3288 O O . LEU A 1 415 ? -17.296 -4.956 22.747 1.00 98.44 415 LEU A O 1
ATOM 3292 N N . GLN A 1 416 ? -19.246 -4.023 23.402 1.00 98.12 416 GLN A N 1
ATOM 3293 C CA . GLN A 1 416 ? -18.669 -3.246 24.505 1.00 98.12 416 GLN A CA 1
ATOM 3294 C C . GLN A 1 416 ? -17.921 -4.152 25.475 1.00 98.12 416 GLN A C 1
ATOM 3296 O O . GLN A 1 416 ? -16.743 -3.940 25.736 1.00 98.12 416 GLN A O 1
ATOM 3301 N N . LYS A 1 417 ? -18.591 -5.195 25.977 1.00 98.25 417 LYS A N 1
ATOM 3302 C CA . LYS A 1 417 ? -18.018 -6.108 26.967 1.00 98.25 417 LYS A CA 1
ATOM 3303 C C . LYS A 1 417 ? -16.746 -6.789 26.457 1.00 98.25 417 LYS A C 1
ATOM 3305 O O . LYS A 1 417 ? -15.782 -6.891 27.208 1.00 98.25 417 LYS A O 1
ATOM 3310 N N . VAL A 1 418 ? -16.740 -7.271 25.215 1.00 98.19 418 VAL A N 1
ATOM 3311 C CA . VAL A 1 418 ? -15.589 -7.964 24.615 1.00 98.19 418 VAL A CA 1
ATOM 3312 C C . VAL A 1 418 ? -14.378 -7.034 24.539 1.00 98.19 418 VAL A C 1
ATOM 3314 O O . VAL A 1 418 ? -13.298 -7.419 24.986 1.00 98.19 418 VAL A O 1
ATOM 3317 N N . VAL A 1 419 ? -14.563 -5.803 24.054 1.00 98.44 419 VAL A N 1
ATOM 3318 C CA . VAL A 1 419 ? -13.474 -4.823 23.934 1.00 98.44 419 VAL A CA 1
ATOM 3319 C C . VAL A 1 419 ? -13.020 -4.302 25.293 1.00 98.44 419 VAL A C 1
ATOM 3321 O O . VAL A 1 419 ? -11.830 -4.328 25.588 1.00 98.44 419 VAL A O 1
ATOM 3324 N N . GLU A 1 420 ? -13.941 -3.857 26.145 1.00 98.38 420 GLU A N 1
ATOM 3325 C CA . GLU A 1 420 ? -13.608 -3.223 27.427 1.00 98.38 420 GLU A CA 1
ATOM 3326 C C . GLU A 1 420 ? -12.977 -4.203 28.426 1.00 98.38 420 GLU A C 1
ATOM 3328 O O . GLU A 1 420 ? -12.186 -3.792 29.272 1.00 98.38 420 GLU A O 1
ATOM 3333 N N . ASN A 1 421 ? -13.271 -5.503 28.322 1.00 98.00 421 ASN A N 1
ATOM 3334 C CA . ASN A 1 421 ? -12.583 -6.514 29.126 1.00 98.00 421 ASN A CA 1
ATOM 3335 C C . ASN A 1 421 ? -11.120 -6.696 28.701 1.00 98.00 421 ASN A C 1
ATOM 3337 O O . ASN A 1 421 ? -10.268 -6.927 29.557 1.00 98.00 421 ASN A O 1
ATOM 3341 N N . GLN A 1 422 ? -10.829 -6.610 27.399 1.00 97.88 422 GLN A N 1
ATOM 3342 C CA . GLN A 1 422 ? -9.465 -6.725 26.880 1.00 97.88 422 GLN A CA 1
ATOM 3343 C C . GLN A 1 422 ? -8.672 -5.428 27.081 1.00 97.88 422 GLN A C 1
ATOM 3345 O O . GLN A 1 422 ? -7.496 -5.460 27.444 1.00 97.88 422 GLN A O 1
ATOM 3350 N N . PHE A 1 423 ? -9.324 -4.285 26.873 1.00 97.69 423 PHE A N 1
ATOM 3351 C CA . PHE A 1 423 ? -8.733 -2.957 26.965 1.00 97.69 423 PHE A CA 1
ATOM 3352 C C . PHE A 1 423 ? -9.557 -2.068 27.911 1.00 97.69 423 PHE A C 1
ATOM 3354 O O . PHE A 1 423 ? -10.369 -1.258 27.459 1.00 97.69 423 PHE A O 1
ATOM 3361 N N . PRO A 1 424 ? -9.347 -2.163 29.238 1.00 97.25 424 PRO A N 1
ATOM 3362 C CA . PRO A 1 424 ? -10.154 -1.429 30.219 1.00 97.25 424 PRO A CA 1
ATOM 3363 C C . PRO A 1 424 ? -10.154 0.095 30.046 1.00 97.25 424 PRO A C 1
ATOM 3365 O O . PRO A 1 424 ? -11.136 0.755 30.3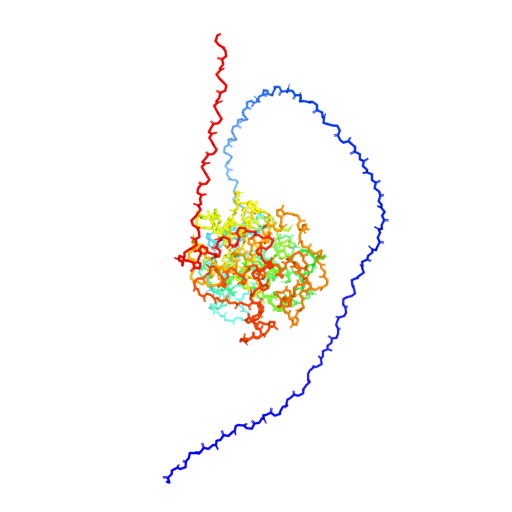89 1.00 97.25 424 PRO A O 1
ATOM 3368 N N . SER A 1 425 ? -9.087 0.671 29.481 1.00 96.44 425 SER A N 1
ATOM 3369 C CA . SER A 1 425 ? -9.026 2.103 29.160 1.00 96.44 425 SER A CA 1
ATOM 3370 C C . SER A 1 425 ? -10.120 2.532 28.175 1.00 96.44 425 SER A C 1
ATOM 3372 O O . SER A 1 425 ? -10.671 3.628 28.322 1.00 96.44 425 SER A O 1
ATOM 3374 N N . ALA A 1 426 ? -10.507 1.654 27.242 1.00 97.56 426 ALA A N 1
ATOM 3375 C CA . ALA A 1 426 ? -11.526 1.931 26.234 1.00 97.56 426 ALA A CA 1
ATOM 3376 C C . ALA A 1 426 ? -12.892 2.263 26.854 1.00 97.56 426 ALA A C 1
ATOM 3378 O O . ALA A 1 426 ? -13.622 3.090 26.302 1.00 97.56 426 ALA A O 1
ATOM 3379 N N . LYS A 1 427 ? -13.212 1.687 28.022 1.00 97.62 427 LYS A N 1
ATOM 3380 C CA . LYS A 1 427 ? -14.434 1.999 28.775 1.00 97.62 427 LYS A CA 1
ATOM 3381 C C . LYS A 1 427 ? -14.458 3.460 29.211 1.00 97.62 427 LYS A C 1
ATOM 3383 O O . LYS A 1 427 ? -15.405 4.185 28.918 1.00 97.62 427 LYS A O 1
ATOM 3388 N N . ALA A 1 428 ? -13.387 3.906 29.867 1.00 95.44 428 ALA A N 1
ATOM 3389 C CA . ALA A 1 428 ? -13.266 5.287 30.324 1.00 95.44 428 ALA A CA 1
ATOM 3390 C C . ALA A 1 428 ? -13.276 6.273 29.143 1.00 95.44 428 ALA A C 1
ATOM 3392 O O . ALA A 1 428 ? -13.844 7.363 29.245 1.00 95.44 428 ALA A O 1
ATOM 3393 N N . ALA A 1 429 ? -12.682 5.884 28.009 1.00 96.06 429 ALA A N 1
ATOM 3394 C CA . ALA A 1 429 ? -12.720 6.671 26.783 1.00 96.06 429 ALA A CA 1
ATOM 3395 C C . ALA A 1 429 ? -14.146 6.831 26.241 1.00 96.06 429 ALA A C 1
ATOM 3397 O O . ALA A 1 429 ? -14.563 7.960 25.974 1.00 96.06 429 ALA A O 1
ATOM 3398 N N . ARG A 1 430 ? -14.906 5.731 26.141 1.00 97.62 430 ARG A N 1
ATOM 3399 C CA . ARG A 1 430 ? -16.306 5.742 25.697 1.00 97.62 430 ARG A CA 1
ATOM 3400 C C . ARG A 1 430 ? -17.178 6.578 26.619 1.00 97.62 430 ARG A C 1
ATOM 3402 O O . ARG A 1 430 ? -17.857 7.479 26.143 1.00 97.62 430 ARG A O 1
ATOM 3409 N N . GLU A 1 431 ? -17.142 6.322 27.923 1.00 97.19 431 GLU A N 1
ATOM 3410 C CA . GLU A 1 431 ? -17.958 7.056 28.900 1.00 97.19 431 GLU A CA 1
ATOM 3411 C C . GLU A 1 431 ? -17.646 8.560 28.876 1.00 97.19 431 GLU A C 1
ATOM 3413 O O . GLU A 1 431 ? -18.543 9.400 28.985 1.00 97.19 431 GLU A O 1
ATOM 3418 N N . SER A 1 432 ? -16.374 8.926 28.680 1.00 95.31 432 SER A N 1
ATOM 3419 C CA . SER A 1 432 ? -15.999 10.324 28.477 1.00 95.31 432 SER A CA 1
ATOM 3420 C C . SER A 1 432 ? -16.595 10.883 27.187 1.00 95.31 432 SER A C 1
ATOM 3422 O O . SER A 1 432 ? -17.204 11.949 27.235 1.00 95.31 432 SER A O 1
ATOM 3424 N N . PHE A 1 433 ? -16.444 10.182 26.061 1.00 95.94 433 PHE A N 1
ATOM 3425 C CA . PHE A 1 433 ? -16.944 10.625 24.759 1.00 95.94 433 PHE A CA 1
ATOM 3426 C C . PHE A 1 433 ? -18.470 10.759 24.738 1.00 95.94 433 PHE A C 1
ATOM 3428 O O . PHE A 1 433 ? -18.989 11.753 24.244 1.00 95.94 433 PHE A O 1
ATOM 3435 N N . GLU A 1 434 ? -19.205 9.815 25.325 1.00 95.69 434 GLU A N 1
ATOM 3436 C CA . GLU A 1 434 ? -20.667 9.875 25.448 1.00 95.69 434 GLU A CA 1
ATOM 3437 C C . GLU A 1 434 ? -21.125 11.111 26.228 1.00 95.69 434 GLU A C 1
ATOM 3439 O O . GLU A 1 434 ? -22.125 11.734 25.874 1.00 95.69 434 GLU A O 1
ATOM 3444 N N . ARG A 1 435 ? -20.371 11.497 27.262 1.00 96.56 435 ARG A N 1
ATOM 3445 C CA . ARG A 1 435 ? -20.671 12.671 28.085 1.00 96.56 435 ARG A CA 1
ATOM 3446 C C . ARG A 1 435 ? -20.293 13.990 27.411 1.00 96.56 435 ARG A C 1
ATOM 3448 O O . ARG A 1 435 ? -20.989 14.981 27.610 1.00 96.56 435 ARG A O 1
ATOM 3455 N N . THR A 1 436 ? -19.174 14.045 26.687 1.00 95.88 436 THR A N 1
ATOM 3456 C CA . THR A 1 436 ? -18.590 15.314 26.207 1.00 95.88 436 THR A CA 1
ATOM 3457 C C . THR A 1 436 ? -18.643 15.504 24.694 1.00 95.88 436 THR A C 1
ATOM 3459 O O . THR A 1 436 ? -18.287 16.580 24.213 1.00 95.88 436 THR A O 1
ATOM 3462 N N . GLY A 1 437 ? -18.998 14.472 23.929 1.00 93.69 437 GLY A N 1
ATOM 3463 C CA . GLY A 1 437 ? -18.911 14.445 22.465 1.00 93.69 437 GLY A CA 1
ATOM 3464 C C . GLY A 1 437 ? -17.487 14.599 21.919 1.00 93.69 437 GLY A C 1
ATOM 3465 O O . GLY A 1 437 ? -17.309 14.903 20.740 1.00 93.69 437 GLY A O 1
ATOM 3466 N N . THR A 1 438 ? -16.467 14.465 22.770 1.00 91.56 438 THR A N 1
ATOM 3467 C CA . THR A 1 438 ? -15.065 14.723 22.426 1.00 91.56 438 THR A CA 1
ATOM 3468 C C . THR A 1 438 ? -14.172 13.608 22.941 1.00 91.56 438 THR A C 1
ATOM 3470 O O . THR A 1 438 ? -14.356 13.108 24.051 1.00 91.56 438 THR A O 1
ATOM 3473 N N . LEU A 1 439 ? -13.196 13.213 22.119 1.00 89.12 439 LEU A N 1
ATOM 3474 C CA . LEU A 1 439 ? -12.220 12.201 22.502 1.00 89.12 439 LEU A CA 1
ATOM 3475 C C . LEU A 1 439 ? -11.394 12.684 23.705 1.00 89.12 439 LEU A C 1
ATOM 3477 O O . LEU A 1 439 ? -11.117 13.886 23.816 1.00 89.12 439 LEU A O 1
ATOM 3481 N N . PRO A 1 440 ? -10.979 11.773 24.604 1.00 80.44 440 PRO A N 1
ATOM 3482 C CA . PRO A 1 440 ? -10.109 12.129 25.711 1.00 80.44 440 PRO A CA 1
ATOM 3483 C C . PRO A 1 440 ? -8.841 12.805 25.192 1.00 80.44 440 PRO A C 1
ATOM 3485 O O . PRO A 1 440 ? -8.123 12.260 24.356 1.00 80.44 440 PRO A O 1
ATOM 3488 N N . LYS A 1 441 ? -8.541 13.999 25.707 1.00 80.25 441 LYS A N 1
ATOM 3489 C CA . LYS A 1 441 ? -7.232 14.614 25.476 1.00 80.25 441 LYS A CA 1
ATOM 3490 C C . LYS A 1 441 ? -6.181 13.751 26.162 1.00 80.25 441 LYS A C 1
ATOM 3492 O O . LYS A 1 441 ? -6.424 13.285 27.280 1.00 80.25 441 LYS A O 1
ATOM 3497 N N . ALA A 1 442 ? -5.015 13.579 25.537 1.00 67.31 442 ALA A N 1
ATOM 3498 C CA . ALA A 1 442 ? -3.884 12.952 26.206 1.00 67.31 442 ALA A CA 1
ATOM 3499 C C . ALA A 1 442 ? -3.685 13.669 27.542 1.00 67.31 442 ALA A C 1
ATOM 3501 O O . ALA A 1 442 ? -3.420 14.874 27.581 1.00 67.31 442 ALA A O 1
ATOM 3502 N N . LYS A 1 443 ? -3.819 12.935 28.651 1.00 63.59 443 LYS A N 1
ATOM 3503 C CA . LYS A 1 443 ? -3.170 13.375 29.878 1.00 63.59 443 LYS A CA 1
ATOM 3504 C C . LYS A 1 443 ? -1.695 13.291 29.548 1.00 63.59 443 LYS A C 1
ATOM 3506 O O . LYS A 1 443 ? -1.167 12.187 29.465 1.00 63.59 443 LYS A O 1
ATOM 3511 N N . VAL A 1 444 ? -1.075 14.437 29.273 1.00 54.50 444 VAL A N 1
ATOM 3512 C CA . VAL A 1 444 ? 0.378 14.545 29.175 1.00 54.50 444 VAL A CA 1
ATOM 3513 C C . VAL A 1 444 ? 0.887 13.903 30.455 1.00 54.50 444 VAL A C 1
ATOM 3515 O O . VAL A 1 444 ? 0.659 14.442 31.541 1.00 54.50 444 VAL A O 1
ATOM 3518 N N . ALA A 1 445 ? 1.430 12.688 30.354 1.00 51.47 445 ALA A N 1
ATOM 3519 C CA . ALA A 1 445 ? 2.043 12.050 31.500 1.00 51.47 445 ALA A CA 1
ATOM 3520 C C . ALA A 1 445 ? 3.077 13.061 31.982 1.00 51.47 445 ALA A C 1
ATOM 3522 O O . ALA A 1 445 ? 3.903 13.507 31.182 1.00 51.47 445 ALA A O 1
ATOM 3523 N N . ALA A 1 446 ? 2.942 13.521 33.229 1.00 45.75 446 ALA A N 1
ATOM 3524 C CA . ALA A 1 446 ? 3.888 14.469 33.789 1.00 45.75 446 ALA A CA 1
ATOM 3525 C C . ALA A 1 446 ? 5.281 13.911 33.498 1.00 45.75 446 ALA A C 1
ATOM 3527 O O . ALA A 1 446 ? 5.534 12.748 33.831 1.00 45.75 446 ALA A O 1
ATOM 3528 N N . ALA A 1 447 ? 6.111 14.694 32.796 1.00 39.09 447 ALA A N 1
ATOM 3529 C CA . ALA A 1 447 ? 7.446 14.265 32.410 1.00 39.09 447 ALA A CA 1
ATOM 3530 C C . ALA A 1 447 ? 8.097 13.601 33.630 1.00 39.09 447 ALA A C 1
ATOM 3532 O O . ALA A 1 447 ? 7.956 14.151 34.734 1.00 39.09 447 ALA A O 1
ATOM 3533 N N . PRO A 1 448 ? 8.717 12.414 33.483 1.00 42.66 448 PRO A N 1
ATOM 3534 C CA . PRO A 1 448 ? 9.321 11.727 34.613 1.00 42.66 448 PRO A CA 1
ATOM 3535 C C . PRO A 1 448 ? 10.188 12.746 35.344 1.00 42.66 448 PRO A C 1
ATOM 3537 O O . PRO A 1 448 ? 11.058 13.362 34.726 1.00 42.66 448 PRO A O 1
ATOM 3540 N N . LYS A 1 449 ? 9.865 13.014 36.621 1.00 42.97 449 LYS A N 1
ATOM 3541 C CA . LYS A 1 449 ? 10.611 13.982 37.432 1.00 42.97 449 LYS A CA 1
ATOM 3542 C C . LYS A 1 449 ? 12.077 13.617 37.272 1.00 42.97 449 LYS A C 1
ATOM 3544 O O . LYS A 1 449 ? 12.440 12.498 37.630 1.00 42.97 449 LYS A O 1
ATOM 3549 N N . ALA A 1 450 ? 12.864 14.525 36.689 1.00 44.84 450 ALA A N 1
ATOM 3550 C CA . ALA A 1 450 ? 14.283 14.310 36.471 1.00 44.84 450 ALA A CA 1
ATOM 3551 C C . ALA A 1 450 ? 14.871 13.760 37.772 1.00 44.84 450 ALA A C 1
ATOM 3553 O O . ALA A 1 450 ? 14.737 14.391 38.827 1.00 44.84 450 ALA A O 1
ATOM 3554 N N . ALA A 1 451 ? 15.412 12.541 37.715 1.00 45.94 451 ALA A N 1
ATOM 3555 C CA . ALA A 1 451 ? 16.091 11.963 38.858 1.00 45.94 451 ALA A CA 1
ATOM 3556 C C . ALA A 1 451 ? 17.155 12.979 39.275 1.00 45.94 451 ALA A C 1
ATOM 3558 O O . ALA A 1 451 ? 17.973 13.385 38.449 1.00 45.94 451 ALA A O 1
ATOM 3559 N N . LYS A 1 452 ? 17.083 13.469 40.520 1.00 49.81 452 LYS A N 1
ATOM 3560 C CA . LYS A 1 452 ? 18.102 14.373 41.050 1.00 49.81 452 LYS A CA 1
ATOM 3561 C C . LYS A 1 452 ? 19.435 13.655 40.894 1.00 49.81 452 LYS A C 1
ATOM 3563 O O . LYS A 1 452 ? 19.621 12.601 41.502 1.00 49.81 452 LYS A O 1
ATOM 3568 N N . SER A 1 453 ? 20.316 14.202 40.060 1.00 44.03 453 SER A N 1
ATOM 3569 C CA . SER A 1 453 ? 21.682 13.712 39.939 1.00 44.03 453 SER A CA 1
ATOM 3570 C C . SER A 1 453 ? 22.276 13.606 41.345 1.00 44.03 453 SER A C 1
ATOM 3572 O O . SER A 1 453 ? 22.101 14.544 42.133 1.00 44.03 453 SER A O 1
ATOM 3574 N N . PRO A 1 454 ? 22.921 12.483 41.700 1.00 50.44 454 PRO A N 1
ATOM 3575 C CA . PRO A 1 454 ? 23.599 12.378 42.979 1.00 50.44 454 PRO A CA 1
ATOM 3576 C C . PRO A 1 454 ? 24.616 13.517 43.077 1.00 50.44 454 PRO A C 1
ATOM 3578 O O . PRO A 1 454 ? 25.461 13.692 42.199 1.00 50.44 454 PRO A O 1
ATOM 3581 N N . VAL A 1 455 ? 24.476 14.329 44.124 1.00 59.00 455 VAL A N 1
ATOM 3582 C CA . VAL A 1 455 ? 25.460 15.346 44.489 1.00 59.00 455 VAL A CA 1
ATOM 3583 C C . VAL A 1 455 ? 26.750 14.595 44.801 1.00 59.00 455 VAL A C 1
ATOM 3585 O O . VAL A 1 455 ? 26.756 13.720 45.668 1.00 59.00 455 VAL A O 1
ATOM 3588 N N . ALA A 1 456 ? 27.814 14.883 44.054 1.00 47.56 456 ALA A N 1
ATOM 3589 C CA . ALA A 1 456 ? 29.126 14.318 44.327 1.00 47.56 456 ALA A CA 1
ATOM 3590 C C . ALA A 1 456 ? 29.580 14.743 45.739 1.00 47.56 456 ALA A C 1
ATOM 3592 O O . ALA A 1 456 ? 29.395 15.912 46.092 1.00 47.56 456 ALA A O 1
ATOM 3593 N N . PRO A 1 457 ? 30.137 13.831 46.557 1.00 61.81 457 PRO A N 1
ATOM 3594 C CA . PRO A 1 457 ? 30.736 14.207 47.831 1.00 61.81 457 PRO A CA 1
ATOM 3595 C C . PRO A 1 457 ? 31.945 15.116 47.572 1.00 61.81 457 PRO A C 1
ATOM 3597 O O . PRO A 1 457 ? 32.782 14.799 46.724 1.00 61.81 457 PRO A O 1
ATOM 3600 N N . GLY A 1 458 ? 31.964 16.262 48.257 1.00 68.19 458 GLY A N 1
ATOM 3601 C CA . GLY A 1 458 ? 33.049 17.246 48.227 1.00 68.19 458 GLY A CA 1
ATOM 3602 C C . GLY A 1 458 ? 34.129 16.985 49.262 1.00 68.19 458 GLY A C 1
ATOM 3603 O O . GLY A 1 458 ? 33.875 16.183 50.192 1.00 68.19 458 GLY A O 1
#

Radius of gyration: 30.01 Å; chains: 1; bounding box: 109×51×92 Å